Protein AF-A0A535A018-F1 (afdb_monomer_lite)

Secondary structure (DSSP, 8-state):
--HHHHHHHHHHHHHHHHHHHHHHH-----HHHHHHHHHHHHHTT-B----TTS-HHHHHHHHHHHHHHHTT-TT-THHHHHHHHHHHHHHHHHHHHHHHHHHHHH-HHHHHHHHHHHHTSHHHHHHTTSS-HHHHHHHHHHHHHHHHHHHHHHT-HHHHHHHHHHHHHHHHH-GGGGGHHHHHHHHHHHHTTT--HHHHHHHHHHHHHHHHHHHHHHHHHHHHHHHHHHGGGHHHHHHHHHHHTTSS-PPPTT--GGGHHHHHHHHH-HHHHHHHHHHHHHHHHS--TTTHHHHHHIIIIIHHHHHH-SS--GGGGGGGHHHHHHHHHHHH--SSHHHHHHHHHHHHHHHHHHHHHHHHTTSGGGT--HHHHHHHHHHHT--TT--EEEESSEEEEE-SS--S-TT-TTTTEEEEEHHHHHHHHTB--PBP-S----HHHHHHHHTTT--TT-EEEE---PPPPGGGPPSSSSSPPEEEEEEEEEEEEEETTEEEEEE-TTS-EEEEEE-SSTTEEEEEESS--EEEEEEEE-TT-PPPEEEEEEEE-TT--EEEE-SSSS--SEEEEEEEEEEEE--

Radius of gyration: 30.2 Å; chains: 1; bounding box: 83×42×97 Å

Structure (mmCIF, N/CA/C/O backbone):
data_AF-A0A535A018-F1
#
_entry.id   AF-A0A535A018-F1
#
loop_
_atom_site.group_PDB
_atom_site.id
_atom_site.type_symbol
_atom_site.label_atom_id
_atom_site.label_alt_id
_atom_site.label_comp_id
_atom_site.label_asym_id
_atom_site.label_entity_id
_atom_site.label_seq_id
_atom_site.pdbx_PDB_ins_code
_atom_site.Cartn_x
_atom_site.Cartn_y
_atom_site.Cartn_z
_atom_site.occupancy
_atom_site.B_iso_or_equiv
_atom_site.auth_seq_id
_atom_site.auth_comp_id
_atom_site.auth_asym_id
_atom_site.auth_atom_id
_atom_site.pdbx_PDB_model_num
ATOM 1 N N . MET A 1 1 ? -37.788 -7.131 13.173 1.00 50.47 1 MET A N 1
ATOM 2 C CA . MET A 1 1 ? -36.580 -6.404 12.714 1.00 50.47 1 MET A CA 1
ATOM 3 C C . MET A 1 1 ? -37.047 -5.131 12.010 1.00 50.47 1 MET A C 1
ATOM 5 O O . MET A 1 1 ? -37.840 -5.240 11.083 1.00 50.47 1 MET A O 1
ATOM 9 N N . GLN A 1 2 ? -36.706 -3.942 12.517 1.00 76.31 2 GLN A N 1
ATOM 10 C CA . GLN A 1 2 ? -37.285 -2.666 12.051 1.00 76.31 2 GLN A CA 1
ATOM 11 C C . GLN A 1 2 ? -36.706 -2.255 10.678 1.00 76.31 2 GLN A C 1
ATOM 13 O O . GLN A 1 2 ? -35.654 -2.750 10.282 1.00 76.31 2 GLN A O 1
ATOM 18 N N . ALA A 1 3 ? -37.386 -1.380 9.925 1.00 81.00 3 ALA A N 1
ATOM 19 C CA . ALA A 1 3 ? -36.933 -0.918 8.601 1.00 81.00 3 ALA A CA 1
ATOM 20 C C . ALA A 1 3 ? -35.518 -0.298 8.624 1.00 81.00 3 ALA A C 1
ATOM 22 O O . ALA A 1 3 ? -34.727 -0.548 7.720 1.00 81.00 3 ALA A O 1
ATOM 23 N N . PHE A 1 4 ? -35.174 0.411 9.704 1.00 80.12 4 PHE A N 1
ATOM 24 C CA . PHE A 1 4 ? -33.842 0.979 9.933 1.00 80.12 4 PHE A CA 1
ATOM 25 C C . PHE A 1 4 ? -32.733 -0.086 9.980 1.00 80.12 4 PHE A C 1
ATOM 27 O O . PHE A 1 4 ? -31.733 0.045 9.281 1.00 80.12 4 PHE A O 1
ATOM 34 N N . ASP A 1 5 ? -32.934 -1.173 10.737 1.00 81.81 5 ASP A N 1
ATOM 35 C CA . ASP A 1 5 ? -31.953 -2.266 10.845 1.00 81.81 5 ASP A CA 1
ATOM 36 C C . ASP A 1 5 ? -31.646 -2.863 9.459 1.00 81.81 5 ASP A C 1
ATOM 38 O O . ASP A 1 5 ? -30.492 -3.129 9.130 1.00 81.81 5 ASP A O 1
ATOM 42 N N . ARG A 1 6 ? -32.680 -3.033 8.621 1.00 87.81 6 ARG A N 1
ATOM 43 C CA . ARG A 1 6 ? -32.533 -3.535 7.245 1.00 87.81 6 ARG A CA 1
ATOM 44 C C . ARG A 1 6 ? -31.761 -2.560 6.355 1.00 87.81 6 ARG A C 1
ATOM 46 O O . ARG A 1 6 ? -30.912 -3.006 5.590 1.00 87.81 6 ARG A O 1
ATOM 53 N N . ALA A 1 7 ? -32.017 -1.258 6.480 1.00 89.00 7 ALA A N 1
ATOM 54 C CA . ALA A 1 7 ? -31.318 -0.234 5.708 1.00 89.00 7 ALA A CA 1
ATOM 55 C C . ALA A 1 7 ? -29.818 -0.179 6.043 1.00 89.00 7 ALA A C 1
ATOM 57 O O . ALA A 1 7 ? -28.991 -0.196 5.137 1.00 89.00 7 ALA A O 1
ATOM 58 N N . VAL A 1 8 ? -29.450 -0.190 7.331 1.00 90.19 8 VAL A N 1
ATOM 59 C CA . VAL A 1 8 ? -28.034 -0.167 7.745 1.00 90.19 8 VAL A CA 1
ATOM 60 C C . VAL A 1 8 ? -27.300 -1.427 7.277 1.00 90.19 8 VAL A C 1
ATOM 62 O O . VAL A 1 8 ? -26.189 -1.330 6.764 1.00 90.19 8 VAL A O 1
ATOM 65 N N . VAL A 1 9 ? -27.923 -2.606 7.392 1.00 93.75 9 VAL A N 1
ATOM 66 C CA . VAL A 1 9 ? -27.338 -3.861 6.884 1.00 93.75 9 VAL A CA 1
ATOM 67 C C . VAL A 1 9 ? -27.131 -3.807 5.369 1.00 93.75 9 VAL A C 1
ATOM 69 O O . VAL A 1 9 ? -26.061 -4.184 4.896 1.00 93.75 9 VAL A O 1
ATOM 72 N N . ALA A 1 10 ? -28.113 -3.310 4.611 1.00 94.69 10 ALA A N 1
ATOM 73 C CA . ALA A 1 10 ? -27.993 -3.160 3.162 1.00 94.69 10 ALA A CA 1
ATOM 74 C C . ALA A 1 10 ? -26.861 -2.195 2.771 1.00 94.69 10 ALA A C 1
ATOM 76 O O . ALA A 1 10 ? -26.116 -2.474 1.833 1.00 94.69 10 ALA A O 1
ATOM 77 N N . LEU A 1 11 ? -26.681 -1.099 3.513 1.00 95.25 11 LEU A N 1
ATOM 78 C CA . LEU A 1 11 ? -25.586 -0.152 3.289 1.00 95.25 11 LEU A CA 1
ATOM 79 C C . LEU A 1 11 ? -24.218 -0.775 3.586 1.00 95.25 11 LEU A C 1
ATOM 81 O O . LEU A 1 11 ? -23.324 -0.679 2.753 1.00 95.25 11 LEU A O 1
ATOM 85 N N . VAL A 1 12 ? -24.065 -1.484 4.709 1.00 96.62 12 VAL A N 1
ATOM 86 C CA . VAL A 1 12 ? -22.822 -2.214 5.026 1.00 96.62 12 VAL A CA 1
ATOM 87 C C . VAL A 1 12 ? -22.506 -3.254 3.946 1.00 96.62 12 VAL A C 1
ATOM 89 O O . VAL A 1 12 ? -21.364 -3.349 3.500 1.00 96.62 12 VAL A O 1
ATOM 92 N N . ALA A 1 13 ? -23.512 -4.000 3.478 1.00 97.12 13 ALA A N 1
ATOM 93 C CA . ALA A 1 13 ? -23.347 -4.949 2.379 1.00 97.12 13 ALA A CA 1
ATOM 94 C C . ALA A 1 13 ? -22.944 -4.250 1.069 1.00 97.12 13 ALA A C 1
ATOM 96 O O . ALA A 1 13 ? -22.067 -4.739 0.363 1.00 97.12 13 ALA A O 1
ATOM 97 N N . THR A 1 14 ? -23.522 -3.083 0.774 1.00 97.19 14 THR A N 1
ATOM 98 C CA . THR A 1 14 ? -23.163 -2.268 -0.399 1.00 97.19 14 THR A CA 1
ATOM 99 C C . THR A 1 14 ? -21.711 -1.803 -0.322 1.00 97.19 14 THR A C 1
ATOM 101 O O . THR A 1 14 ? -20.974 -1.956 -1.292 1.00 97.19 14 THR A O 1
ATOM 104 N N . CYS A 1 15 ? -21.263 -1.309 0.838 1.00 97.25 15 CYS A N 1
ATOM 105 C CA . CYS A 1 15 ? -19.860 -0.961 1.057 1.00 97.25 15 CYS A CA 1
ATOM 106 C C . CYS A 1 15 ? -18.948 -2.179 0.865 1.00 97.25 15 CYS A C 1
ATOM 108 O O . CYS A 1 15 ? -17.909 -2.057 0.226 1.00 97.25 15 CYS A O 1
ATOM 110 N N . ALA A 1 16 ? -19.345 -3.358 1.353 1.00 98.12 16 ALA A N 1
ATOM 111 C CA . ALA A 1 16 ? -18.557 -4.576 1.187 1.00 98.12 16 ALA A CA 1
ATOM 112 C C . ALA A 1 16 ? -18.417 -4.996 -0.285 1.00 98.12 16 ALA A C 1
ATOM 114 O O . ALA A 1 16 ? -17.314 -5.300 -0.740 1.00 98.12 16 ALA A O 1
ATOM 115 N N . VAL A 1 17 ? -19.520 -4.962 -1.041 1.00 98.06 17 VAL A N 1
ATOM 116 C CA . VAL A 1 17 ? -19.520 -5.227 -2.487 1.00 98.06 17 VAL A CA 1
ATOM 117 C C . VAL A 1 17 ? -18.651 -4.208 -3.220 1.00 98.06 17 VAL A C 1
ATOM 119 O O . VAL A 1 17 ? -17.839 -4.600 -4.053 1.00 98.06 17 VAL A O 1
ATOM 122 N N . TYR A 1 18 ? -18.762 -2.922 -2.880 1.00 97.25 18 TYR A N 1
ATOM 123 C CA . TYR A 1 18 ? -17.927 -1.875 -3.462 1.00 97.25 18 TYR A CA 1
ATOM 124 C C . TYR A 1 18 ? -16.433 -2.107 -3.186 1.00 97.25 18 TYR A C 1
ATOM 126 O O . TYR A 1 18 ? -15.629 -2.015 -4.109 1.00 97.25 18 TYR A O 1
ATOM 134 N N . THR A 1 19 ? -16.046 -2.463 -1.955 1.00 97.88 19 THR A N 1
ATOM 135 C CA . THR A 1 19 ? -14.645 -2.757 -1.605 1.00 97.88 19 THR A CA 1
ATOM 136 C C . THR A 1 19 ? -14.091 -3.941 -2.402 1.00 97.88 19 THR A C 1
ATOM 138 O O . THR A 1 19 ? -12.969 -3.865 -2.896 1.00 97.88 19 THR A O 1
ATOM 141 N N . LEU A 1 20 ? -14.874 -5.009 -2.593 1.00 98.12 20 LEU A N 1
ATOM 142 C CA . LEU A 1 20 ? -14.471 -6.147 -3.430 1.00 98.12 20 LEU A CA 1
ATOM 143 C C . LEU A 1 20 ? -14.382 -5.770 -4.909 1.00 98.12 20 LEU A C 1
ATOM 145 O O . LEU A 1 20 ? -13.416 -6.134 -5.576 1.00 98.12 20 LEU A O 1
ATOM 149 N N . TRP A 1 21 ? -15.357 -5.012 -5.414 1.00 97.25 21 TRP A N 1
ATOM 150 C CA . TRP A 1 21 ? -15.327 -4.501 -6.782 1.00 97.25 21 TRP A CA 1
ATOM 151 C C . TRP A 1 21 ? -14.096 -3.615 -7.016 1.00 97.25 21 TRP A C 1
ATOM 153 O O . TRP A 1 21 ? -13.429 -3.764 -8.038 1.00 97.25 21 TRP A O 1
ATOM 163 N N . ARG A 1 22 ? -13.722 -2.764 -6.050 1.00 95.75 22 ARG A N 1
ATOM 164 C CA . ARG A 1 22 ? -12.470 -1.992 -6.095 1.00 95.75 22 ARG A CA 1
ATOM 165 C C . ARG A 1 22 ? -11.256 -2.909 -6.124 1.00 95.75 22 ARG A C 1
ATOM 167 O O . ARG A 1 22 ? -10.421 -2.739 -7.000 1.00 95.75 22 ARG A O 1
ATOM 174 N N . GLY A 1 23 ? -11.194 -3.919 -5.256 1.00 96.75 23 GLY A N 1
ATOM 175 C CA . GLY A 1 23 ? -10.116 -4.915 -5.268 1.00 96.75 23 GLY A CA 1
ATOM 176 C C . GLY A 1 23 ? -9.962 -5.636 -6.612 1.00 96.75 23 GLY A C 1
ATOM 177 O O . GLY A 1 23 ? -8.851 -5.959 -7.012 1.00 96.75 23 GLY A O 1
ATOM 178 N N . ALA A 1 24 ? -11.061 -5.837 -7.340 1.00 95.75 24 ALA A N 1
ATOM 179 C CA . ALA A 1 24 ? -11.063 -6.473 -8.657 1.00 95.75 24 ALA A CA 1
ATOM 180 C C . ALA A 1 24 ? -10.811 -5.511 -9.835 1.00 95.75 24 ALA A C 1
ATOM 182 O O . ALA A 1 24 ? -10.584 -5.977 -10.949 1.00 95.75 24 ALA A O 1
ATOM 183 N N . THR A 1 25 ? -10.885 -4.192 -9.632 1.00 95.19 25 THR A N 1
ATOM 184 C CA . THR A 1 25 ? -10.795 -3.198 -10.723 1.00 95.19 25 THR A CA 1
ATOM 185 C C . THR A 1 25 ? -9.618 -2.240 -10.600 1.00 95.19 25 THR A C 1
ATOM 187 O O . THR A 1 25 ? -9.242 -1.627 -11.598 1.00 95.19 25 THR A O 1
ATOM 190 N N . LEU A 1 26 ? -9.028 -2.119 -9.412 1.00 95.50 26 LEU A N 1
ATOM 191 C CA . LEU A 1 26 ? -7.862 -1.291 -9.146 1.00 95.50 26 LEU A CA 1
ATOM 192 C C . LEU A 1 26 ? -6.620 -1.840 -9.868 1.00 95.50 26 LEU A C 1
ATOM 194 O O . LEU A 1 26 ? -6.277 -3.015 -9.721 1.00 95.50 26 LEU A O 1
ATOM 198 N N . GLN A 1 27 ? -5.945 -0.977 -10.626 1.00 94.44 27 GLN A N 1
ATOM 199 C CA . GLN A 1 27 ? -4.772 -1.311 -11.446 1.00 94.44 27 GLN A CA 1
ATOM 200 C C . GLN A 1 27 ? -3.532 -0.460 -11.135 1.00 94.44 27 GLN A C 1
ATOM 202 O O . GLN A 1 27 ? -2.502 -0.608 -11.786 1.00 94.44 27 GLN A O 1
ATOM 207 N N . VAL A 1 28 ? -3.614 0.413 -10.133 1.00 93.31 28 VAL A N 1
ATOM 208 C CA . VAL A 1 28 ? -2.486 1.210 -9.645 1.00 93.31 28 VAL A CA 1
ATOM 209 C C . VAL A 1 28 ? -2.261 0.917 -8.172 1.00 93.31 28 VAL A C 1
ATOM 211 O O . VAL A 1 28 ? -3.218 0.754 -7.415 1.00 93.31 28 VAL A O 1
ATOM 214 N N . GLU A 1 29 ? -0.999 0.876 -7.767 1.00 94.94 29 GLU A N 1
ATOM 215 C CA . GLU A 1 29 ? -0.610 0.668 -6.378 1.00 94.94 29 GLU A CA 1
ATOM 216 C C . GLU A 1 29 ? 0.432 1.703 -5.942 1.00 94.94 29 GLU A C 1
ATOM 218 O O . GLU A 1 29 ? 1.249 2.196 -6.730 1.00 94.94 29 GLU A O 1
ATOM 223 N N . TYR A 1 30 ? 0.388 2.043 -4.658 1.00 92.00 30 TYR A N 1
ATOM 224 C CA . TYR A 1 30 ? 1.369 2.889 -4.005 1.00 92.00 30 TYR A CA 1
ATOM 225 C C . TYR A 1 30 ? 2.717 2.180 -3.904 1.00 92.00 30 TYR A C 1
ATOM 227 O O . TYR A 1 30 ? 2.813 0.971 -3.690 1.00 92.00 30 TYR A O 1
ATOM 235 N N . TYR A 1 31 ? 3.792 2.962 -3.955 1.00 88.00 31 TYR A N 1
ATOM 236 C CA . TYR A 1 31 ? 5.152 2.435 -3.844 1.00 88.00 31 TYR A CA 1
ATOM 237 C C . TYR A 1 31 ? 5.390 1.649 -2.538 1.00 88.00 31 TYR A C 1
ATOM 239 O O . TYR A 1 31 ? 6.168 0.694 -2.541 1.00 88.00 31 TYR A O 1
ATOM 247 N N . ASP A 1 32 ? 4.699 2.011 -1.447 1.00 88.69 32 ASP A N 1
ATOM 248 C CA . ASP A 1 32 ? 4.702 1.270 -0.181 1.00 88.69 32 ASP A CA 1
ATOM 249 C C . ASP A 1 32 ? 4.106 -0.133 -0.322 1.00 88.69 32 ASP A C 1
ATOM 251 O O . ASP A 1 32 ? 4.661 -1.090 0.219 1.00 88.69 32 ASP A O 1
ATOM 255 N N . GLY A 1 33 ? 3.008 -0.271 -1.072 1.00 95.25 33 GLY A N 1
ATOM 256 C CA . GLY A 1 33 ? 2.396 -1.566 -1.359 1.00 95.25 33 GLY A CA 1
ATOM 257 C C . GLY A 1 33 ? 3.343 -2.466 -2.139 1.00 95.25 33 GLY A C 1
ATOM 258 O O . GLY A 1 33 ? 3.567 -3.617 -1.757 1.00 95.25 33 GLY A O 1
ATOM 259 N N . TYR A 1 34 ? 4.029 -1.908 -3.141 1.00 96.38 34 TYR A N 1
ATOM 260 C CA . TYR A 1 34 ? 5.059 -2.643 -3.876 1.00 96.38 34 TYR A CA 1
ATOM 261 C C . TYR A 1 34 ? 6.240 -3.089 -3.016 1.00 96.38 34 TYR A C 1
ATOM 263 O O . TYR A 1 34 ? 6.844 -4.105 -3.337 1.00 96.38 34 TYR A O 1
ATOM 271 N N . ARG A 1 35 ? 6.567 -2.414 -1.908 1.00 95.19 35 ARG A N 1
ATOM 272 C CA . ARG A 1 35 ? 7.606 -2.904 -0.984 1.00 95.19 35 ARG A CA 1
ATOM 273 C C . ARG A 1 35 ? 7.168 -4.174 -0.256 1.00 95.19 35 ARG A C 1
ATOM 275 O O . ARG A 1 35 ? 7.957 -5.109 -0.157 1.00 95.19 35 ARG A O 1
ATOM 282 N N . TYR A 1 36 ? 5.907 -4.265 0.177 1.00 97.19 36 TYR A N 1
ATOM 283 C CA . TYR A 1 36 ? 5.367 -5.515 0.730 1.00 97.19 36 TYR A CA 1
ATOM 284 C C . TYR A 1 36 ? 5.332 -6.633 -0.323 1.00 97.19 36 TYR A C 1
ATOM 286 O O . TYR A 1 36 ? 5.677 -7.777 -0.026 1.00 97.19 36 TYR A O 1
ATOM 294 N N . LEU A 1 37 ? 4.971 -6.307 -1.568 1.00 97.88 37 LEU A N 1
ATOM 295 C CA . LEU A 1 37 ? 4.925 -7.265 -2.679 1.00 97.88 37 LEU A CA 1
ATOM 296 C C . LEU A 1 37 ? 6.317 -7.734 -3.139 1.00 97.88 37 LEU A C 1
ATOM 298 O O . LEU A 1 37 ? 6.512 -8.921 -3.428 1.00 97.88 37 LEU A O 1
ATOM 302 N N . ALA A 1 38 ? 7.301 -6.834 -3.164 1.00 96.94 38 ALA A N 1
ATOM 303 C CA . ALA A 1 38 ? 8.701 -7.151 -3.428 1.00 96.94 38 ALA A CA 1
ATOM 304 C C . ALA A 1 38 ? 9.276 -8.027 -2.309 1.00 96.94 38 ALA A C 1
ATOM 306 O O . ALA A 1 38 ? 9.844 -9.078 -2.597 1.00 96.94 38 ALA A O 1
ATOM 307 N N . ASN A 1 39 ? 9.017 -7.696 -1.039 1.00 97.56 39 ASN A N 1
ATOM 308 C CA . ASN A 1 39 ? 9.399 -8.551 0.084 1.00 97.56 39 ASN A CA 1
ATOM 309 C C . ASN A 1 39 ? 8.765 -9.948 -0.024 1.00 97.56 39 ASN A C 1
ATOM 311 O O . ASN A 1 39 ? 9.453 -10.947 0.174 1.00 97.56 39 ASN A O 1
ATOM 315 N N . ALA A 1 40 ? 7.485 -10.051 -0.395 1.00 98.06 40 ALA A N 1
ATOM 316 C CA . ALA A 1 40 ? 6.824 -11.343 -0.585 1.00 98.06 40 ALA A CA 1
ATOM 317 C C . ALA A 1 40 ? 7.469 -12.147 -1.728 1.00 98.06 40 ALA A C 1
ATOM 319 O O . ALA A 1 40 ? 7.679 -13.351 -1.593 1.00 98.06 40 ALA A O 1
ATOM 320 N N . SER A 1 41 ? 7.862 -11.477 -2.816 1.00 97.50 41 SER A N 1
ATOM 321 C CA . SER A 1 41 ? 8.619 -12.091 -3.918 1.00 97.50 41 SER A CA 1
ATOM 322 C C . SER A 1 41 ? 10.003 -12.564 -3.467 1.00 97.50 41 SER A C 1
ATOM 324 O O . SER A 1 41 ? 10.406 -13.683 -3.779 1.00 97.50 41 SER A O 1
ATOM 326 N N . ARG A 1 42 ? 10.703 -11.772 -2.647 1.00 97.00 42 ARG A N 1
ATOM 327 C CA . ARG A 1 42 ? 11.990 -12.156 -2.054 1.00 97.00 42 ARG A CA 1
ATOM 328 C C . ARG A 1 42 ? 11.871 -13.426 -1.210 1.00 97.00 42 ARG A C 1
ATOM 330 O O . ARG A 1 42 ? 12.727 -14.304 -1.298 1.00 97.00 42 ARG A O 1
ATOM 337 N N . LEU A 1 43 ? 10.796 -13.569 -0.430 1.00 97.56 43 LEU A N 1
ATOM 338 C CA . LEU A 1 43 ? 10.534 -14.779 0.365 1.00 97.56 43 LEU A CA 1
ATOM 339 C C . LEU A 1 43 ? 10.267 -16.023 -0.497 1.00 97.56 43 LEU A C 1
ATOM 341 O O . LEU A 1 43 ? 10.536 -17.144 -0.054 1.00 97.56 43 LEU A O 1
ATOM 345 N N . LEU A 1 44 ? 9.791 -15.839 -1.730 1.00 96.81 44 LEU A N 1
ATOM 346 C CA . LEU A 1 44 ? 9.642 -16.910 -2.719 1.00 96.81 44 LEU A CA 1
ATOM 347 C C . LEU A 1 44 ? 10.966 -17.296 -3.394 1.00 96.81 44 LEU A C 1
ATOM 349 O O . LEU A 1 44 ? 11.023 -18.322 -4.061 1.00 96.81 44 LEU A O 1
ATOM 353 N N . GLY A 1 45 ? 12.050 -16.556 -3.144 1.00 95.19 45 GLY A N 1
ATOM 354 C CA . GLY A 1 45 ? 13.380 -16.827 -3.691 1.00 95.19 45 GLY A CA 1
ATOM 355 C C . GLY A 1 45 ? 13.768 -15.945 -4.875 1.00 95.19 45 GLY A C 1
ATOM 356 O O . GLY A 1 45 ? 14.900 -16.064 -5.334 1.00 95.19 45 GLY A O 1
ATOM 357 N N . GLU A 1 46 ? 12.889 -15.043 -5.317 1.00 95.44 46 GLU A N 1
ATOM 358 C CA . GLU A 1 46 ? 13.210 -14.075 -6.368 1.00 95.44 46 GLU A CA 1
ATOM 359 C C . GLU A 1 46 ? 14.346 -13.150 -5.918 1.00 95.44 46 GLU A C 1
ATOM 361 O O . GLU A 1 46 ? 14.468 -12.803 -4.734 1.00 95.44 46 GLU A O 1
ATOM 366 N N . ASP A 1 47 ? 15.180 -12.726 -6.860 1.00 94.75 47 ASP A N 1
ATOM 367 C CA . ASP A 1 47 ? 16.244 -11.763 -6.593 1.00 94.75 47 ASP A CA 1
ATOM 368 C C . ASP A 1 47 ? 15.704 -10.346 -6.768 1.00 94.75 47 ASP A C 1
ATOM 370 O O . ASP A 1 47 ? 15.935 -9.729 -7.786 1.00 94.75 47 ASP A O 1
ATOM 374 N N . VAL A 1 48 ? 14.928 -9.823 -5.824 1.00 95.44 48 VAL A N 1
ATOM 375 C CA . VAL A 1 48 ? 14.391 -8.447 -5.876 1.00 95.44 48 VAL A CA 1
ATOM 376 C C . VAL A 1 48 ? 14.834 -7.651 -4.650 1.00 95.44 48 VAL A C 1
ATOM 378 O O . VAL A 1 48 ? 15.317 -8.236 -3.677 1.00 95.44 48 VAL A O 1
ATOM 381 N N . SER A 1 49 ? 14.672 -6.325 -4.662 1.00 92.75 49 SER A N 1
ATOM 382 C CA . SER A 1 49 ? 14.962 -5.502 -3.481 1.00 92.75 49 SER A CA 1
ATOM 383 C C . SER A 1 49 ? 14.152 -5.956 -2.259 1.00 92.75 49 SER A C 1
ATOM 385 O O . SER A 1 49 ? 12.981 -6.321 -2.372 1.00 92.75 49 SER A O 1
ATOM 387 N N . PHE A 1 50 ? 14.778 -5.900 -1.081 1.00 93.62 50 PHE A N 1
ATOM 388 C CA . PHE A 1 50 ? 14.164 -6.250 0.199 1.00 93.62 50 PHE A CA 1
ATOM 389 C C . PHE A 1 50 ? 14.210 -5.057 1.155 1.00 93.62 50 PHE A C 1
ATOM 391 O O . PHE A 1 50 ? 15.284 -4.542 1.464 1.00 93.62 50 PHE A O 1
ATOM 398 N N . ASP A 1 51 ? 13.042 -4.628 1.627 1.00 90.75 51 ASP A N 1
ATOM 399 C CA . ASP A 1 51 ? 12.900 -3.566 2.617 1.00 90.75 51 ASP A CA 1
ATOM 400 C C . ASP A 1 51 ? 12.678 -4.171 4.010 1.00 90.75 51 ASP A C 1
ATOM 402 O O . ASP A 1 51 ? 11.556 -4.515 4.392 1.00 90.75 51 ASP A O 1
ATOM 406 N N . GLN A 1 52 ? 13.767 -4.302 4.768 1.00 87.75 52 GLN A N 1
ATOM 407 C CA . GLN A 1 52 ? 13.772 -4.954 6.079 1.00 87.75 52 GLN A CA 1
ATOM 408 C C . GLN A 1 52 ? 13.086 -4.154 7.193 1.00 87.75 52 GLN A C 1
ATOM 410 O O . GLN A 1 52 ? 12.787 -4.714 8.238 1.00 87.75 52 GLN A O 1
ATOM 415 N N . ILE A 1 53 ? 12.819 -2.855 7.008 1.00 86.38 53 ILE A N 1
ATOM 416 C CA . ILE A 1 53 ? 12.139 -2.042 8.035 1.00 86.38 53 ILE A CA 1
ATOM 417 C C . ILE A 1 53 ? 10.607 -2.128 7.940 1.00 86.38 53 ILE A C 1
ATOM 419 O O . ILE A 1 53 ? 9.899 -1.455 8.693 1.00 86.38 53 ILE A O 1
ATOM 423 N N . ARG A 1 54 ? 10.077 -2.947 7.022 1.00 89.06 54 ARG A N 1
ATOM 424 C CA . ARG A 1 54 ? 8.637 -3.165 6.863 1.00 89.06 54 ARG A CA 1
ATOM 425 C C . ARG A 1 54 ? 8.129 -4.222 7.846 1.00 89.06 54 ARG A C 1
ATOM 427 O O . ARG A 1 54 ? 8.736 -5.282 7.955 1.00 89.06 54 ARG A O 1
ATOM 434 N N . PRO A 1 55 ? 6.978 -3.988 8.501 1.00 91.50 55 PRO A N 1
ATOM 435 C CA . PRO A 1 55 ? 6.332 -4.998 9.327 1.00 91.50 55 PRO A CA 1
ATOM 436 C C . PRO A 1 55 ? 6.079 -6.309 8.557 1.00 91.50 55 PRO A C 1
ATOM 438 O O . PRO A 1 55 ? 5.656 -6.280 7.395 1.00 91.50 55 PRO A O 1
ATOM 441 N N . PRO A 1 56 ? 6.313 -7.474 9.180 1.00 94.94 56 PRO A N 1
ATOM 442 C CA . PRO A 1 56 ? 6.468 -8.728 8.449 1.00 94.94 56 PRO A CA 1
ATOM 443 C C . PRO A 1 56 ? 5.136 -9.381 8.066 1.00 94.94 56 PRO A C 1
ATOM 445 O O . PRO A 1 56 ? 5.085 -10.166 7.119 1.00 94.94 56 PRO A O 1
ATOM 448 N N . LEU A 1 57 ? 4.042 -9.106 8.786 1.00 97.12 57 LEU A N 1
ATOM 449 C CA . LEU A 1 57 ? 2.846 -9.943 8.683 1.00 97.12 57 LEU A CA 1
ATOM 450 C C . LEU A 1 57 ? 2.106 -9.768 7.357 1.00 97.12 57 LEU A C 1
ATOM 452 O O . LEU A 1 57 ? 1.701 -10.768 6.771 1.00 97.12 57 LEU A O 1
ATOM 456 N N . LEU A 1 58 ? 1.951 -8.538 6.857 1.00 97.00 58 LEU A N 1
ATOM 457 C CA . LEU A 1 58 ? 1.304 -8.330 5.557 1.00 97.00 58 LEU A CA 1
ATOM 458 C C . LEU A 1 58 ? 2.100 -9.017 4.440 1.00 97.00 58 LEU A C 1
ATOM 460 O O . LEU A 1 58 ? 1.512 -9.727 3.631 1.00 97.00 58 LEU A O 1
ATOM 464 N N . THR A 1 59 ? 3.430 -8.895 4.462 1.00 97.12 59 THR A N 1
ATOM 465 C CA . THR A 1 59 ? 4.330 -9.614 3.549 1.00 97.12 59 THR A CA 1
ATOM 466 C C . THR A 1 59 ? 4.061 -11.119 3.574 1.00 97.12 59 THR A C 1
ATOM 468 O O . THR A 1 59 ? 3.832 -11.714 2.524 1.00 97.12 59 THR A O 1
ATOM 471 N N . LEU A 1 60 ? 4.042 -11.736 4.762 1.00 98.06 60 LEU A N 1
ATOM 472 C CA . LEU A 1 60 ? 3.804 -13.176 4.921 1.00 98.06 60 LEU A CA 1
ATOM 473 C C . LEU A 1 60 ? 2.432 -13.605 4.383 1.00 98.06 60 LEU A C 1
ATOM 475 O O . LEU A 1 60 ? 2.328 -14.647 3.739 1.00 98.06 60 LEU A O 1
ATOM 479 N N . LEU A 1 61 ? 1.390 -12.802 4.612 1.00 98.06 61 LEU A N 1
ATOM 480 C CA . LEU A 1 61 ? 0.047 -13.079 4.096 1.00 98.06 61 LEU A CA 1
ATOM 481 C C . LEU A 1 61 ? -0.044 -12.943 2.567 1.00 98.06 61 LEU A C 1
ATOM 483 O O . LEU A 1 61 ? -0.861 -13.621 1.948 1.00 98.06 61 LEU A O 1
ATOM 487 N N . LEU A 1 62 ? 0.792 -12.100 1.955 1.00 98.19 62 LEU A N 1
ATOM 488 C CA . LEU A 1 62 ? 0.833 -11.894 0.505 1.00 98.19 62 LEU A CA 1
ATOM 489 C C . LEU A 1 62 ? 1.620 -12.974 -0.245 1.00 98.19 62 LEU A C 1
ATOM 491 O O . LEU A 1 62 ? 1.367 -13.162 -1.432 1.00 98.19 62 LEU A O 1
ATOM 495 N N . VAL A 1 63 ? 2.531 -13.704 0.413 1.00 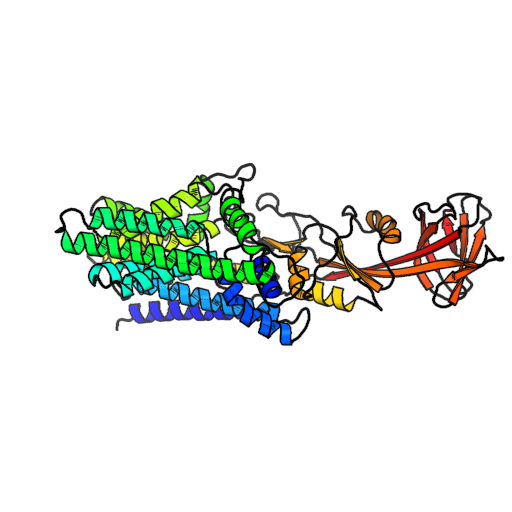98.31 63 VAL A N 1
ATOM 496 C CA . VAL A 1 63 ? 3.328 -14.788 -0.202 1.00 98.31 63 VAL A CA 1
ATOM 497 C C . VAL A 1 63 ? 2.488 -15.741 -1.069 1.00 98.31 63 VAL A C 1
ATOM 499 O O . VAL A 1 63 ? 2.835 -15.898 -2.240 1.00 98.31 63 VAL A O 1
ATOM 502 N N . PRO A 1 64 ? 1.386 -16.357 -0.585 1.00 98.19 64 PRO A N 1
ATOM 503 C CA . PRO A 1 64 ? 0.591 -17.267 -1.415 1.00 98.19 64 PRO A CA 1
ATOM 504 C C . PRO A 1 64 ? -0.048 -16.573 -2.624 1.00 98.19 64 PRO A C 1
ATOM 506 O O . PRO A 1 64 ? -0.126 -17.159 -3.700 1.00 98.19 64 PRO A O 1
ATOM 509 N N . VAL A 1 65 ? -0.475 -15.319 -2.476 1.00 97.75 65 VAL A N 1
ATOM 510 C CA . VAL A 1 65 ? -1.108 -14.546 -3.554 1.00 97.75 65 VAL A CA 1
ATOM 511 C C . VAL A 1 65 ? -0.091 -14.209 -4.643 1.00 97.75 65 VAL A C 1
ATOM 513 O O . VAL A 1 65 ? -0.359 -14.400 -5.828 1.00 97.75 65 VAL A O 1
ATOM 516 N N . VAL A 1 66 ? 1.105 -13.770 -4.243 1.00 97.94 66 VAL A N 1
ATOM 517 C CA . VAL A 1 66 ? 2.208 -13.497 -5.168 1.00 97.94 66 VAL A CA 1
ATOM 518 C C . VAL A 1 66 ? 2.666 -14.785 -5.849 1.00 97.94 66 VAL A C 1
ATOM 520 O O . VAL A 1 66 ? 2.839 -14.782 -7.064 1.00 97.94 66 VAL A O 1
ATOM 523 N N . ALA A 1 67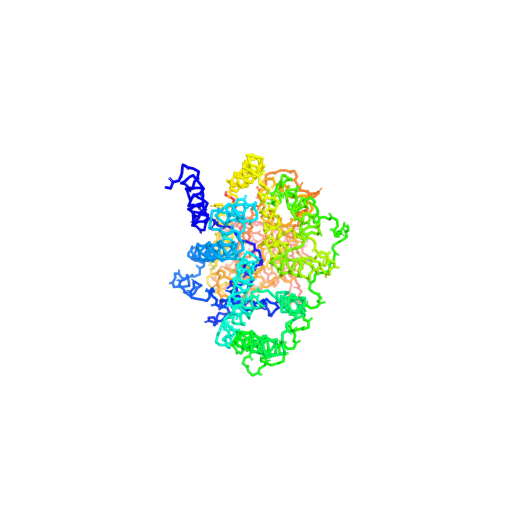 ? 2.786 -15.897 -5.117 1.00 97.56 67 ALA A N 1
ATOM 524 C CA . ALA A 1 67 ? 3.165 -17.192 -5.684 1.00 97.56 67 ALA A CA 1
ATOM 525 C C . ALA A 1 67 ? 2.206 -17.637 -6.797 1.00 97.56 67 ALA A C 1
ATOM 527 O O . ALA A 1 67 ? 2.653 -18.033 -7.870 1.00 97.56 67 ALA A O 1
ATOM 528 N N . LEU A 1 68 ? 0.893 -17.506 -6.575 1.00 97.19 68 LEU A N 1
ATOM 529 C CA . LEU A 1 68 ? -0.116 -17.794 -7.597 1.00 97.19 68 LEU A CA 1
ATOM 530 C C . LEU A 1 68 ? 0.013 -16.861 -8.807 1.00 97.19 68 LEU A C 1
ATOM 532 O O . LEU A 1 68 ? -0.071 -17.318 -9.944 1.00 97.19 68 LEU A O 1
ATOM 536 N N . GLY A 1 69 ? 0.263 -15.568 -8.580 1.00 96.00 69 GLY A N 1
ATOM 537 C CA . GLY A 1 69 ? 0.489 -14.607 -9.659 1.00 96.00 69 GLY A CA 1
ATOM 538 C C . GLY A 1 69 ? 1.710 -14.948 -10.521 1.00 96.00 69 GLY A C 1
ATOM 539 O O . GLY A 1 69 ? 1.652 -14.816 -11.745 1.00 96.00 69 GLY A O 1
ATOM 540 N N . ARG A 1 70 ? 2.785 -15.457 -9.908 1.00 94.88 70 ARG A N 1
ATOM 541 C CA . ARG A 1 70 ? 4.021 -15.866 -10.600 1.00 94.88 70 ARG A CA 1
ATOM 542 C C . ARG A 1 70 ? 3.849 -17.067 -11.521 1.00 94.88 70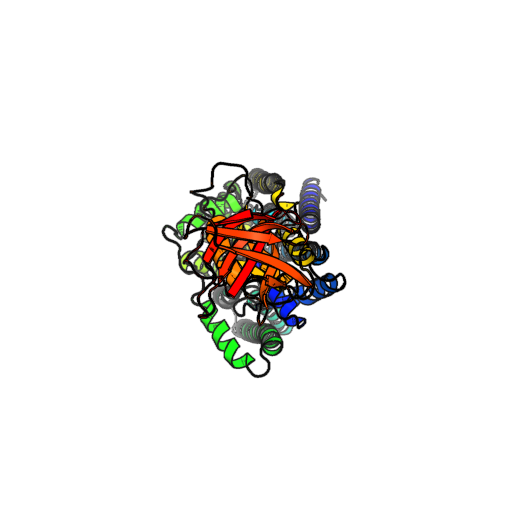 ARG A C 1
ATOM 544 O O . ARG A 1 70 ? 4.608 -17.182 -12.477 1.00 94.88 70 ARG A O 1
ATOM 551 N N . LEU A 1 71 ? 2.839 -17.914 -11.303 1.00 93.56 71 LEU A N 1
ATOM 552 C CA . LEU A 1 71 ? 2.557 -19.046 -12.196 1.00 93.56 71 LEU A CA 1
ATOM 553 C C . LEU A 1 71 ? 2.270 -18.604 -13.641 1.00 93.56 71 LEU A C 1
ATOM 555 O O . LEU A 1 71 ? 2.480 -19.382 -14.565 1.00 93.56 71 LEU A O 1
ATOM 559 N N . GLY A 1 72 ? 1.814 -17.362 -13.844 1.00 90.56 72 GLY A N 1
ATOM 560 C CA . GLY A 1 72 ? 1.593 -16.784 -15.175 1.00 90.56 72 GLY A CA 1
ATOM 561 C C . GLY A 1 72 ? 2.788 -16.027 -15.764 1.00 90.56 72 GLY A C 1
ATOM 562 O O . GLY A 1 72 ? 2.626 -15.382 -16.794 1.00 90.56 72 GLY A O 1
ATOM 563 N N . GLY A 1 73 ? 3.963 -16.076 -15.128 1.00 89.75 73 GLY A N 1
ATOM 564 C CA . GLY A 1 73 ? 5.190 -15.443 -15.613 1.00 89.75 73 GLY A CA 1
ATOM 565 C C . GLY A 1 73 ? 5.351 -13.953 -15.262 1.00 89.75 73 GLY A C 1
ATOM 566 O O . GLY A 1 73 ? 4.553 -13.383 -14.506 1.00 89.75 73 GLY A O 1
ATOM 567 N N . PRO A 1 74 ? 6.422 -13.314 -15.774 1.00 89.44 74 PRO A N 1
ATOM 568 C CA . PRO A 1 74 ? 6.714 -11.902 -15.541 1.00 89.44 74 PRO A CA 1
ATOM 569 C C . PRO A 1 74 ? 5.584 -10.988 -16.019 1.00 89.44 74 PRO A C 1
ATOM 571 O O . PRO A 1 74 ? 4.975 -11.228 -17.059 1.00 89.44 74 PRO A O 1
ATOM 574 N N . ALA A 1 75 ? 5.316 -9.923 -15.262 1.00 90.31 75 ALA A N 1
ATOM 575 C CA . ALA A 1 75 ? 4.287 -8.928 -15.577 1.00 90.31 75 ALA A CA 1
ATOM 576 C C . ALA A 1 75 ? 2.883 -9.514 -15.877 1.00 90.31 75 ALA A C 1
ATOM 578 O O . ALA A 1 75 ? 2.102 -8.929 -16.637 1.00 90.31 75 ALA A O 1
ATOM 579 N N . ASN A 1 76 ? 2.539 -10.648 -15.256 1.00 93.56 76 ASN A N 1
ATOM 580 C CA . ASN A 1 76 ? 1.193 -11.217 -15.280 1.00 93.56 76 ASN A CA 1
ATOM 581 C C . ASN A 1 76 ? 0.186 -10.285 -14.580 1.00 93.56 76 ASN A C 1
ATOM 583 O O . ASN A 1 76 ? 0.458 -9.757 -13.504 1.00 93.56 76 ASN A O 1
ATOM 587 N N . ALA A 1 77 ? -1.012 -10.130 -15.145 1.00 93.75 77 ALA A N 1
ATOM 588 C CA . ALA A 1 77 ? -2.081 -9.311 -14.572 1.00 93.75 77 ALA A CA 1
ATOM 589 C C . ALA A 1 77 ? -2.520 -9.777 -13.168 1.00 93.75 77 ALA A C 1
ATOM 591 O O . ALA A 1 77 ? -2.937 -8.965 -12.342 1.00 93.75 77 ALA A O 1
ATOM 592 N N . ALA A 1 78 ? -2.378 -11.069 -12.849 1.00 95.00 78 ALA A N 1
ATOM 593 C CA . ALA A 1 78 ? -2.686 -11.581 -11.510 1.00 95.00 78 ALA A CA 1
ATOM 594 C C . ALA A 1 78 ? -1.759 -11.020 -10.411 1.00 95.00 78 ALA A C 1
ATOM 596 O O . ALA A 1 78 ? -2.160 -10.996 -9.248 1.00 95.00 78 ALA A O 1
ATOM 597 N N . LEU A 1 79 ? -0.564 -10.520 -10.767 1.00 95.88 79 LEU A N 1
ATOM 598 C CA . LEU A 1 79 ? 0.329 -9.800 -9.847 1.00 95.88 79 LEU A CA 1
ATOM 599 C C . LEU A 1 79 ? -0.216 -8.412 -9.457 1.00 95.88 79 LEU A C 1
ATOM 601 O O . LEU A 1 79 ? 0.283 -7.808 -8.518 1.00 95.88 79 LEU A O 1
ATOM 605 N N . VAL A 1 80 ? -1.253 -7.920 -10.142 1.00 95.69 80 VAL A N 1
ATOM 606 C CA . VAL A 1 80 ? -1.956 -6.673 -9.800 1.00 95.69 80 VAL A CA 1
ATOM 607 C C . VAL A 1 80 ? -3.262 -6.992 -9.077 1.00 95.69 80 VAL A C 1
ATOM 609 O O . VAL A 1 80 ? -3.455 -6.619 -7.923 1.00 95.69 80 VAL A O 1
ATOM 612 N N . PHE A 1 81 ? -4.151 -7.754 -9.719 1.00 95.44 81 PHE A N 1
ATOM 613 C CA . PHE A 1 81 ? -5.494 -8.000 -9.182 1.00 95.44 81 PHE A CA 1
ATOM 614 C C . PHE A 1 81 ? -5.507 -8.894 -7.940 1.00 95.44 81 PHE A C 1
ATOM 616 O O . PHE A 1 81 ? -6.319 -8.685 -7.040 1.00 95.44 81 PHE A O 1
ATOM 623 N N . GLY A 1 82 ? -4.621 -9.894 -7.874 1.00 96.75 82 GLY A N 1
ATOM 624 C CA . GLY A 1 82 ? -4.561 -10.827 -6.749 1.00 96.75 82 GLY A CA 1
ATOM 625 C C . GLY A 1 82 ? -4.320 -10.105 -5.420 1.00 96.75 82 GLY A C 1
ATOM 626 O O . GLY A 1 82 ? -5.144 -10.233 -4.508 1.00 96.75 82 GLY A O 1
ATOM 627 N N . PRO A 1 83 ? -3.233 -9.320 -5.296 1.00 97.81 83 PRO A N 1
ATOM 628 C CA . PRO A 1 83 ? -2.961 -8.545 -4.092 1.00 97.81 83 PRO A CA 1
ATOM 629 C C . PRO A 1 83 ? -4.061 -7.554 -3.709 1.00 97.81 83 PRO A C 1
ATOM 631 O O . PRO A 1 83 ? -4.415 -7.483 -2.533 1.00 97.81 83 PRO A O 1
ATOM 634 N N . HIS A 1 84 ? -4.646 -6.834 -4.672 1.00 98.19 84 HIS A N 1
ATOM 635 C CA . HIS A 1 84 ? -5.723 -5.881 -4.386 1.00 98.19 84 HIS A CA 1
ATOM 636 C C . HIS A 1 84 ? -6.993 -6.568 -3.869 1.00 98.19 84 HIS A C 1
ATOM 638 O O . HIS A 1 84 ? -7.586 -6.135 -2.878 1.00 98.19 84 HIS A O 1
ATOM 644 N N . LEU A 1 85 ? -7.400 -7.681 -4.489 1.00 98.12 85 LEU A N 1
ATOM 645 C CA . LEU A 1 85 ? -8.550 -8.457 -4.030 1.00 98.12 85 LEU A CA 1
ATOM 646 C C . LEU A 1 85 ? -8.307 -9.046 -2.635 1.00 98.12 85 LEU A C 1
ATOM 648 O O . LEU A 1 85 ? -9.202 -9.034 -1.788 1.00 98.12 85 LEU A O 1
ATOM 652 N N . PHE A 1 86 ? -7.093 -9.527 -2.368 1.00 98.44 86 PHE A N 1
ATOM 653 C CA . PHE A 1 86 ? -6.734 -10.035 -1.050 1.00 98.44 86 PHE A CA 1
ATOM 654 C C . PHE A 1 86 ? -6.768 -8.932 0.020 1.00 98.44 86 PHE A C 1
ATOM 656 O O . PHE A 1 86 ? -7.363 -9.126 1.083 1.00 98.44 86 PHE A O 1
ATOM 663 N N . SER A 1 87 ? -6.224 -7.749 -0.276 1.00 98.12 87 SER A N 1
ATOM 664 C CA . SER A 1 87 ? -6.305 -6.573 0.600 1.00 98.12 87 SER A CA 1
ATOM 665 C C . SER A 1 87 ? -7.749 -6.139 0.853 1.00 98.12 87 SER A C 1
ATOM 667 O O . SER A 1 87 ? -8.115 -5.886 2.002 1.00 98.12 87 SER A O 1
ATOM 669 N N . ALA A 1 88 ? -8.608 -6.160 -0.173 1.00 98.31 88 ALA A N 1
ATOM 670 C CA . ALA A 1 88 ? -10.041 -5.913 -0.021 1.00 98.31 88 ALA A CA 1
ATOM 671 C C . ALA A 1 88 ? -10.685 -6.882 0.985 1.00 98.31 88 ALA A C 1
ATOM 673 O O . ALA A 1 88 ? -11.417 -6.450 1.878 1.00 98.31 88 ALA A O 1
ATOM 674 N N . VAL A 1 89 ? -10.366 -8.179 0.913 1.00 98.56 89 VAL A N 1
ATOM 675 C CA . VAL A 1 89 ? -10.853 -9.179 1.881 1.00 98.56 89 VAL A CA 1
ATOM 676 C C . VAL A 1 89 ? -10.338 -8.891 3.297 1.00 98.56 89 VAL A C 1
ATOM 678 O O . VAL A 1 89 ? -11.126 -8.915 4.246 1.00 98.56 89 VAL A O 1
ATOM 681 N N . LEU A 1 90 ? -9.054 -8.559 3.466 1.00 98.19 90 LEU A N 1
ATOM 682 C CA . LEU A 1 90 ? -8.497 -8.173 4.771 1.00 98.19 90 LEU A CA 1
ATOM 683 C C . LEU A 1 90 ? -9.162 -6.909 5.347 1.00 98.19 90 LEU A C 1
ATOM 685 O O . LEU A 1 90 ? -9.400 -6.821 6.558 1.00 98.19 90 LEU A O 1
ATOM 689 N N . SER A 1 91 ? -9.533 -5.954 4.497 1.00 98.12 91 SER A N 1
ATOM 690 C CA . SER A 1 91 ? -10.292 -4.762 4.890 1.00 98.12 91 SER A CA 1
ATOM 691 C C . SER A 1 91 ? -11.723 -5.096 5.318 1.00 98.12 91 SER A C 1
ATOM 693 O O . SER A 1 91 ? -12.229 -4.523 6.285 1.00 98.12 91 SER A O 1
ATOM 695 N N . LEU A 1 92 ? -12.379 -6.082 4.699 1.00 98.44 92 LEU A N 1
ATOM 696 C CA . LEU A 1 92 ? -13.675 -6.572 5.190 1.00 98.44 92 LEU A CA 1
ATOM 697 C C . LEU A 1 92 ? -13.549 -7.305 6.532 1.00 98.44 92 LEU A C 1
ATOM 699 O O . LEU A 1 92 ? -14.373 -7.099 7.427 1.00 98.44 92 LEU A O 1
ATOM 703 N N . CYS A 1 93 ? -12.487 -8.092 6.724 1.00 98.38 93 CYS A N 1
ATOM 704 C CA . CYS A 1 93 ? -12.160 -8.682 8.026 1.00 98.38 93 CYS A CA 1
ATOM 705 C C . CYS A 1 93 ? -11.931 -7.599 9.094 1.00 98.38 93 CYS A C 1
ATOM 707 O O . CYS A 1 93 ? -12.346 -7.757 10.243 1.00 98.38 93 CYS A O 1
ATOM 709 N N . THR A 1 94 ? -11.343 -6.466 8.705 1.00 98.06 94 THR A N 1
ATOM 710 C CA . THR A 1 94 ? -11.198 -5.287 9.565 1.00 98.06 94 THR A CA 1
ATOM 711 C C . THR A 1 94 ? -12.555 -4.701 9.951 1.00 98.06 94 THR A C 1
ATOM 713 O O . THR A 1 94 ? -12.807 -4.495 11.138 1.00 98.06 94 THR A O 1
ATOM 716 N N . ALA A 1 95 ? -13.466 -4.490 8.997 1.00 98.12 95 ALA A N 1
ATOM 717 C CA . ALA A 1 95 ? -14.814 -4.005 9.298 1.00 98.12 95 ALA A CA 1
ATOM 718 C C . ALA A 1 95 ? -15.570 -4.952 10.255 1.00 98.12 95 ALA A C 1
ATOM 720 O O . ALA A 1 95 ? -16.240 -4.498 11.189 1.00 98.12 95 ALA A O 1
ATOM 721 N N . ALA A 1 96 ? -15.399 -6.269 10.090 1.00 98.38 96 ALA A N 1
ATOM 722 C CA . ALA A 1 96 ? -15.942 -7.265 11.009 1.00 98.38 96 ALA A CA 1
ATOM 723 C C . ALA A 1 96 ? -15.317 -7.173 12.416 1.00 98.38 96 ALA A C 1
ATOM 725 O O . ALA A 1 96 ? -16.035 -7.263 13.414 1.00 98.38 96 ALA A O 1
ATOM 726 N N . ALA A 1 97 ? -14.005 -6.941 12.525 1.00 98.25 97 ALA A N 1
ATOM 727 C CA . ALA A 1 97 ? -13.339 -6.724 13.810 1.00 98.25 97 ALA A CA 1
ATOM 728 C C . ALA A 1 97 ? -13.843 -5.454 14.519 1.00 98.25 97 ALA A C 1
ATOM 730 O O . ALA A 1 97 ? -14.117 -5.492 15.721 1.00 98.25 97 ALA A O 1
ATOM 731 N N . VAL A 1 98 ? -14.051 -4.360 13.778 1.00 97.81 98 VAL A N 1
ATOM 732 C CA . VAL A 1 98 ? -14.656 -3.120 14.296 1.00 97.81 98 VAL A CA 1
ATOM 733 C C . VAL A 1 98 ? -16.088 -3.367 14.786 1.00 97.81 98 VAL A C 1
ATOM 735 O O . VAL A 1 98 ? -16.450 -2.932 15.880 1.00 97.81 98 VAL A O 1
ATOM 738 N N . PHE A 1 99 ? -16.891 -4.139 14.045 1.00 97.88 99 PHE A N 1
ATOM 739 C CA . PHE A 1 99 ? -18.224 -4.545 14.502 1.00 97.88 99 PHE A CA 1
ATOM 740 C C . PHE A 1 99 ? -18.160 -5.313 15.830 1.00 97.88 99 PHE A C 1
ATOM 742 O O . PHE A 1 99 ? -18.901 -5.013 16.769 1.00 97.88 99 PHE A O 1
ATOM 749 N N . VAL A 1 100 ? -17.259 -6.297 15.932 1.00 97.81 100 VAL A N 1
ATOM 750 C CA . VAL A 1 100 ? -17.079 -7.113 17.143 1.00 97.81 100 VAL A CA 1
ATOM 751 C C . VAL A 1 100 ? -16.647 -6.260 18.339 1.00 97.81 100 VAL A C 1
ATOM 753 O O . VAL A 1 100 ? -17.142 -6.492 19.446 1.00 97.81 100 VAL A O 1
ATOM 756 N N . LEU A 1 101 ? -15.774 -5.273 18.118 1.00 97.62 101 LEU A N 1
ATOM 757 C CA . LEU A 1 101 ? -15.339 -4.310 19.129 1.00 97.62 101 LEU A CA 1
ATOM 758 C C . LEU A 1 101 ? -16.514 -3.498 19.685 1.00 97.62 101 LEU A C 1
ATOM 760 O O . LEU A 1 101 ? -16.652 -3.396 20.901 1.00 97.62 101 LEU A O 1
ATOM 764 N N . PHE A 1 102 ? -17.378 -2.958 18.822 1.00 96.50 102 PHE A N 1
ATOM 765 C CA . PHE A 1 102 ? -18.497 -2.108 19.247 1.00 96.50 102 PHE A CA 1
ATOM 766 C C . PHE A 1 102 ? -19.708 -2.890 19.768 1.00 96.50 102 PHE A C 1
ATOM 768 O O . PHE A 1 102 ? -20.466 -2.377 20.593 1.00 96.50 102 PHE A O 1
ATOM 775 N N . ALA A 1 103 ? -19.897 -4.140 19.338 1.00 94.62 103 ALA A N 1
ATOM 776 C CA . ALA A 1 103 ? -21.079 -4.928 19.688 1.00 94.62 103 ALA A CA 1
ATOM 777 C C . ALA A 1 103 ? -21.219 -5.180 21.195 1.00 94.62 103 ALA A C 1
ATOM 779 O O . ALA A 1 103 ? -22.341 -5.215 21.699 1.00 94.62 103 ALA A O 1
ATOM 780 N N . ALA A 1 104 ? -20.102 -5.352 21.908 1.00 89.19 104 ALA A N 1
ATOM 781 C CA . ALA A 1 104 ? -20.109 -5.590 23.348 1.00 89.19 104 ALA A CA 1
ATOM 782 C C . ALA A 1 104 ? -20.467 -4.335 24.174 1.00 89.19 104 ALA A C 1
ATOM 784 O O . ALA A 1 104 ? -21.385 -4.431 24.987 1.00 89.19 104 ALA A O 1
ATOM 785 N N . PRO A 1 105 ? -19.803 -3.173 23.999 1.00 90.75 105 PRO A N 1
ATOM 786 C CA . PRO A 1 105 ? -20.117 -1.982 24.781 1.00 90.75 105 PRO A CA 1
ATOM 787 C C . PRO A 1 105 ? -21.392 -1.262 24.328 1.00 90.75 105 PRO A C 1
ATOM 789 O O . PRO A 1 105 ? -22.069 -0.714 25.187 1.00 90.75 105 PRO A O 1
ATOM 792 N N . CYS A 1 106 ? -21.735 -1.248 23.035 1.00 90.06 106 CYS A N 1
ATOM 793 C CA . CYS A 1 106 ? -22.809 -0.396 22.492 1.00 90.06 106 CYS A CA 1
ATOM 794 C C . CYS A 1 106 ? -24.052 -1.181 22.025 1.00 90.06 106 CYS A C 1
ATOM 796 O O . CYS A 1 106 ? -25.086 -0.596 21.703 1.00 90.06 106 CYS A O 1
ATOM 798 N N . GLY A 1 107 ? -23.968 -2.513 21.960 1.00 90.12 107 GLY A N 1
ATOM 799 C CA . GLY A 1 107 ? -25.007 -3.371 21.389 1.00 90.12 107 GLY A CA 1
ATOM 800 C C . GLY A 1 107 ? -24.953 -3.465 19.858 1.00 90.12 107 GLY A C 1
ATOM 801 O O . GLY A 1 107 ? -24.368 -2.636 19.162 1.00 90.12 107 GLY A O 1
ATOM 802 N N . ARG A 1 108 ? -25.591 -4.506 19.301 1.00 91.19 108 ARG A N 1
ATOM 803 C CA . ARG A 1 108 ? -25.450 -4.888 17.877 1.00 91.19 108 ARG A CA 1
ATOM 804 C C . ARG A 1 108 ? -25.914 -3.813 16.891 1.00 91.19 108 ARG A C 1
ATOM 806 O O . ARG A 1 108 ? -25.282 -3.637 15.859 1.00 91.19 108 ARG A O 1
ATOM 813 N N . ARG A 1 109 ? -27.009 -3.108 17.191 1.00 88.81 109 ARG A N 1
ATOM 814 C CA . ARG A 1 109 ? -27.555 -2.070 16.298 1.00 88.81 109 ARG A CA 1
ATOM 815 C C . ARG A 1 109 ? -26.608 -0.882 16.159 1.00 88.81 109 ARG A C 1
ATOM 817 O O . ARG A 1 109 ? -26.302 -0.468 15.050 1.00 88.81 109 ARG A O 1
ATOM 824 N N . VAL A 1 110 ? -26.119 -0.372 17.286 1.00 89.50 110 VAL A N 1
ATOM 825 C CA . VAL A 1 110 ? -25.186 0.762 17.320 1.00 89.50 110 VAL A CA 1
ATOM 826 C C . VAL A 1 110 ? -23.834 0.356 16.731 1.00 89.50 110 VAL A C 1
ATOM 828 O O . VAL A 1 110 ? -23.231 1.127 15.994 1.00 89.50 110 VAL A O 1
ATOM 831 N N . ALA A 1 111 ? -23.403 -0.888 16.958 1.00 93.38 111 ALA A N 1
ATOM 832 C CA . ALA A 1 111 ? -22.208 -1.433 16.323 1.00 93.38 111 ALA A CA 1
ATOM 833 C C . ALA A 1 111 ? -22.298 -1.451 14.790 1.00 93.38 111 ALA A C 1
ATOM 835 O O . ALA A 1 111 ? -21.326 -1.081 14.145 1.00 93.38 111 ALA A O 1
ATOM 836 N N . LEU A 1 112 ? -23.452 -1.805 14.203 1.00 93.06 112 LEU A N 1
ATOM 837 C CA . LEU A 1 112 ? -23.648 -1.723 12.747 1.00 93.06 112 LEU A CA 1
ATOM 838 C C . LEU A 1 112 ? -23.494 -0.289 12.226 1.00 93.06 112 LEU A C 1
ATOM 840 O O . LEU A 1 112 ? -22.870 -0.089 11.190 1.00 93.06 112 LEU A O 1
ATOM 844 N N . VAL A 1 113 ? -24.021 0.703 12.951 1.00 93.06 113 VAL A N 1
ATOM 845 C CA . VAL A 1 113 ? -23.844 2.121 12.602 1.00 93.06 113 VAL A CA 1
ATOM 846 C C . VAL A 1 113 ? -22.370 2.518 12.690 1.00 93.06 113 VAL A C 1
ATOM 848 O O . VAL A 1 113 ? -21.861 3.149 11.775 1.00 93.06 113 VAL A O 1
ATOM 851 N N . GLY A 1 114 ? -21.658 2.103 13.739 1.00 94.62 114 GLY A N 1
ATOM 852 C CA . GLY A 1 114 ? -20.219 2.347 13.874 1.00 94.62 114 GLY A CA 1
ATOM 853 C C . GLY A 1 114 ? -19.389 1.732 12.753 1.00 94.62 114 GLY A C 1
ATOM 854 O O . GLY A 1 114 ? -18.511 2.388 12.201 1.00 94.62 114 GLY A O 1
ATOM 855 N N . THR A 1 115 ? -19.695 0.488 12.385 1.00 96.44 115 THR A N 1
ATOM 856 C CA . THR A 1 115 ? -19.069 -0.187 11.245 1.00 96.44 115 THR A CA 1
ATOM 857 C C . THR A 1 115 ? -19.379 0.531 9.939 1.00 96.44 115 THR A C 1
ATOM 859 O O . THR A 1 115 ? -18.471 0.711 9.135 1.00 96.44 115 THR A O 1
ATOM 862 N N . LEU A 1 116 ? -20.619 0.991 9.742 1.00 96.56 116 LEU A N 1
ATOM 863 C CA . LEU A 1 116 ? -20.986 1.788 8.576 1.00 96.56 116 LEU A CA 1
ATOM 864 C C . LEU A 1 116 ? -20.159 3.077 8.513 1.00 96.56 116 LEU A C 1
ATOM 866 O O . LEU A 1 116 ? -19.494 3.283 7.508 1.00 96.56 116 LEU A O 1
ATOM 870 N N . LEU A 1 117 ? -20.118 3.873 9.591 1.00 95.94 117 LEU A N 1
ATOM 871 C CA . LEU A 1 117 ? -19.326 5.113 9.666 1.00 95.94 117 LEU A CA 1
ATOM 872 C C . LEU A 1 117 ? -17.840 4.881 9.345 1.00 95.94 117 LEU A C 1
ATOM 874 O O . LEU A 1 117 ? -17.207 5.708 8.689 1.00 95.94 117 LEU A O 1
ATOM 878 N N . PHE A 1 118 ? -17.286 3.750 9.793 1.00 96.69 118 PHE A N 1
ATOM 879 C CA . PHE A 1 118 ? -15.918 3.352 9.475 1.00 96.69 118 PHE A CA 1
ATOM 880 C C . PHE A 1 118 ? -15.754 3.016 7.984 1.00 96.69 118 PHE A C 1
ATOM 882 O O . PHE A 1 118 ? -14.859 3.555 7.333 1.00 96.69 118 PHE A O 1
ATOM 889 N N . MET A 1 119 ? -16.637 2.179 7.428 1.00 97.19 119 MET A N 1
ATOM 890 C CA . MET A 1 119 ? -16.581 1.746 6.025 1.00 97.19 119 MET A CA 1
ATOM 891 C C . MET A 1 119 ? -16.876 2.868 5.024 1.00 97.19 119 MET A C 1
ATOM 893 O O . MET A 1 119 ? -16.399 2.811 3.895 1.00 97.19 119 MET A O 1
ATOM 897 N N . THR A 1 120 ? -17.638 3.888 5.424 1.00 96.06 120 THR A N 1
ATOM 898 C CA . THR A 1 120 ? -17.940 5.066 4.598 1.00 96.06 120 THR A CA 1
ATOM 899 C C . THR A 1 120 ? -16.962 6.218 4.816 1.00 96.06 120 THR A C 1
ATOM 901 O O . THR A 1 120 ? -17.093 7.263 4.184 1.00 96.06 120 THR A O 1
ATOM 904 N N . SER A 1 121 ? -15.949 6.055 5.673 1.00 94.50 121 SER A N 1
ATOM 905 C CA . SER A 1 121 ? -14.830 7.001 5.716 1.00 94.50 121 SER A CA 1
ATOM 906 C C . SER A 1 121 ? -14.094 7.011 4.373 1.00 94.50 121 SER A C 1
ATOM 908 O O . SER A 1 121 ? -13.942 5.964 3.736 1.00 94.50 121 SER A O 1
ATOM 910 N N . ARG A 1 122 ? -13.579 8.174 3.946 1.00 92.44 122 ARG A N 1
ATOM 911 C CA . ARG A 1 122 ? -12.833 8.265 2.673 1.00 92.44 122 ARG A CA 1
ATOM 912 C C . ARG A 1 122 ? -11.655 7.304 2.634 1.00 92.44 122 ARG A C 1
ATOM 914 O O . ARG A 1 122 ? -11.336 6.761 1.590 1.00 92.44 122 ARG A O 1
ATOM 921 N N . TYR A 1 123 ? -11.039 7.056 3.781 1.00 89.31 123 TYR A N 1
ATOM 922 C CA . TYR A 1 123 ? -9.817 6.271 3.882 1.00 89.31 123 TYR A CA 1
ATOM 923 C C . TYR A 1 123 ? -10.094 4.785 3.756 1.00 89.31 123 TYR A C 1
ATOM 925 O O . TYR A 1 123 ? -9.322 4.093 3.106 1.00 89.31 123 TYR A O 1
ATOM 933 N N . PHE A 1 124 ? -11.204 4.294 4.311 1.00 95.06 124 PHE A N 1
ATOM 934 C CA . PHE A 1 124 ? -11.604 2.914 4.066 1.00 95.06 124 PHE A CA 1
ATOM 935 C C . PHE A 1 124 ? -11.987 2.702 2.598 1.00 95.06 124 PHE A C 1
ATOM 937 O O . PHE A 1 124 ? -11.546 1.734 1.986 1.00 95.06 124 PHE A O 1
ATOM 944 N N . VAL A 1 125 ? -12.761 3.628 2.017 1.00 95.19 125 VAL A N 1
ATOM 945 C CA . VAL A 1 125 ? -13.160 3.576 0.599 1.00 95.19 125 VAL A CA 1
ATOM 946 C C . VAL A 1 125 ? -11.935 3.590 -0.319 1.00 95.19 125 VAL A C 1
ATOM 948 O O . VAL A 1 125 ? -11.867 2.789 -1.249 1.00 95.19 125 VAL A O 1
ATOM 951 N N . ARG A 1 126 ? -10.961 4.458 -0.020 1.00 92.00 126 ARG A N 1
ATOM 952 C CA . ARG A 1 126 ? -9.726 4.620 -0.783 1.00 92.00 126 ARG A CA 1
ATOM 953 C C . ARG A 1 126 ? -8.772 3.447 -0.593 1.00 92.00 126 ARG A C 1
ATOM 955 O O . ARG A 1 126 ? -8.499 2.725 -1.541 1.00 92.00 126 ARG A O 1
ATOM 962 N N . TYR A 1 127 ? -8.275 3.250 0.626 1.00 93.19 127 TYR A N 1
ATOM 963 C CA . TYR A 1 127 ? -7.193 2.307 0.923 1.00 93.19 127 TYR A CA 1
ATOM 964 C C . TYR A 1 127 ? -7.656 0.867 1.124 1.00 93.19 127 TYR A C 1
ATOM 966 O O . TYR A 1 127 ? -6.817 -0.024 1.184 1.00 93.19 127 TYR A O 1
ATOM 974 N N . GLY A 1 128 ? -8.964 0.605 1.209 1.00 95.19 128 GLY A N 1
ATOM 975 C CA . GLY A 1 128 ? -9.483 -0.731 1.500 1.00 95.19 128 GLY A CA 1
ATOM 976 C C . GLY A 1 128 ? -9.034 -1.810 0.508 1.00 95.19 128 GLY A C 1
ATOM 977 O O . GLY A 1 128 ? -8.910 -2.967 0.899 1.00 95.19 128 GLY A O 1
ATOM 978 N N . ALA A 1 129 ? -8.771 -1.438 -0.747 1.00 96.50 129 ALA A N 1
ATOM 979 C CA . ALA A 1 129 ? -8.285 -2.340 -1.792 1.00 96.50 129 ALA A CA 1
ATOM 980 C C . ALA A 1 129 ? -6.762 -2.273 -2.023 1.00 96.50 129 ALA A C 1
ATOM 982 O O . ALA A 1 129 ? -6.230 -3.121 -2.731 1.00 96.50 129 ALA A O 1
ATOM 983 N N . HIS A 1 130 ? -6.062 -1.302 -1.433 1.00 96.06 130 HIS A N 1
ATOM 984 C CA . HIS A 1 130 ? -4.613 -1.164 -1.577 1.00 96.06 130 HIS A CA 1
ATOM 985 C C . HIS A 1 130 ? -3.869 -2.088 -0.609 1.00 96.06 130 HIS A C 1
ATOM 987 O O . HIS A 1 130 ? -4.312 -2.345 0.513 1.00 96.06 130 HIS A O 1
ATOM 993 N N . VAL A 1 131 ? -2.700 -2.558 -1.030 1.00 96.25 131 VAL A N 1
ATOM 994 C CA . VAL A 1 131 ? -1.750 -3.332 -0.233 1.00 96.25 131 VAL A CA 1
ATOM 995 C C . VAL A 1 131 ? -1.076 -2.408 0.779 1.00 96.25 131 VAL A C 1
ATOM 997 O O . VAL A 1 131 ? 0.042 -1.934 0.604 1.00 96.25 131 VAL A O 1
ATOM 1000 N N . MET A 1 132 ? -1.778 -2.136 1.874 1.00 92.38 132 MET A N 1
ATOM 1001 C CA . MET A 1 132 ? -1.284 -1.308 2.969 1.00 92.38 132 MET A CA 1
ATOM 1002 C C . MET A 1 132 ? -1.608 -1.916 4.323 1.00 92.38 132 MET A C 1
ATOM 1004 O O . MET A 1 132 ? -2.632 -2.573 4.520 1.00 92.38 132 MET A O 1
ATOM 1008 N N . THR A 1 133 ? -0.742 -1.658 5.299 1.00 92.94 133 THR A N 1
ATOM 1009 C CA . THR A 1 133 ? -0.948 -2.159 6.657 1.00 92.94 133 THR A CA 1
ATOM 1010 C C . THR A 1 133 ? -1.916 -1.305 7.459 1.00 92.94 133 THR A C 1
ATOM 1012 O O . THR A 1 133 ? -2.454 -1.803 8.441 1.00 92.94 133 THR A O 1
ATOM 1015 N N . ASP A 1 134 ? -2.187 -0.054 7.079 1.00 91.81 134 ASP A N 1
ATOM 1016 C CA . ASP A 1 134 ? -2.903 0.907 7.926 1.00 91.81 134 ASP A CA 1
ATOM 1017 C C . ASP A 1 134 ? -4.336 0.475 8.279 1.00 91.81 134 ASP A C 1
ATOM 1019 O O . ASP A 1 134 ? -4.696 0.439 9.460 1.00 91.81 134 ASP A O 1
ATOM 1023 N N . VAL A 1 135 ? -5.139 0.079 7.281 1.00 94.50 135 VAL A N 1
ATOM 1024 C CA . VAL A 1 135 ? -6.516 -0.409 7.500 1.00 94.50 135 VAL A CA 1
ATOM 1025 C C . VAL A 1 135 ? -6.494 -1.711 8.301 1.00 94.50 135 VAL A C 1
ATOM 1027 O O . VAL A 1 135 ? -7.178 -1.833 9.316 1.00 94.50 135 VAL A O 1
ATOM 1030 N N . VAL A 1 136 ? -5.656 -2.667 7.896 1.00 95.50 136 VAL A N 1
ATOM 1031 C CA . VAL A 1 136 ? -5.578 -3.990 8.536 1.00 95.50 136 VAL A CA 1
ATOM 1032 C C . VAL A 1 136 ? -5.068 -3.900 9.977 1.00 95.50 136 VAL A C 1
ATOM 1034 O O . VAL A 1 136 ? -5.525 -4.636 10.853 1.00 95.50 136 VAL A O 1
ATOM 1037 N N . THR A 1 137 ? -4.185 -2.941 10.261 1.00 95.38 137 THR A N 1
ATOM 1038 C CA . THR A 1 137 ? -3.723 -2.621 11.614 1.00 95.38 137 THR A CA 1
ATOM 1039 C C . THR A 1 137 ? -4.879 -2.151 12.484 1.00 95.38 137 THR A C 1
ATOM 1041 O O . THR A 1 137 ? -5.032 -2.654 13.595 1.00 95.38 137 THR A O 1
ATOM 1044 N N . ALA A 1 138 ? -5.738 -1.253 11.986 1.00 96.12 138 ALA A N 1
ATOM 1045 C CA . ALA A 1 138 ? -6.924 -0.824 12.727 1.00 96.12 138 ALA A CA 1
ATOM 1046 C C . ALA A 1 138 ? -7.826 -2.019 13.094 1.00 96.12 138 ALA A C 1
ATOM 1048 O O . ALA A 1 138 ? -8.321 -2.098 14.221 1.00 96.12 138 ALA A O 1
ATOM 1049 N N . GLY A 1 139 ? -7.980 -2.985 12.182 1.00 96.62 139 GLY A N 1
ATOM 1050 C CA . GLY A 1 139 ? -8.722 -4.226 12.415 1.00 96.62 139 GLY A CA 1
ATOM 1051 C C . GLY A 1 139 ? -8.083 -5.138 13.457 1.00 96.62 139 GLY A C 1
ATOM 1052 O O . GLY A 1 139 ? -8.761 -5.585 14.384 1.00 96.62 139 GLY A O 1
ATOM 1053 N N . ALA A 1 140 ? -6.777 -5.381 13.349 1.00 96.81 140 ALA A N 1
ATOM 1054 C CA . ALA A 1 140 ? -6.033 -6.199 14.303 1.00 96.81 140 ALA A CA 1
ATOM 1055 C C . ALA A 1 140 ? -6.051 -5.582 15.714 1.00 96.81 140 ALA A C 1
ATOM 1057 O O . ALA A 1 140 ? -6.319 -6.282 16.694 1.00 96.81 140 ALA A O 1
ATOM 1058 N N . SER A 1 141 ? -5.866 -4.262 15.823 1.00 96.81 141 SER A N 1
ATOM 1059 C CA . SER A 1 141 ? -6.003 -3.523 17.081 1.00 96.81 141 SER A CA 1
ATOM 1060 C C . SER A 1 141 ? -7.428 -3.609 17.635 1.00 96.81 141 SER A C 1
ATOM 1062 O O . SER A 1 141 ? -7.601 -3.920 18.813 1.00 96.81 141 SER A O 1
ATOM 1064 N N . ALA A 1 142 ? -8.458 -3.424 16.801 1.00 97.69 142 ALA A N 1
ATOM 1065 C CA . ALA A 1 142 ? -9.854 -3.535 17.225 1.00 97.69 142 ALA A CA 1
ATOM 1066 C C . ALA A 1 142 ? -10.193 -4.937 17.757 1.00 97.69 142 ALA A C 1
ATOM 1068 O O . ALA A 1 142 ? -10.795 -5.071 18.826 1.00 97.69 142 ALA A O 1
ATOM 1069 N N . LEU A 1 143 ? -9.758 -5.987 17.053 1.00 97.88 143 LEU A N 1
ATOM 1070 C CA . LEU A 1 143 ? -9.928 -7.370 17.489 1.00 97.88 143 LEU A CA 1
ATOM 1071 C C . LEU A 1 143 ? -9.198 -7.631 18.811 1.00 97.88 143 LEU A C 1
ATOM 1073 O O . LEU A 1 143 ? -9.764 -8.247 19.713 1.00 97.88 143 LEU A O 1
ATOM 1077 N N . SER A 1 144 ? -7.969 -7.131 18.946 1.00 97.38 144 SER A N 1
ATOM 1078 C CA . SER A 1 144 ? -7.164 -7.245 20.162 1.00 97.38 144 SER A CA 1
ATOM 1079 C C . SER A 1 144 ? -7.876 -6.633 21.375 1.00 97.38 144 SER A C 1
ATOM 1081 O O . SER A 1 144 ? -8.079 -7.317 22.383 1.00 97.38 144 SER A O 1
ATOM 1083 N N . VAL A 1 145 ? -8.384 -5.401 21.257 1.00 97.25 145 VAL A N 1
ATOM 1084 C CA . VAL A 1 145 ? -9.158 -4.748 22.328 1.00 97.25 145 VAL A CA 1
ATOM 1085 C C . VAL A 1 145 ? -10.440 -5.526 22.643 1.00 97.25 145 VAL A C 1
ATOM 1087 O O . VAL A 1 145 ? -10.741 -5.774 23.813 1.00 97.25 145 VAL A O 1
ATOM 1090 N N . ALA A 1 146 ? -11.175 -5.989 21.627 1.00 97.25 146 ALA A N 1
ATOM 1091 C CA . ALA A 1 146 ? -12.396 -6.769 21.829 1.00 97.25 146 ALA A CA 1
ATOM 1092 C C . ALA A 1 146 ? -12.134 -8.099 22.565 1.00 97.25 146 ALA A C 1
ATOM 1094 O O . ALA A 1 146 ? -12.904 -8.506 23.442 1.00 97.25 146 ALA A O 1
ATOM 1095 N N . LEU A 1 147 ? -11.035 -8.781 22.234 1.00 97.31 147 LEU A N 1
ATOM 1096 C CA . LEU A 1 147 ? -10.606 -10.010 22.900 1.00 97.31 147 LEU A CA 1
ATOM 1097 C C . LEU A 1 147 ? -10.149 -9.744 24.333 1.00 97.31 147 LEU A C 1
ATOM 1099 O O . LEU A 1 147 ? -10.532 -10.500 25.228 1.00 97.31 147 LEU A O 1
ATOM 1103 N N . TRP A 1 148 ? -9.422 -8.652 24.581 1.00 96.62 148 TRP A N 1
ATOM 1104 C CA . TRP A 1 148 ? -9.060 -8.224 25.932 1.00 96.62 148 TRP A CA 1
ATOM 1105 C C . TRP A 1 148 ? -10.306 -7.982 26.801 1.00 96.62 148 TRP A C 1
ATOM 1107 O O . TRP A 1 148 ? -10.395 -8.526 27.907 1.00 96.62 148 TRP A O 1
ATOM 1117 N N . MET A 1 149 ? -11.327 -7.285 26.279 1.00 94.75 149 MET A N 1
ATOM 1118 C CA . MET A 1 149 ? -12.605 -7.064 26.982 1.00 94.75 149 MET A CA 1
ATOM 1119 C C . MET A 1 149 ? -13.303 -8.385 27.369 1.00 94.75 149 MET A C 1
ATOM 1121 O O . MET A 1 149 ? -13.930 -8.485 28.427 1.00 94.75 149 MET A O 1
ATOM 1125 N N . ARG A 1 150 ? -13.173 -9.435 26.548 1.00 94.38 150 ARG A N 1
ATOM 1126 C CA . ARG A 1 150 ? -13.712 -10.782 26.828 1.00 94.38 150 ARG A CA 1
ATOM 1127 C C . ARG A 1 150 ? -12.814 -11.632 27.731 1.00 94.38 150 ARG A C 1
ATOM 1129 O O . ARG A 1 150 ? -13.303 -12.549 28.400 1.00 94.38 150 ARG A O 1
ATOM 1136 N N . ALA A 1 151 ? -11.505 -11.396 27.715 1.00 94.56 151 ALA A N 1
ATOM 1137 C CA . ALA A 1 151 ? -10.534 -12.117 28.530 1.00 94.56 151 ALA A CA 1
ATOM 1138 C C . ALA A 1 151 ? -10.619 -11.677 29.995 1.00 94.56 151 ALA A C 1
ATOM 1140 O O . ALA A 1 151 ? -10.695 -12.525 30.887 1.00 94.56 151 ALA A O 1
ATOM 1141 N N . ARG A 1 152 ? -10.718 -10.363 30.233 1.00 91.88 152 ARG A N 1
ATOM 1142 C CA . ARG A 1 152 ? -10.767 -9.775 31.581 1.00 91.88 152 ARG A CA 1
ATOM 1143 C C . ARG A 1 152 ? -12.011 -10.129 32.392 1.00 91.88 152 ARG A C 1
ATOM 1145 O O . ARG A 1 152 ? -11.960 -10.136 33.618 1.00 91.88 152 ARG A O 1
ATOM 1152 N N . THR A 1 153 ? -13.111 -10.459 31.718 1.00 89.56 153 THR A N 1
ATOM 1153 C CA . THR A 1 153 ? -14.355 -10.913 32.357 1.00 89.56 153 THR A CA 1
ATOM 1154 C C . THR A 1 153 ? -14.317 -12.398 32.709 1.00 89.56 153 THR A C 1
ATOM 1156 O O . THR A 1 153 ? -14.793 -12.789 33.767 1.00 89.56 153 THR A O 1
ATOM 1159 N N . ALA A 1 154 ? -13.723 -13.239 31.858 1.00 90.19 154 ALA A N 1
ATOM 1160 C CA . ALA A 1 154 ? -13.685 -14.685 32.082 1.00 90.19 154 ALA A CA 1
ATOM 1161 C C . ALA A 1 154 ? -12.475 -15.184 32.880 1.00 90.19 154 ALA A C 1
ATOM 1163 O O . ALA A 1 154 ? -12.508 -16.317 33.354 1.00 90.19 154 ALA A O 1
ATOM 1164 N N . LEU A 1 155 ? -11.407 -14.386 32.999 1.00 88.00 155 LEU A N 1
ATOM 1165 C CA . LEU A 1 155 ? -10.201 -14.705 33.780 1.00 88.00 155 LEU A CA 1
ATOM 1166 C C . LEU A 1 155 ? -9.536 -16.042 33.392 1.00 88.00 155 LEU A C 1
ATOM 1168 O O . LEU A 1 155 ? -8.948 -16.730 34.227 1.00 88.00 155 LEU A O 1
ATOM 1172 N N . ARG A 1 156 ? -9.632 -16.424 32.111 1.00 93.56 156 ARG A N 1
ATOM 1173 C CA . ARG A 1 156 ? -9.006 -17.635 31.554 1.00 93.56 156 ARG A CA 1
ATOM 1174 C C . ARG A 1 156 ? -7.745 -17.260 30.781 1.00 93.56 156 ARG A C 1
ATOM 1176 O O . ARG A 1 156 ? -7.840 -16.516 29.807 1.00 93.56 156 ARG A O 1
ATOM 1183 N N . PHE A 1 157 ? -6.597 -17.833 31.146 1.00 94.81 157 PHE A N 1
ATOM 1184 C CA . PHE A 1 157 ? -5.311 -17.547 30.493 1.00 94.81 157 PHE A CA 1
ATOM 1185 C C . PHE A 1 157 ? -5.317 -17.818 28.984 1.00 94.81 157 PHE A C 1
ATOM 1187 O O . PHE A 1 157 ? -4.769 -17.022 28.234 1.00 94.81 157 PHE A O 1
ATOM 1194 N N . GLY A 1 158 ? -6.028 -18.847 28.507 1.00 96.38 158 GLY A N 1
ATOM 1195 C CA . GLY A 1 158 ? -6.169 -19.095 27.065 1.00 96.38 158 GLY A CA 1
ATOM 1196 C C . GLY A 1 158 ? -6.825 -17.938 26.293 1.00 96.38 158 GLY A C 1
ATOM 1197 O O . GLY A 1 158 ? -6.463 -17.674 25.151 1.00 96.38 158 GLY A O 1
ATOM 1198 N N . ARG A 1 159 ? -7.738 -17.177 26.919 1.00 96.31 159 ARG A N 1
ATOM 1199 C CA . ARG A 1 159 ? -8.310 -15.968 26.295 1.00 96.31 159 ARG A CA 1
ATOM 1200 C C . ARG A 1 159 ? -7.315 -14.812 26.264 1.00 96.31 159 ARG A C 1
ATOM 1202 O O . ARG A 1 159 ? -7.331 -14.038 25.315 1.00 96.31 159 ARG A O 1
ATOM 1209 N N . TYR A 1 160 ? -6.455 -14.712 27.276 1.00 97.31 160 TYR A N 1
ATOM 1210 C CA . TYR A 1 160 ? -5.352 -13.756 27.277 1.00 97.31 160 TYR A CA 1
ATOM 1211 C C . TYR A 1 160 ? -4.290 -14.105 26.233 1.00 97.31 160 TYR A C 1
ATOM 1213 O O . TYR A 1 160 ? -3.808 -13.202 25.565 1.00 97.31 160 TYR A O 1
ATOM 1221 N N . ALA A 1 161 ? -3.985 -15.389 26.027 1.00 97.88 161 ALA A N 1
ATOM 1222 C CA . ALA A 1 161 ? -3.116 -15.831 24.939 1.00 97.88 161 ALA A CA 1
ATOM 1223 C C . ALA A 1 161 ? -3.712 -15.474 23.565 1.00 97.88 161 ALA A C 1
ATOM 1225 O O . ALA A 1 161 ? -3.013 -14.921 22.727 1.00 97.88 161 ALA A O 1
ATOM 1226 N N . LEU A 1 162 ? -5.019 -15.682 23.352 1.00 97.44 162 LEU A N 1
ATOM 1227 C CA . LEU A 1 162 ? -5.691 -15.278 22.107 1.00 97.44 162 LEU A CA 1
ATOM 1228 C C . LEU A 1 162 ? -5.665 -13.753 21.886 1.00 97.44 162 LEU A C 1
ATOM 1230 O O . LEU A 1 162 ? -5.396 -13.297 20.778 1.00 97.44 162 LEU A O 1
ATOM 1234 N N . PHE A 1 163 ? -5.904 -12.963 22.938 1.00 96.75 163 PHE A N 1
ATOM 1235 C CA . PHE A 1 163 ? -5.691 -11.510 22.913 1.00 96.75 163 PHE A CA 1
ATOM 1236 C C . PHE A 1 163 ? -4.234 -11.165 22.560 1.00 96.75 163 PHE A C 1
ATOM 1238 O O . PHE A 1 163 ? -4.001 -10.346 21.675 1.00 96.75 163 PHE A O 1
ATOM 1245 N N . GLY A 1 164 ? -3.265 -11.827 23.193 1.00 98.00 164 GLY A N 1
ATOM 1246 C CA . GLY A 1 164 ? -1.842 -11.662 22.914 1.00 98.00 164 GLY A CA 1
ATOM 1247 C C . GLY A 1 164 ? -1.477 -11.988 21.467 1.00 98.00 164 GLY A C 1
ATOM 1248 O O . GLY A 1 164 ? -0.742 -11.232 20.849 1.00 98.00 164 GLY A O 1
ATOM 1249 N N . ALA A 1 165 ? -2.044 -13.042 20.882 1.00 98.06 165 ALA A N 1
ATOM 1250 C CA . ALA A 1 165 ? -1.846 -13.374 19.473 1.00 98.06 165 ALA A CA 1
ATOM 1251 C C . ALA A 1 165 ? -2.401 -12.281 18.542 1.00 98.06 165 ALA A C 1
ATOM 1253 O O . ALA A 1 165 ? -1.719 -11.872 17.606 1.00 98.06 165 ALA A O 1
ATOM 1254 N N . ALA A 1 166 ? -3.595 -11.745 18.825 1.00 97.69 166 ALA A N 1
ATOM 1255 C CA . ALA A 1 166 ? -4.160 -10.630 18.057 1.00 97.69 166 ALA A CA 1
ATOM 1256 C C . ALA A 1 166 ? -3.338 -9.335 18.204 1.00 97.69 166 ALA A C 1
ATOM 1258 O O . ALA A 1 166 ? -3.142 -8.610 17.230 1.00 97.69 166 ALA A O 1
ATOM 1259 N N . LEU A 1 167 ? -2.817 -9.056 19.403 1.00 97.81 167 LEU A N 1
ATOM 1260 C CA . LEU A 1 167 ? -1.887 -7.954 19.643 1.00 97.81 167 LEU A CA 1
ATOM 1261 C C . LEU A 1 167 ? -0.563 -8.153 18.887 1.00 97.81 167 LEU A C 1
ATOM 1263 O O . LEU A 1 167 ? -0.094 -7.221 18.243 1.00 97.81 167 LEU A O 1
ATOM 1267 N N . GLY A 1 168 ? 0.009 -9.357 18.921 1.00 97.81 168 GLY A N 1
ATOM 1268 C CA . GLY A 1 168 ? 1.211 -9.712 18.167 1.00 97.81 168 GLY A CA 1
ATOM 1269 C C . GLY A 1 168 ? 1.007 -9.559 16.662 1.00 97.81 168 GLY A C 1
ATOM 1270 O O . GLY A 1 168 ? 1.872 -9.017 15.981 1.00 97.81 168 GLY A O 1
ATOM 1271 N N . ALA A 1 169 ? -0.170 -9.931 16.152 1.00 97.12 169 ALA A N 1
ATOM 1272 C CA . ALA A 1 169 ? -0.547 -9.678 14.768 1.00 97.12 169 ALA A CA 1
ATOM 1273 C C . ALA A 1 169 ? -0.623 -8.174 14.456 1.00 97.12 169 ALA A C 1
ATOM 1275 O O . ALA A 1 169 ? -0.087 -7.740 13.442 1.00 97.12 169 ALA A O 1
ATOM 1276 N N . ALA A 1 170 ? -1.207 -7.356 15.340 1.00 96.31 170 ALA A N 1
ATOM 1277 C CA . ALA A 1 170 ? -1.228 -5.901 15.170 1.00 96.31 170 ALA A CA 1
ATOM 1278 C C . ALA A 1 170 ? 0.188 -5.292 15.173 1.00 96.31 170 ALA A C 1
ATOM 1280 O O . ALA A 1 170 ? 0.487 -4.436 14.343 1.00 96.31 170 ALA A O 1
ATOM 1281 N N . MET A 1 171 ? 1.073 -5.759 16.063 1.00 95.19 171 MET A N 1
ATOM 1282 C CA . MET A 1 171 ? 2.488 -5.357 16.117 1.00 95.19 171 MET A CA 1
ATOM 1283 C C . MET A 1 171 ? 3.241 -5.737 14.839 1.00 95.19 171 MET A C 1
ATOM 1285 O O . MET A 1 171 ? 4.015 -4.940 14.316 1.00 95.19 171 MET A O 1
ATOM 1289 N N . ALA A 1 172 ? 2.986 -6.939 14.320 1.00 95.56 172 ALA A N 1
ATOM 1290 C CA . ALA A 1 172 ? 3.589 -7.447 13.095 1.00 95.56 172 ALA A CA 1
ATOM 1291 C C . ALA A 1 172 ? 2.974 -6.842 11.815 1.00 95.56 172 ALA A C 1
ATOM 1293 O O . ALA A 1 172 ? 3.558 -6.975 10.743 1.00 95.56 172 ALA A O 1
ATOM 1294 N N . MET A 1 173 ? 1.822 -6.165 11.907 1.00 94.44 173 MET A N 1
ATOM 1295 C CA . MET A 1 173 ? 1.280 -5.309 10.840 1.00 94.44 173 MET A CA 1
ATOM 1296 C C . MET A 1 173 ? 1.840 -3.889 10.895 1.00 94.44 173 MET A C 1
ATOM 1298 O O . MET A 1 173 ? 2.085 -3.283 9.857 1.00 94.44 173 MET A O 1
ATOM 1302 N N . LYS A 1 174 ? 2.042 -3.340 12.096 1.00 91.25 174 LYS A N 1
ATOM 1303 C CA . LYS A 1 174 ? 2.611 -2.005 12.293 1.00 91.25 174 LYS A CA 1
ATOM 1304 C C . LYS A 1 174 ? 3.251 -1.918 13.670 1.00 91.25 174 LYS A C 1
ATOM 1306 O O . LYS A 1 174 ? 2.564 -2.067 14.681 1.00 91.25 174 LYS A O 1
ATOM 1311 N N . PHE A 1 175 ? 4.550 -1.623 13.723 1.00 88.69 175 PHE A N 1
ATOM 1312 C CA . PHE A 1 175 ? 5.315 -1.639 14.976 1.00 88.69 175 PHE A CA 1
ATOM 1313 C C . PHE A 1 175 ? 4.753 -0.683 16.041 1.00 88.69 175 PHE A C 1
ATOM 1315 O O . PHE A 1 175 ? 4.781 -1.006 17.228 1.00 88.69 175 PHE A O 1
ATOM 1322 N N . SER A 1 176 ? 4.161 0.451 15.639 1.00 87.19 176 SER A N 1
ATOM 1323 C CA . SER A 1 176 ? 3.525 1.398 16.570 1.00 87.19 176 SER A CA 1
ATOM 1324 C C . SER A 1 176 ? 2.348 0.797 17.350 1.00 87.19 176 SER A C 1
ATOM 1326 O O . SER A 1 176 ? 2.052 1.247 18.457 1.00 87.19 176 SER A O 1
ATOM 1328 N N . SER A 1 177 ? 1.732 -0.283 16.858 1.00 92.12 177 SER A N 1
ATOM 1329 C CA . SER A 1 177 ? 0.694 -1.029 17.582 1.00 92.12 177 SER A CA 1
ATOM 1330 C C . SER A 1 177 ? 1.204 -1.689 18.863 1.00 92.12 177 SER A C 1
ATOM 1332 O O . SER A 1 177 ? 0.392 -2.078 19.701 1.00 92.12 177 SER A O 1
ATOM 1334 N N . ALA A 1 178 ? 2.523 -1.780 19.070 1.00 92.69 178 ALA A N 1
ATOM 1335 C CA . ALA A 1 178 ? 3.100 -2.192 20.349 1.00 92.69 178 ALA A CA 1
ATOM 1336 C C . ALA A 1 178 ? 2.630 -1.297 21.511 1.00 92.69 178 ALA A C 1
ATOM 1338 O O . ALA A 1 178 ? 2.482 -1.784 22.632 1.00 92.69 178 ALA A O 1
ATOM 1339 N N . LEU A 1 179 ? 2.301 -0.025 21.240 1.00 93.62 179 LEU A N 1
ATOM 1340 C CA . LEU A 1 179 ? 1.737 0.912 22.219 1.00 93.62 179 LEU A CA 1
ATOM 1341 C C . LEU A 1 179 ? 0.329 0.526 22.701 1.00 93.62 179 LEU A C 1
ATOM 1343 O O . LEU A 1 179 ? -0.136 1.039 23.721 1.00 93.62 179 LEU A O 1
ATOM 1347 N N . LEU A 1 180 ? -0.345 -0.419 22.039 1.00 95.25 180 LEU A N 1
ATOM 1348 C CA . LEU A 1 180 ? -1.628 -0.931 22.512 1.00 95.25 180 LEU A CA 1
ATOM 1349 C C . LEU A 1 180 ? -1.480 -1.724 23.822 1.00 95.25 180 LEU A C 1
ATOM 1351 O O . LEU A 1 180 ? -2.383 -1.700 24.655 1.00 95.25 180 LEU A O 1
ATOM 1355 N N . LEU A 1 181 ? -0.339 -2.386 24.052 1.00 95.94 181 LEU A N 1
ATOM 1356 C CA . LEU A 1 181 ? -0.084 -3.098 25.308 1.00 95.94 181 LEU A CA 1
ATOM 1357 C C . LEU A 1 181 ? -0.055 -2.156 26.526 1.00 95.94 181 LEU A C 1
ATOM 1359 O O . LEU A 1 181 ? -0.842 -2.385 27.448 1.00 95.94 181 LEU A O 1
ATOM 1363 N N . PRO A 1 182 ? 0.778 -1.093 26.564 1.00 96.50 182 PRO A N 1
ATOM 1364 C CA . PRO A 1 182 ? 0.733 -0.132 27.660 1.00 96.50 182 PRO A CA 1
ATOM 1365 C C . PRO A 1 182 ? -0.616 0.601 27.740 1.00 96.50 182 PRO A C 1
ATOM 1367 O O . PRO A 1 182 ? -1.056 0.902 28.848 1.00 96.50 182 PRO A O 1
ATOM 1370 N N . ALA A 1 183 ? -1.333 0.805 26.625 1.00 96.00 183 ALA A N 1
ATOM 1371 C CA . ALA A 1 183 ? -2.689 1.369 26.652 1.00 96.00 183 ALA A CA 1
ATOM 1372 C C . ALA A 1 183 ? -3.676 0.479 27.414 1.00 96.00 183 ALA A C 1
ATOM 1374 O O . ALA A 1 183 ? -4.438 0.955 28.261 1.00 96.00 183 ALA A O 1
ATOM 1375 N N . LEU A 1 184 ? -3.657 -0.825 27.145 1.00 96.06 184 LEU A N 1
ATOM 1376 C CA . LEU A 1 184 ? -4.527 -1.784 27.820 1.00 96.06 184 LEU A CA 1
ATOM 1377 C C . LEU A 1 184 ? -4.085 -2.056 29.260 1.00 96.06 184 LEU A C 1
ATOM 1379 O O . LEU A 1 184 ? -4.936 -2.260 30.123 1.00 96.06 184 LEU A O 1
ATOM 1383 N N . LEU A 1 185 ? -2.783 -1.986 29.551 1.00 96.44 185 LEU A N 1
ATOM 1384 C CA . LEU A 1 185 ? -2.271 -2.020 30.920 1.00 96.44 185 LEU A CA 1
ATOM 1385 C C . LEU A 1 185 ? -2.782 -0.822 31.733 1.00 96.44 185 LEU A C 1
ATOM 1387 O O . LEU A 1 185 ? -3.293 -1.014 32.835 1.00 96.44 185 LEU A O 1
ATOM 1391 N N . ALA A 1 186 ? -2.714 0.393 31.179 1.00 95.44 186 ALA A N 1
ATOM 1392 C CA . ALA A 1 186 ? -3.273 1.591 31.805 1.00 95.44 186 ALA A CA 1
ATOM 1393 C C . ALA A 1 186 ? -4.786 1.454 32.036 1.00 95.44 186 ALA A C 1
ATOM 1395 O O . ALA A 1 186 ? -5.286 1.771 33.118 1.00 95.44 186 ALA A O 1
ATOM 1396 N N . ALA A 1 187 ? -5.514 0.905 31.059 1.00 95.00 187 ALA A N 1
ATOM 1397 C CA . ALA A 1 187 ? -6.942 0.656 31.208 1.00 95.00 187 ALA A CA 1
ATOM 1398 C C . ALA A 1 187 ? -7.258 -0.374 32.305 1.00 95.00 187 ALA A C 1
ATOM 1400 O O . ALA A 1 187 ? -8.217 -0.202 33.059 1.00 95.00 187 ALA A O 1
ATOM 1401 N N . GLU A 1 188 ? -6.450 -1.429 32.429 1.00 95.12 188 GLU A N 1
ATOM 1402 C CA . GLU A 1 188 ? -6.609 -2.433 33.483 1.00 95.12 188 GLU A CA 1
ATOM 1403 C C . GLU A 1 188 ? -6.270 -1.869 34.871 1.00 95.12 188 GLU A C 1
ATOM 1405 O O . GLU A 1 188 ? -6.975 -2.173 35.835 1.00 95.12 188 GLU A O 1
ATOM 1410 N N . LEU A 1 189 ? -5.261 -0.997 34.984 1.00 94.31 189 LEU A N 1
ATOM 1411 C CA . LEU A 1 189 ? -4.929 -0.306 36.236 1.00 94.31 189 LEU A CA 1
ATOM 1412 C C . LEU A 1 189 ? -6.117 0.505 36.759 1.00 94.31 189 LEU A C 1
ATOM 1414 O O . LEU A 1 189 ? -6.495 0.345 37.916 1.00 94.31 189 LEU A O 1
ATOM 1418 N N . VAL A 1 190 ? -6.755 1.304 35.899 1.00 92.44 190 VAL A N 1
ATOM 1419 C CA . VAL A 1 190 ? -7.946 2.090 36.267 1.00 92.44 190 VAL A CA 1
ATOM 1420 C C . VAL A 1 190 ? -9.122 1.177 36.608 1.00 92.44 190 VAL A C 1
ATOM 1422 O O . VAL A 1 190 ? -9.839 1.391 37.584 1.00 92.44 190 VAL A O 1
ATOM 1425 N N . ALA A 1 191 ? -9.336 0.128 35.818 1.00 87.75 191 ALA A N 1
ATOM 1426 C CA . ALA A 1 191 ? -10.514 -0.710 35.973 1.00 87.75 191 ALA A CA 1
ATOM 1427 C C . ALA A 1 191 ? -10.429 -1.718 37.136 1.00 87.75 191 ALA A C 1
ATOM 1429 O O . ALA A 1 191 ? -11.466 -2.256 37.523 1.00 87.75 191 ALA A O 1
ATOM 1430 N N . THR A 1 192 ? -9.242 -1.956 37.704 1.00 89.69 192 THR A N 1
ATOM 1431 C CA . THR A 1 192 ? -9.029 -2.808 38.893 1.00 89.69 192 THR A CA 1
ATOM 1432 C C . THR A 1 192 ? -8.966 -2.025 40.208 1.00 89.69 192 THR A C 1
ATOM 1434 O O . THR A 1 192 ? -8.783 -2.623 41.271 1.00 89.69 192 THR A O 1
ATOM 1437 N N . VAL A 1 193 ? -9.153 -0.699 40.176 1.00 89.38 193 VAL A N 1
ATOM 1438 C CA . VAL A 1 193 ? -9.248 0.119 41.394 1.00 89.38 193 VAL A CA 1
ATOM 1439 C C . VAL A 1 193 ? -10.419 -0.366 42.255 1.00 89.38 193 VAL A C 1
ATOM 1441 O O . VAL A 1 193 ? -11.557 -0.469 41.785 1.00 89.38 193 VAL A O 1
ATOM 1444 N N . GLY A 1 194 ? -10.123 -0.672 43.521 1.00 84.62 194 GLY A N 1
ATOM 1445 C CA . GLY A 1 194 ? -11.097 -1.164 44.499 1.00 84.62 194 GLY A CA 1
ATOM 1446 C C . GLY A 1 194 ? -11.497 -2.636 44.339 1.00 84.62 194 GLY A C 1
ATOM 1447 O O . GLY A 1 194 ? -12.375 -3.097 45.062 1.00 84.62 194 GLY A O 1
ATOM 1448 N N . GLU A 1 195 ? -10.887 -3.390 43.416 1.00 87.19 195 GLU A N 1
ATOM 1449 C CA . GLU A 1 195 ? -11.136 -4.831 43.297 1.00 87.19 195 GLU A CA 1
ATOM 1450 C C . GLU A 1 195 ? -10.329 -5.647 44.320 1.00 87.19 195 GLU A C 1
ATOM 1452 O O . GLU A 1 195 ? -9.203 -5.298 44.684 1.00 87.19 195 GLU A O 1
ATOM 1457 N N . SER A 1 196 ? -10.887 -6.790 44.737 1.00 84.88 196 SER A N 1
ATOM 1458 C CA . SER A 1 196 ? -10.187 -7.756 45.594 1.00 84.88 196 SER A CA 1
ATOM 1459 C C . SER A 1 196 ? -8.871 -8.262 44.957 1.00 84.88 196 SER A C 1
ATOM 1461 O O . SER A 1 196 ? -8.776 -8.333 43.725 1.00 84.88 196 SER A O 1
ATOM 1463 N N . PRO A 1 197 ? -7.862 -8.669 45.756 1.00 86.38 197 PRO A N 1
ATOM 1464 C CA . PRO A 1 197 ? -6.530 -9.017 45.248 1.00 86.38 197 PRO A CA 1
ATOM 1465 C C . PRO A 1 197 ? -6.503 -10.177 44.243 1.00 86.38 197 PRO A C 1
ATOM 1467 O O . PRO A 1 197 ? -5.745 -10.138 43.275 1.00 86.38 197 PRO A O 1
ATOM 1470 N N . THR A 1 198 ? -7.334 -11.204 44.436 1.00 86.12 198 THR A N 1
ATOM 1471 C CA . THR A 1 198 ? -7.249 -12.447 43.652 1.00 86.12 198 THR A CA 1
ATOM 1472 C C . THR A 1 198 ? -7.656 -12.266 42.182 1.00 86.12 198 THR A C 1
ATOM 1474 O O . THR A 1 198 ? -6.857 -12.608 41.305 1.00 86.12 198 THR A O 1
ATOM 1477 N N . PRO A 1 199 ? -8.835 -11.699 41.842 1.00 86.81 199 PRO A N 1
ATOM 1478 C CA . PRO A 1 199 ? -9.176 -11.367 40.457 1.00 86.81 199 PRO A CA 1
ATOM 1479 C C . PRO A 1 199 ? -8.180 -10.389 39.836 1.00 86.81 199 PRO A C 1
ATOM 1481 O O . PRO A 1 199 ? -7.772 -10.590 38.692 1.00 86.81 199 PRO A O 1
ATOM 1484 N N . ARG A 1 200 ? -7.732 -9.390 40.610 1.00 90.50 200 ARG A N 1
ATOM 1485 C CA . ARG A 1 200 ? -6.745 -8.399 40.177 1.00 90.50 200 ARG A CA 1
ATOM 1486 C C . ARG A 1 200 ? -5.453 -9.075 39.713 1.00 90.50 200 ARG A C 1
ATOM 1488 O O . ARG A 1 200 ? -5.048 -8.882 38.570 1.00 90.50 200 ARG A O 1
ATOM 1495 N N . TRP A 1 201 ? -4.852 -9.928 40.544 1.00 91.31 201 TRP A N 1
ATOM 1496 C CA . TRP A 1 201 ? -3.631 -10.661 40.194 1.00 91.31 201 TRP A CA 1
ATOM 1497 C C . TRP A 1 201 ? -3.809 -11.533 38.948 1.00 91.31 201 TRP A C 1
ATOM 1499 O O . TRP A 1 201 ? -2.966 -11.503 38.055 1.00 91.31 201 TRP A O 1
ATOM 1509 N N . ARG A 1 202 ? -4.935 -12.255 38.828 1.00 93.06 202 ARG A N 1
ATOM 1510 C CA . ARG A 1 202 ? -5.206 -13.083 37.638 1.00 93.06 202 ARG A CA 1
ATOM 1511 C C . ARG A 1 202 ? -5.279 -12.257 36.355 1.00 93.06 202 ARG A C 1
ATOM 1513 O O . ARG A 1 202 ? -4.836 -12.742 35.317 1.00 93.06 202 ARG A O 1
ATOM 1520 N N . ARG A 1 203 ? -5.799 -11.026 36.407 1.00 93.31 203 ARG A N 1
ATOM 1521 C CA . ARG A 1 203 ? -5.828 -10.133 35.238 1.00 93.31 203 ARG A CA 1
ATOM 1522 C C . ARG A 1 203 ? -4.437 -9.646 34.845 1.00 93.31 203 ARG A C 1
ATOM 1524 O O . ARG A 1 203 ? -4.115 -9.695 33.663 1.00 93.31 203 ARG A O 1
ATOM 1531 N N . PHE A 1 204 ? -3.599 -9.252 35.806 1.00 95.44 204 PHE A N 1
ATOM 1532 C CA . PHE A 1 204 ? -2.213 -8.846 35.527 1.00 95.44 204 PHE A CA 1
ATOM 1533 C C . PHE A 1 204 ? -1.349 -10.013 35.038 1.00 95.44 204 PHE A C 1
ATOM 1535 O O . PHE A 1 204 ? -0.639 -9.870 34.046 1.00 95.44 204 PHE A O 1
ATOM 1542 N N . ALA A 1 205 ? -1.473 -11.193 35.651 1.00 95.88 205 ALA A N 1
ATOM 1543 C CA . ALA A 1 205 ? -0.840 -12.411 35.150 1.00 95.88 205 ALA A CA 1
ATOM 1544 C C . ALA A 1 205 ? -1.334 -12.753 33.732 1.00 95.88 205 ALA A C 1
ATOM 1546 O O . ALA A 1 205 ? -0.549 -13.129 32.867 1.00 95.88 205 ALA A O 1
ATOM 1547 N N . GLY A 1 206 ? -2.629 -12.563 33.459 1.00 96.50 206 GLY A N 1
ATOM 1548 C CA . GLY A 1 206 ? -3.194 -12.684 32.118 1.00 96.50 206 GLY A CA 1
ATOM 1549 C C . GLY A 1 206 ? -2.570 -11.705 31.120 1.00 96.50 206 GLY A C 1
ATOM 1550 O O . GLY A 1 206 ? -2.191 -12.111 30.026 1.00 96.50 206 GLY A O 1
ATOM 1551 N N . LEU A 1 207 ? -2.402 -10.433 31.490 1.00 96.44 207 LEU A N 1
ATOM 1552 C CA . LEU A 1 207 ? -1.714 -9.446 30.652 1.00 96.44 207 LEU A CA 1
ATOM 1553 C C . LEU A 1 207 ? -0.254 -9.831 30.382 1.00 96.44 207 LEU A C 1
ATOM 1555 O O . LEU A 1 207 ? 0.207 -9.647 29.260 1.00 96.44 207 LEU A O 1
ATOM 1559 N N . ALA A 1 208 ? 0.449 -10.422 31.352 1.00 97.19 208 ALA A N 1
ATOM 1560 C CA . ALA A 1 208 ? 1.798 -10.948 31.140 1.00 97.19 208 ALA A CA 1
ATOM 1561 C C . ALA A 1 208 ? 1.810 -12.113 30.131 1.00 97.19 208 ALA A C 1
ATOM 1563 O O . ALA A 1 208 ? 2.642 -12.128 29.226 1.00 97.19 208 ALA A O 1
ATOM 1564 N N . VAL A 1 209 ? 0.845 -13.041 30.216 1.00 97.69 209 VAL A N 1
ATOM 1565 C CA . VAL A 1 209 ? 0.660 -14.109 29.210 1.00 97.69 209 VAL A CA 1
ATOM 1566 C C . VAL A 1 209 ? 0.405 -13.516 27.825 1.00 97.69 209 VAL A C 1
ATOM 1568 O O . VAL A 1 209 ? 0.984 -13.968 26.838 1.00 97.69 209 VAL A O 1
ATOM 1571 N N . ALA A 1 210 ? -0.438 -12.488 27.741 1.00 97.69 210 ALA A N 1
ATOM 1572 C CA . ALA A 1 210 ? -0.723 -11.815 26.484 1.00 97.69 210 ALA A CA 1
ATOM 1573 C C . ALA A 1 210 ? 0.514 -11.115 25.907 1.00 97.69 210 ALA A C 1
ATOM 1575 O O . ALA A 1 210 ? 0.777 -11.254 24.718 1.00 97.69 210 ALA A O 1
ATOM 1576 N N . ALA A 1 211 ? 1.296 -10.425 26.741 1.00 98.06 211 ALA A N 1
ATOM 1577 C CA . ALA A 1 211 ? 2.542 -9.780 26.341 1.00 98.06 211 ALA A CA 1
ATOM 1578 C C . ALA A 1 211 ? 3.566 -10.799 25.820 1.00 98.06 211 ALA A C 1
ATOM 1580 O O . ALA A 1 211 ? 4.124 -10.608 24.742 1.00 98.06 211 ALA A O 1
ATOM 1581 N N . GLY A 1 212 ? 3.756 -11.914 26.536 1.00 98.19 212 GLY A N 1
ATOM 1582 C CA . GLY A 1 212 ? 4.633 -13.002 26.098 1.00 98.19 212 GLY A CA 1
ATOM 1583 C C . GLY A 1 212 ? 4.171 -13.635 24.784 1.00 98.19 212 GLY A C 1
ATOM 1584 O O . GLY A 1 212 ? 4.982 -13.863 23.891 1.00 98.19 212 GLY A O 1
ATOM 1585 N N . THR A 1 213 ? 2.861 -13.845 24.620 1.00 98.31 213 THR A N 1
ATOM 1586 C CA . THR A 1 213 ? 2.292 -14.385 23.373 1.00 98.31 213 THR A CA 1
ATOM 1587 C C . THR A 1 213 ? 2.441 -13.399 22.211 1.00 98.31 213 THR A C 1
ATOM 1589 O O . THR A 1 213 ? 2.798 -13.808 21.111 1.00 98.31 213 THR A O 1
ATOM 1592 N N . ALA A 1 214 ? 2.215 -12.104 22.447 1.00 98.19 214 ALA A N 1
ATOM 1593 C CA . ALA A 1 214 ? 2.372 -11.058 21.439 1.00 98.19 214 ALA A CA 1
ATOM 1594 C C . ALA A 1 214 ? 3.826 -10.942 20.969 1.00 98.19 214 ALA A C 1
ATOM 1596 O O . ALA A 1 214 ? 4.083 -10.936 19.767 1.00 98.19 214 ALA A O 1
ATOM 1597 N N . ALA A 1 215 ? 4.773 -10.913 21.913 1.00 96.94 215 ALA A N 1
ATOM 1598 C CA . ALA A 1 215 ? 6.200 -10.891 21.620 1.00 96.94 215 ALA A CA 1
ATOM 1599 C C . ALA A 1 215 ? 6.639 -12.159 20.878 1.00 96.94 215 ALA A C 1
ATOM 1601 O O . ALA A 1 215 ? 7.328 -12.061 19.869 1.00 96.94 215 ALA A O 1
ATOM 1602 N N . GLY A 1 216 ? 6.194 -13.338 21.325 1.00 97.69 216 GLY A N 1
ATOM 1603 C CA . GLY A 1 216 ? 6.487 -14.608 20.660 1.00 97.69 216 GLY A CA 1
ATOM 1604 C C . GLY A 1 216 ? 5.958 -14.657 19.226 1.00 97.69 216 GLY A C 1
ATOM 1605 O O . GLY A 1 216 ? 6.699 -15.027 18.322 1.00 97.69 216 GLY A O 1
ATOM 1606 N N . PHE A 1 217 ? 4.714 -14.223 18.997 1.00 97.88 217 PHE A N 1
ATOM 1607 C CA . PHE A 1 217 ? 4.137 -14.137 17.653 1.00 97.88 217 PHE A CA 1
ATOM 1608 C C . PHE A 1 217 ? 4.925 -13.169 16.764 1.00 97.88 217 PHE A C 1
ATOM 1610 O O . PHE A 1 217 ? 5.284 -13.517 15.642 1.00 97.88 217 PHE A O 1
ATOM 1617 N N . PHE A 1 218 ? 5.210 -11.965 17.268 1.00 95.69 218 PHE A N 1
ATOM 1618 C CA . PHE A 1 218 ? 5.967 -10.951 16.539 1.00 95.69 218 PHE A CA 1
ATOM 1619 C C . PHE A 1 218 ? 7.360 -11.459 16.150 1.00 95.69 218 PHE A C 1
ATOM 1621 O O . PHE A 1 218 ? 7.721 -11.423 14.978 1.00 95.69 218 PHE A O 1
ATOM 1628 N N . LEU A 1 219 ? 8.111 -11.989 17.120 1.00 94.81 219 LEU A N 1
ATOM 1629 C CA . LEU A 1 219 ? 9.454 -12.523 16.900 1.00 94.81 219 LEU A CA 1
ATOM 1630 C C . LEU A 1 219 ? 9.445 -13.732 15.963 1.00 94.81 219 LEU A C 1
ATOM 1632 O O . LEU A 1 219 ? 10.379 -13.888 15.186 1.00 94.81 219 LEU A O 1
ATOM 1636 N N . ALA A 1 220 ? 8.405 -14.569 16.001 1.00 96.06 220 ALA A N 1
ATOM 1637 C CA . ALA A 1 220 ? 8.265 -15.681 15.068 1.00 96.06 220 ALA A CA 1
ATOM 1638 C C . ALA A 1 220 ? 8.033 -15.190 13.631 1.00 96.06 220 ALA A C 1
ATOM 1640 O O . ALA A 1 220 ? 8.682 -15.685 12.714 1.00 96.06 220 ALA A O 1
ATOM 1641 N N . ALA A 1 221 ? 7.149 -14.209 13.428 1.00 96.31 221 ALA A N 1
ATOM 1642 C CA . ALA A 1 221 ? 6.881 -13.641 12.108 1.00 96.31 221 ALA A CA 1
ATOM 1643 C C . ALA A 1 221 ? 8.110 -12.909 11.541 1.00 96.31 221 ALA A C 1
ATOM 1645 O O . ALA A 1 221 ? 8.532 -13.187 10.421 1.00 96.31 221 ALA A O 1
ATOM 1646 N N . GLU A 1 222 ? 8.710 -12.020 12.334 1.00 94.62 222 GLU A N 1
ATOM 1647 C CA . GLU A 1 222 ? 9.903 -11.258 11.955 1.00 94.62 222 GLU A CA 1
ATOM 1648 C C . GLU A 1 222 ? 11.104 -12.183 11.730 1.00 94.62 222 GLU A C 1
ATOM 1650 O O . GLU A 1 222 ? 11.771 -12.127 10.699 1.00 94.62 222 GLU A O 1
ATOM 1655 N N . GLY A 1 223 ? 11.340 -13.104 12.668 1.00 94.06 223 GLY A N 1
ATOM 1656 C CA . GLY A 1 223 ? 12.416 -14.085 12.588 1.00 94.06 223 GLY A CA 1
ATOM 1657 C C . GLY A 1 223 ? 12.285 -14.993 11.369 1.00 94.06 223 GLY A C 1
ATOM 1658 O O . GLY A 1 223 ? 13.291 -15.263 10.720 1.00 94.06 223 GLY A O 1
ATOM 1659 N N . LEU A 1 224 ? 11.067 -15.412 11.007 1.00 95.19 224 LEU A N 1
ATOM 1660 C CA . LEU A 1 224 ? 10.818 -16.195 9.795 1.00 95.19 224 LEU A CA 1
ATOM 1661 C C . LEU A 1 224 ? 11.201 -15.416 8.530 1.00 95.19 224 LEU A C 1
ATOM 1663 O O . LEU A 1 224 ? 11.901 -15.960 7.676 1.00 95.19 224 LEU A O 1
ATOM 1667 N N . VAL A 1 225 ? 10.769 -14.156 8.416 1.00 95.88 225 VAL A N 1
ATOM 1668 C CA . VAL A 1 225 ? 11.090 -13.291 7.268 1.00 95.88 225 VAL A CA 1
ATOM 1669 C C . VAL A 1 225 ? 12.602 -13.084 7.163 1.00 95.88 225 VAL A C 1
ATOM 1671 O O . VAL A 1 225 ? 13.193 -13.366 6.120 1.00 95.88 225 VAL A O 1
ATOM 1674 N N . LEU A 1 226 ? 13.249 -12.661 8.250 1.00 95.19 226 LEU A N 1
ATOM 1675 C CA . LEU A 1 226 ? 14.681 -12.368 8.251 1.00 95.19 226 LEU A CA 1
ATOM 1676 C C . LEU A 1 226 ? 15.532 -13.620 8.031 1.00 95.19 226 LEU A C 1
ATOM 1678 O O . LEU A 1 226 ? 16.499 -13.569 7.275 1.00 95.19 226 LEU A O 1
ATOM 1682 N N . TRP A 1 227 ? 15.180 -14.755 8.639 1.00 95.06 227 TRP A N 1
ATOM 1683 C CA . TRP A 1 227 ? 15.891 -16.018 8.421 1.00 95.06 227 TRP A CA 1
ATOM 1684 C C . TRP A 1 227 ? 15.762 -16.492 6.976 1.00 95.06 227 TRP A C 1
ATOM 1686 O O . TRP A 1 227 ? 16.745 -16.927 6.379 1.00 95.06 227 TRP A O 1
ATOM 1696 N N . ARG A 1 228 ? 14.580 -16.339 6.371 1.00 95.56 228 ARG A N 1
ATOM 1697 C CA . ARG A 1 228 ? 14.354 -16.725 4.977 1.00 95.56 228 ARG A CA 1
ATOM 1698 C C . ARG A 1 228 ? 15.184 -15.907 3.982 1.00 95.56 228 ARG A C 1
ATOM 1700 O O . ARG A 1 228 ? 15.539 -16.450 2.934 1.00 95.56 228 ARG A O 1
ATOM 1707 N N . VAL A 1 229 ? 15.473 -14.639 4.291 1.00 94.88 229 VAL A N 1
ATOM 1708 C CA . VAL A 1 229 ? 16.231 -13.723 3.417 1.00 94.88 229 VAL A CA 1
ATOM 1709 C C . VAL A 1 229 ? 17.734 -13.727 3.721 1.00 94.88 229 VAL A C 1
ATOM 1711 O O . VAL A 1 229 ? 18.541 -13.728 2.795 1.00 94.88 229 VAL A O 1
ATOM 1714 N N . HIS A 1 230 ? 18.119 -13.740 4.999 1.00 94.44 230 HIS A N 1
ATOM 1715 C CA . HIS A 1 230 ? 19.501 -13.534 5.452 1.00 94.44 230 HIS A CA 1
ATOM 1716 C C . HIS A 1 230 ? 20.151 -14.776 6.083 1.00 94.44 230 HIS A C 1
ATOM 1718 O O . HIS A 1 230 ? 21.329 -14.730 6.447 1.00 94.44 230 HIS A O 1
ATOM 1724 N N . GLY A 1 231 ? 19.417 -15.880 6.252 1.00 92.81 231 GLY A N 1
ATOM 1725 C CA . GLY A 1 231 ? 19.924 -17.106 6.867 1.00 92.81 231 GLY A CA 1
ATOM 1726 C C . GLY A 1 231 ? 20.471 -16.865 8.276 1.00 92.81 231 GLY A C 1
ATOM 1727 O O . GLY A 1 231 ? 19.789 -16.321 9.146 1.00 92.81 231 GLY A O 1
ATOM 1728 N N . SER A 1 232 ? 21.733 -17.236 8.506 1.00 90.00 232 SER A N 1
ATOM 1729 C CA . SER A 1 232 ? 22.424 -17.038 9.790 1.00 90.00 232 SER A CA 1
ATOM 1730 C C . SER A 1 232 ? 22.608 -15.562 10.178 1.00 90.00 232 SER A C 1
ATOM 1732 O O . SER A 1 232 ? 22.789 -15.265 11.359 1.00 90.00 232 SER A O 1
ATOM 1734 N N . GLY A 1 233 ? 22.511 -14.629 9.223 1.00 90.25 233 GLY A N 1
ATOM 1735 C CA . GLY A 1 233 ? 22.599 -13.185 9.461 1.00 90.25 233 GLY A CA 1
ATOM 1736 C C . GLY A 1 233 ? 21.350 -12.553 10.091 1.00 90.25 233 GLY A C 1
ATOM 1737 O O . GLY A 1 233 ? 21.410 -11.401 10.517 1.00 90.25 233 GLY A O 1
ATOM 1738 N N . ALA A 1 234 ? 20.237 -13.287 10.197 1.00 91.44 234 ALA A N 1
ATOM 1739 C CA . ALA A 1 234 ? 18.941 -12.755 10.630 1.00 91.44 234 ALA A CA 1
ATOM 1740 C C . ALA A 1 234 ? 18.974 -12.024 11.984 1.00 91.44 234 ALA A C 1
ATOM 1742 O O . ALA A 1 234 ? 18.359 -10.971 12.137 1.00 91.44 234 ALA A O 1
ATOM 1743 N N . TRP A 1 235 ? 19.731 -12.534 12.961 1.00 87.19 235 TRP A N 1
ATOM 1744 C CA . TRP A 1 235 ? 19.824 -11.921 14.293 1.00 87.19 235 TRP A CA 1
ATOM 1745 C C . TRP A 1 235 ? 20.469 -10.535 14.279 1.00 87.19 235 TRP A C 1
ATOM 1747 O O . TRP A 1 235 ? 20.095 -9.669 15.071 1.00 87.19 235 TRP A O 1
ATOM 1757 N N . ARG A 1 236 ? 21.426 -10.308 13.371 1.00 88.69 236 ARG A N 1
ATOM 1758 C CA . ARG A 1 236 ? 22.055 -8.996 13.199 1.00 88.69 236 ARG A CA 1
ATOM 1759 C C . ARG A 1 236 ? 21.058 -8.002 12.610 1.00 88.69 236 ARG A C 1
ATOM 1761 O O . ARG A 1 236 ? 20.958 -6.880 13.109 1.00 88.69 236 ARG A O 1
ATOM 1768 N N . GLU A 1 237 ? 20.301 -8.436 11.604 1.00 89.38 237 GLU A N 1
ATOM 1769 C CA . GLU A 1 237 ? 19.305 -7.596 10.934 1.00 89.38 237 GLU A CA 1
ATOM 1770 C C . GLU A 1 237 ? 18.104 -7.291 11.836 1.00 89.38 237 GLU A C 1
ATOM 1772 O O . GLU A 1 237 ? 17.618 -6.164 11.825 1.00 89.38 237 GLU A O 1
ATOM 1777 N N . LEU A 1 238 ? 17.711 -8.199 12.738 1.00 86.62 238 LEU A N 1
ATOM 1778 C CA . LEU A 1 238 ? 16.677 -7.923 13.746 1.00 86.62 238 LEU A CA 1
ATOM 1779 C C . LEU A 1 238 ? 17.019 -6.680 14.585 1.00 86.62 238 LEU A C 1
ATOM 1781 O O . LEU A 1 238 ? 16.159 -5.846 14.867 1.00 86.62 238 LEU A O 1
ATOM 1785 N N . GLY A 1 239 ? 18.295 -6.509 14.945 1.00 83.00 239 GLY A N 1
ATOM 1786 C CA . GLY A 1 239 ? 18.762 -5.306 15.631 1.00 83.00 239 GLY A CA 1
ATOM 1787 C C . GLY A 1 239 ? 18.622 -4.036 14.784 1.00 83.00 239 GLY A C 1
ATOM 1788 O O . GLY A 1 239 ? 18.385 -2.962 15.337 1.00 83.00 239 GLY A O 1
ATOM 1789 N N . VAL A 1 240 ? 18.750 -4.140 13.458 1.00 83.56 240 VAL A N 1
ATOM 1790 C CA . VAL A 1 240 ? 18.515 -3.027 12.526 1.00 83.56 240 VAL A CA 1
ATOM 1791 C C . VAL A 1 240 ? 17.031 -2.696 12.453 1.00 83.56 240 VAL A C 1
ATOM 1793 O O . VAL A 1 240 ? 16.700 -1.524 12.573 1.00 83.56 240 VAL A O 1
ATOM 1796 N N . VAL A 1 241 ? 16.141 -3.686 12.364 1.00 84.25 241 VAL A N 1
ATOM 1797 C CA . VAL A 1 241 ? 14.680 -3.470 12.357 1.00 84.25 241 VAL A CA 1
ATOM 1798 C C . VAL A 1 241 ? 14.222 -2.729 13.615 1.00 84.25 241 VAL A C 1
ATOM 1800 O O . VAL A 1 241 ? 13.553 -1.697 13.534 1.00 84.25 241 VAL A O 1
ATOM 1803 N N . LEU A 1 242 ? 14.671 -3.184 14.790 1.00 79.81 242 LEU A N 1
ATOM 1804 C CA . LEU A 1 242 ? 14.322 -2.565 16.073 1.00 79.81 242 LEU A CA 1
ATOM 1805 C C . LEU A 1 242 ? 14.859 -1.128 16.224 1.00 79.81 242 LEU A C 1
ATOM 1807 O O . LEU A 1 242 ? 14.272 -0.331 16.960 1.00 79.81 242 LEU A O 1
ATOM 1811 N N . ARG A 1 243 ? 15.964 -0.781 15.545 1.00 75.69 243 ARG A N 1
ATOM 1812 C CA . ARG A 1 243 ? 16.522 0.585 15.525 1.00 75.69 243 ARG A CA 1
ATOM 1813 C C . ARG A 1 243 ? 15.906 1.463 14.435 1.00 75.69 243 ARG A C 1
ATOM 1815 O O . ARG A 1 243 ? 15.623 2.625 14.702 1.00 75.69 243 ARG A O 1
ATOM 1822 N N . GLY A 1 244 ? 15.677 0.922 13.241 1.00 62.62 244 GLY A N 1
ATOM 1823 C CA . GLY A 1 244 ? 15.128 1.625 12.078 1.00 62.62 244 GLY A CA 1
ATOM 1824 C C . GLY A 1 244 ? 13.711 2.145 12.317 1.00 62.62 244 GLY A C 1
ATOM 1825 O O . GLY A 1 244 ? 13.364 3.222 11.842 1.00 62.62 244 GLY A O 1
ATOM 1826 N N . ALA A 1 245 ? 12.938 1.466 13.171 1.00 58.69 245 ALA A N 1
ATOM 1827 C CA . ALA A 1 245 ? 11.642 1.951 13.641 1.00 58.69 245 ALA A CA 1
ATOM 1828 C C . ALA A 1 245 ? 11.702 3.310 14.380 1.00 58.69 245 ALA A C 1
ATOM 1830 O O . ALA A 1 245 ? 10.668 3.954 14.530 1.00 58.69 245 ALA A O 1
ATOM 1831 N N . LYS A 1 246 ? 12.880 3.758 14.849 1.00 48.50 246 LYS A N 1
ATOM 1832 C CA . LYS A 1 246 ? 13.054 5.006 15.617 1.00 48.50 246 LYS A CA 1
ATOM 1833 C C . LYS A 1 246 ? 13.435 6.244 14.790 1.00 48.50 246 LYS A C 1
ATOM 1835 O O . LYS A 1 246 ? 13.603 7.296 15.393 1.00 48.50 246 LYS A O 1
ATOM 1840 N N . GLY A 1 247 ? 13.573 6.165 13.463 1.00 44.78 247 GLY A N 1
ATOM 1841 C CA . GLY A 1 247 ? 14.100 7.300 12.682 1.00 44.78 247 GLY A CA 1
ATOM 1842 C C . GLY A 1 247 ? 13.730 7.331 11.202 1.00 44.78 247 GLY A C 1
ATOM 1843 O O . GLY A 1 247 ? 14.487 7.867 10.406 1.00 44.78 247 GLY A O 1
ATOM 1844 N N . ALA A 1 248 ? 12.618 6.712 10.804 1.00 51.22 248 ALA A N 1
ATOM 1845 C CA . ALA A 1 248 ? 12.297 6.541 9.385 1.00 51.22 248 ALA A CA 1
ATOM 1846 C C . ALA A 1 248 ? 11.534 7.718 8.749 1.00 51.22 248 ALA A C 1
ATOM 1848 O O . ALA A 1 248 ? 11.279 7.680 7.549 1.00 51.22 248 ALA A O 1
ATOM 1849 N N . VAL A 1 249 ? 11.112 8.720 9.528 1.00 60.94 249 VAL A N 1
ATOM 1850 C CA . VAL A 1 249 ? 10.109 9.684 9.068 1.00 60.94 249 VAL A CA 1
ATOM 1851 C C . VAL A 1 249 ? 10.357 11.070 9.676 1.00 60.94 249 VAL A C 1
ATOM 1853 O O . VAL A 1 249 ? 9.712 11.458 10.651 1.00 60.94 249 VAL A O 1
ATOM 1856 N N . ASP A 1 250 ? 11.322 11.796 9.115 1.00 65.75 250 ASP A N 1
ATOM 1857 C CA . ASP A 1 250 ? 11.554 13.204 9.448 1.00 65.75 250 ASP A CA 1
ATOM 1858 C C . ASP A 1 250 ? 10.453 14.088 8.849 1.00 65.75 250 ASP A C 1
ATOM 1860 O O . ASP A 1 250 ? 9.943 13.809 7.762 1.00 65.75 250 ASP A O 1
ATOM 1864 N N . ALA A 1 251 ? 10.097 15.160 9.560 1.00 68.44 251 ALA A N 1
ATOM 1865 C CA . ALA A 1 251 ? 9.135 16.145 9.075 1.00 68.44 251 ALA A CA 1
ATOM 1866 C C . ALA A 1 251 ? 9.666 16.855 7.831 1.00 68.44 251 ALA A C 1
ATOM 1868 O O . ALA A 1 251 ? 10.819 17.305 7.807 1.00 68.44 251 ALA A O 1
ATOM 1869 N N . TRP A 1 252 ? 8.825 17.001 6.810 1.00 72.44 252 TRP A N 1
ATOM 1870 C CA . TRP A 1 252 ? 9.158 17.850 5.675 1.00 72.44 252 TRP A CA 1
ATOM 1871 C C . TRP A 1 252 ? 9.030 19.331 6.056 1.00 72.44 252 TRP A C 1
ATOM 1873 O O . TRP A 1 252 ? 8.293 19.689 6.981 1.00 72.44 252 TRP A O 1
ATOM 1883 N N . PRO A 1 253 ? 9.759 20.235 5.372 1.00 76.12 253 PRO A N 1
ATOM 1884 C CA . PRO A 1 253 ? 9.653 21.664 5.639 1.00 76.12 253 PRO A CA 1
ATOM 1885 C C . PRO A 1 253 ? 8.202 22.157 5.527 1.00 76.12 253 PRO A C 1
ATOM 1887 O O . PRO A 1 253 ? 7.620 22.140 4.447 1.00 76.12 253 PRO A O 1
ATOM 1890 N N . GLY A 1 254 ? 7.642 22.641 6.639 1.00 77.25 254 GLY A N 1
ATOM 1891 C CA . GLY A 1 254 ? 6.278 23.179 6.705 1.00 77.25 254 GLY A CA 1
ATOM 1892 C C . GLY A 1 254 ? 5.234 22.240 7.314 1.00 77.25 254 GLY A C 1
ATOM 1893 O O . GLY A 1 254 ? 4.136 22.710 7.606 1.00 77.25 254 GLY A O 1
ATOM 1894 N N . GLU A 1 255 ? 5.572 20.973 7.564 1.00 81.75 255 GLU A N 1
ATOM 1895 C CA . GLU A 1 255 ? 4.669 20.018 8.213 1.00 81.75 255 GLU A CA 1
ATOM 1896 C C . GLU A 1 255 ? 4.545 20.257 9.719 1.00 81.75 255 GLU A C 1
ATOM 1898 O O . GLU A 1 255 ? 5.470 20.709 10.405 1.00 81.75 255 GLU A O 1
ATOM 1903 N N . SER A 1 256 ? 3.359 19.970 10.245 1.00 85.38 256 SER A N 1
ATOM 1904 C CA . SER A 1 256 ? 2.991 20.245 11.626 1.00 85.38 256 SER A CA 1
ATOM 1905 C C . SER A 1 256 ? 1.925 19.279 12.116 1.00 85.38 256 SER A C 1
ATOM 1907 O O . SER A 1 256 ? 1.011 18.908 11.390 1.00 85.38 256 SER A O 1
ATOM 1909 N N . TRP A 1 257 ? 1.924 18.986 13.418 1.00 85.56 257 TRP A N 1
ATOM 1910 C CA . TRP A 1 257 ? 0.842 18.230 14.062 1.00 85.56 257 TRP A CA 1
ATOM 1911 C C . TRP A 1 257 ? -0.561 18.810 13.782 1.00 85.56 257 TRP A C 1
ATOM 1913 O O . TRP A 1 257 ? -1.561 18.100 13.893 1.00 85.56 257 TRP A O 1
ATOM 1923 N N . ARG A 1 258 ? -0.652 20.102 13.427 1.00 88.12 258 ARG A N 1
ATOM 1924 C CA . ARG A 1 258 ? -1.906 20.785 13.076 1.00 88.12 258 ARG A CA 1
ATOM 1925 C C . ARG A 1 258 ? -2.528 20.268 11.781 1.00 88.12 258 ARG A C 1
ATOM 1927 O O . ARG A 1 258 ? -3.750 20.346 11.659 1.00 88.12 258 ARG A O 1
ATOM 1934 N N . ASP A 1 259 ? -1.733 19.711 10.873 1.00 87.50 259 ASP A N 1
ATOM 1935 C CA . ASP A 1 259 ? -2.189 19.206 9.572 1.00 87.50 259 ASP A CA 1
ATOM 1936 C C . ASP A 1 259 ? -3.177 18.038 9.747 1.00 87.50 259 ASP A C 1
ATOM 1938 O O . ASP A 1 259 ? -4.123 17.867 8.978 1.00 87.50 259 ASP A O 1
ATOM 1942 N N . TYR A 1 260 ? -3.068 17.301 10.859 1.00 88.75 260 TYR A N 1
ATOM 1943 C CA . TYR A 1 260 ? -3.995 16.222 11.193 1.00 88.75 260 TYR A CA 1
ATOM 1944 C C . TYR A 1 260 ? -5.443 16.686 11.428 1.00 88.75 260 TYR A C 1
ATOM 1946 O O . TYR A 1 260 ? -6.359 15.870 11.322 1.00 88.75 260 TYR A O 1
ATOM 1954 N N . VAL A 1 261 ? -5.696 17.967 11.729 1.00 89.50 261 VAL A N 1
ATOM 1955 C CA . VAL A 1 261 ? -7.059 18.488 11.945 1.00 89.50 261 VAL A CA 1
ATOM 1956 C C . VAL A 1 261 ? -7.877 18.510 10.644 1.00 89.50 261 VAL A C 1
ATOM 1958 O O . VAL A 1 261 ? -8.915 17.837 10.601 1.00 89.50 261 VAL A O 1
ATOM 1961 N N . PRO A 1 262 ? -7.465 19.234 9.581 1.00 89.50 262 PRO A N 1
ATOM 1962 C CA . PRO A 1 262 ? -8.177 19.207 8.303 1.00 89.50 262 PRO A CA 1
ATOM 1963 C C . PRO A 1 262 ? -8.152 17.818 7.652 1.00 89.50 262 PRO A C 1
ATOM 1965 O O . PRO A 1 262 ? -9.148 17.412 7.043 1.00 89.50 262 PRO A O 1
ATOM 1968 N N . MET A 1 263 ? -7.074 17.047 7.841 1.00 90.19 263 MET A N 1
ATOM 1969 C CA . MET A 1 263 ? -7.013 15.648 7.416 1.00 90.19 263 MET A CA 1
ATOM 1970 C C . MET A 1 263 ? -8.130 14.827 8.068 1.00 90.19 263 MET A C 1
ATOM 1972 O O . MET A 1 263 ? -8.970 14.281 7.358 1.00 90.19 263 MET A O 1
ATOM 1976 N N . LEU A 1 264 ? -8.226 14.809 9.403 1.00 91.25 264 LEU A N 1
ATOM 1977 C CA . LEU A 1 264 ? -9.258 14.066 10.133 1.00 91.25 264 LEU A CA 1
ATOM 1978 C C . LEU A 1 264 ? -10.674 14.482 9.715 1.00 91.25 264 LEU A C 1
ATOM 1980 O O . LEU A 1 264 ? -11.529 13.623 9.497 1.00 91.25 264 LEU A O 1
ATOM 1984 N N . GLN A 1 265 ? -10.928 15.784 9.556 1.00 91.69 265 GLN A N 1
ATOM 1985 C CA . GLN A 1 265 ? -12.219 16.285 9.072 1.00 91.69 265 GLN A CA 1
ATOM 1986 C C . GLN A 1 265 ? -12.566 15.726 7.691 1.00 91.69 265 GLN A C 1
ATOM 1988 O O . GLN A 1 265 ? -13.704 15.317 7.465 1.00 91.69 265 GLN A O 1
ATOM 1993 N N . THR A 1 266 ? -11.587 15.647 6.794 1.00 89.38 266 THR A N 1
ATOM 1994 C CA . THR A 1 266 ? -11.760 15.077 5.455 1.00 89.38 266 THR A CA 1
ATOM 1995 C C . THR A 1 266 ? -11.936 13.556 5.508 1.00 89.38 266 THR A C 1
ATOM 1997 O O . THR A 1 266 ? -12.776 13.000 4.794 1.00 89.38 266 THR A O 1
ATOM 2000 N N . MET A 1 267 ? -11.214 12.869 6.401 1.00 89.50 267 MET A N 1
ATOM 2001 C CA . MET A 1 267 ? -11.294 11.416 6.587 1.00 89.50 267 MET A CA 1
ATOM 2002 C C . MET A 1 267 ? -12.714 10.960 6.943 1.00 89.50 267 MET A C 1
ATOM 2004 O O . MET A 1 267 ? -13.238 10.024 6.332 1.00 89.50 267 MET A O 1
ATOM 2008 N N . VAL A 1 268 ? -13.331 11.605 7.941 1.00 92.31 268 VAL A N 1
ATOM 2009 C CA . VAL A 1 268 ? -14.561 11.104 8.588 1.00 92.31 268 VAL A CA 1
ATOM 2010 C C . VAL A 1 268 ? -15.777 12.021 8.450 1.00 92.31 268 VAL A C 1
ATOM 2012 O O . VAL A 1 268 ? -16.878 11.573 8.762 1.00 92.31 268 VAL A O 1
ATOM 2015 N N . SER A 1 269 ? -15.617 13.236 7.914 1.00 92.31 269 SER A N 1
ATOM 2016 C CA . SER A 1 269 ? -16.574 14.360 7.871 1.00 92.31 269 SER A CA 1
ATOM 2017 C C . SER A 1 269 ? -16.697 15.157 9.177 1.00 92.31 269 SER A C 1
ATOM 2019 O O . SER A 1 269 ? -16.646 14.608 10.281 1.00 92.31 269 SER A O 1
ATOM 2021 N N . LEU A 1 270 ? -16.927 16.470 9.055 1.00 93.25 270 LEU A N 1
ATOM 2022 C CA . LEU A 1 270 ? -17.093 17.379 10.196 1.00 93.25 270 LEU A CA 1
ATOM 2023 C C . LEU A 1 270 ? -18.217 16.951 11.166 1.00 93.25 270 LEU A C 1
ATOM 2025 O O . LEU A 1 270 ? -17.966 16.966 12.371 1.00 93.25 270 LEU A O 1
ATOM 2029 N N . PRO A 1 271 ? -19.415 16.513 10.718 1.00 93.88 271 PRO A N 1
ATOM 2030 C CA . PRO A 1 271 ? -20.457 16.051 11.638 1.00 93.88 271 PRO A CA 1
ATOM 2031 C C . PRO A 1 271 ? -20.026 14.864 12.506 1.00 93.88 271 PRO A C 1
ATOM 2033 O O . PRO A 1 271 ? -20.376 14.808 13.684 1.00 93.88 271 PRO A O 1
ATOM 2036 N N . VAL A 1 272 ? -19.235 13.936 11.959 1.00 94.38 272 VAL A N 1
ATOM 2037 C CA . VAL A 1 272 ? -18.690 12.809 12.731 1.00 94.38 272 VAL A CA 1
ATOM 2038 C C . VAL A 1 272 ? -17.626 13.289 13.716 1.00 94.38 272 VAL A C 1
ATOM 2040 O O . VAL A 1 272 ? -17.602 12.806 14.846 1.00 94.38 272 VAL A O 1
ATOM 2043 N N . VAL A 1 273 ? -16.795 14.269 13.340 1.00 95.25 273 VAL A N 1
ATOM 2044 C CA . VAL A 1 273 ? -15.829 14.884 14.266 1.00 95.25 273 VAL A CA 1
ATOM 2045 C C . VAL A 1 273 ? -16.536 15.545 15.445 1.00 95.25 273 VAL A C 1
ATOM 2047 O O . VAL A 1 273 ? -16.194 15.270 16.594 1.00 95.25 273 VAL A O 1
ATOM 2050 N N . VAL A 1 274 ? -17.558 16.363 15.180 1.00 93.94 274 VAL A N 1
ATOM 2051 C CA . VAL A 1 274 ? -18.367 17.006 16.227 1.00 93.94 274 VAL A CA 1
ATOM 2052 C C . VAL A 1 274 ? -18.998 15.956 17.139 1.00 93.94 274 VAL A C 1
ATOM 2054 O O . VAL A 1 274 ? -18.955 16.096 18.362 1.00 93.94 274 VAL A O 1
ATOM 2057 N N . LEU A 1 275 ? -19.531 14.875 16.563 1.00 92.88 275 LEU A N 1
ATOM 2058 C CA . LEU A 1 275 ? -20.127 13.786 17.328 1.00 92.88 275 LEU A CA 1
ATOM 2059 C C . LEU A 1 275 ? -19.090 13.069 18.211 1.00 92.88 275 LEU A C 1
ATOM 2061 O O . LEU A 1 275 ? -19.358 12.815 19.383 1.00 92.88 275 LEU A O 1
ATOM 2065 N N . ALA A 1 276 ? -17.893 12.790 17.691 1.00 95.00 276 ALA A N 1
ATOM 2066 C CA . ALA A 1 276 ? -16.810 12.183 18.460 1.00 95.00 276 ALA A CA 1
ATOM 2067 C C . ALA A 1 276 ? -16.358 13.076 19.623 1.00 95.00 276 ALA A C 1
ATOM 2069 O O . ALA A 1 276 ? -16.248 12.594 20.749 1.00 95.00 276 ALA A O 1
ATOM 2070 N N . VAL A 1 277 ? -16.180 14.381 19.388 1.00 95.44 277 VAL A N 1
ATOM 2071 C CA . VAL A 1 277 ? -15.828 15.357 20.434 1.00 95.44 277 VAL A CA 1
ATOM 2072 C C . VAL A 1 277 ? -16.922 15.444 21.502 1.00 95.44 277 VAL A C 1
ATOM 2074 O O . VAL A 1 277 ? -16.622 15.415 22.695 1.00 95.44 277 VAL A O 1
ATOM 2077 N N . ALA A 1 278 ? -18.198 15.476 21.106 1.00 93.00 278 ALA A N 1
ATOM 2078 C CA . ALA A 1 278 ? -19.317 15.448 22.047 1.00 93.00 278 ALA A CA 1
ATOM 2079 C C . ALA A 1 278 ? -19.331 14.162 22.892 1.00 93.00 278 ALA A C 1
ATOM 2081 O O . ALA A 1 278 ? -19.587 14.204 24.097 1.00 93.00 278 ALA A O 1
ATOM 2082 N N . GLY A 1 279 ? -19.019 13.015 22.288 1.00 94.31 279 GLY A N 1
ATOM 2083 C CA . GLY A 1 279 ? -18.935 11.739 22.994 1.00 94.31 279 GLY A CA 1
ATOM 2084 C C . GLY A 1 279 ? -17.741 11.633 23.932 1.00 94.31 279 GLY A C 1
ATOM 2085 O O . GLY A 1 279 ? -17.881 11.096 25.029 1.00 94.31 279 GLY A O 1
ATOM 2086 N N . MET A 1 280 ? -16.599 12.204 23.552 1.00 96.25 280 MET A N 1
ATOM 2087 C CA . MET A 1 280 ? -15.437 12.378 24.423 1.00 96.25 280 MET A CA 1
ATOM 2088 C C . MET A 1 280 ? -15.785 13.257 25.631 1.00 96.25 280 MET A C 1
ATOM 2090 O O . MET A 1 280 ? -15.595 12.841 26.772 1.00 96.25 280 MET A O 1
ATOM 2094 N N . ALA A 1 281 ? -16.380 14.433 25.405 1.00 94.94 281 ALA A N 1
ATOM 2095 C CA . ALA A 1 281 ? -16.824 15.323 26.478 1.00 94.94 281 ALA A CA 1
ATOM 2096 C C . ALA A 1 281 ? -17.834 14.630 27.409 1.00 94.94 281 ALA A C 1
ATOM 2098 O O . ALA A 1 281 ? -17.740 14.729 28.634 1.00 94.94 281 ALA A O 1
ATOM 2099 N N . ARG A 1 282 ? -18.763 13.850 26.843 1.00 92.00 282 ARG A N 1
ATOM 2100 C CA . ARG A 1 282 ? -19.695 13.025 27.617 1.00 92.00 282 ARG A CA 1
ATOM 2101 C C . ARG A 1 282 ? -18.976 11.961 28.439 1.00 92.00 282 ARG A C 1
ATOM 2103 O O . ARG A 1 282 ? -19.349 11.778 29.591 1.00 92.00 282 ARG A O 1
ATOM 2110 N N . ALA A 1 283 ? -17.992 11.265 27.879 1.00 93.94 283 ALA A N 1
ATOM 2111 C CA . ALA A 1 283 ? -17.212 10.261 28.600 1.00 93.94 283 ALA A CA 1
ATOM 2112 C C . ALA A 1 283 ? -16.374 10.876 29.736 1.00 93.94 283 ALA A C 1
ATOM 2114 O O . ALA A 1 283 ? -16.058 10.183 30.695 1.00 93.94 283 ALA A O 1
ATOM 2115 N N . LEU A 1 284 ? -16.046 12.171 29.667 1.00 94.38 284 LEU A N 1
ATOM 2116 C CA . LEU A 1 284 ? -15.415 12.903 30.771 1.00 94.38 284 LEU A CA 1
ATOM 2117 C C . LEU A 1 284 ? -16.430 13.346 31.834 1.00 94.38 284 LEU A C 1
ATOM 2119 O O . LEU A 1 284 ? -16.164 13.203 33.023 1.00 94.38 284 LEU A O 1
ATOM 2123 N N . TRP A 1 285 ? -17.604 13.844 31.430 1.00 92.81 285 TRP A N 1
ATOM 2124 C CA . TRP A 1 285 ? -18.663 14.248 32.368 1.00 92.81 285 TRP A CA 1
ATOM 2125 C C . TRP A 1 285 ? -19.264 13.034 33.086 1.00 92.81 285 TRP A C 1
ATOM 2127 O O . TRP A 1 285 ? -19.432 13.024 34.304 1.00 92.81 285 TRP A O 1
ATOM 2137 N N . ARG A 1 286 ? -19.623 11.998 32.326 1.00 91.19 286 ARG A N 1
ATOM 2138 C CA . ARG A 1 286 ? -20.255 10.762 32.799 1.00 91.19 286 ARG A CA 1
ATOM 2139 C C . ARG A 1 286 ? -19.338 9.577 32.500 1.00 91.19 286 ARG A C 1
ATOM 2141 O O . ARG A 1 286 ? -19.628 8.811 31.572 1.00 91.19 286 ARG A O 1
ATOM 2148 N N . PRO A 1 287 ? -18.238 9.440 33.258 1.00 90.50 287 PRO A N 1
ATOM 2149 C CA . PRO A 1 287 ? -17.253 8.403 33.017 1.00 90.50 287 PRO A CA 1
ATOM 2150 C C . PRO A 1 287 ? -17.851 7.025 33.250 1.00 90.50 287 PRO A C 1
ATOM 2152 O O . PRO A 1 287 ? -18.402 6.731 34.311 1.00 90.50 287 PRO A O 1
ATOM 2155 N N . GLU A 1 288 ? -17.704 6.154 32.257 1.00 91.75 288 GLU A N 1
ATOM 2156 C CA . GLU A 1 288 ? -18.035 4.746 32.388 1.00 91.75 288 GLU A CA 1
ATOM 2157 C C . GLU A 1 288 ? -16.776 3.891 32.236 1.00 91.75 288 GLU A C 1
ATOM 2159 O O . GLU A 1 288 ? -15.895 4.166 31.422 1.00 91.75 288 GLU A O 1
ATOM 2164 N N . ARG A 1 289 ? -16.691 2.787 32.991 1.00 89.38 289 ARG A N 1
ATOM 2165 C CA . ARG A 1 289 ? -15.520 1.886 32.946 1.00 89.38 289 ARG A CA 1
ATOM 2166 C C . ARG A 1 289 ? -15.243 1.322 31.545 1.00 89.38 289 ARG A C 1
ATOM 2168 O O . ARG A 1 289 ? -14.111 0.929 31.269 1.00 89.38 289 ARG A O 1
ATOM 2175 N N . ARG A 1 290 ? -16.257 1.270 30.671 1.00 91.56 290 ARG A N 1
ATOM 2176 C CA . ARG A 1 290 ? -16.113 0.840 29.271 1.00 91.56 290 ARG A CA 1
ATOM 2177 C C . ARG A 1 290 ? -15.403 1.861 28.378 1.00 91.56 290 ARG A C 1
ATOM 2179 O O . ARG A 1 290 ? -14.862 1.442 27.365 1.00 91.56 290 ARG A O 1
ATOM 2186 N N . ASP A 1 291 ? -15.344 3.137 28.766 1.00 95.25 291 ASP A N 1
ATOM 2187 C CA . ASP A 1 291 ? -14.715 4.210 27.977 1.00 95.25 291 ASP A CA 1
ATOM 2188 C C . ASP A 1 291 ? -13.180 4.196 28.096 1.00 95.25 291 ASP A C 1
ATOM 2190 O O . ASP A 1 291 ? -12.463 4.564 27.168 1.00 95.25 291 ASP A O 1
ATOM 2194 N N . VAL A 1 292 ? -12.666 3.728 29.237 1.00 94.94 292 VAL A N 1
ATOM 2195 C CA . VAL A 1 292 ? -11.237 3.725 29.590 1.00 94.94 292 VAL A CA 1
ATOM 2196 C C . VAL A 1 292 ? -10.318 3.106 28.520 1.00 94.94 292 VAL A C 1
ATOM 2198 O O . VAL A 1 292 ? -9.346 3.767 28.157 1.00 94.94 292 VAL A O 1
ATOM 2201 N N . PRO A 1 293 ? -10.561 1.886 27.990 1.00 95.69 293 PRO A N 1
ATOM 2202 C CA . PRO A 1 293 ? -9.688 1.307 26.962 1.00 95.69 293 PRO A CA 1
ATOM 2203 C C . PRO A 1 293 ? -9.640 2.124 25.668 1.00 95.69 293 PRO A C 1
ATOM 2205 O O . PRO A 1 293 ? -8.616 2.129 24.991 1.00 95.69 293 PRO A O 1
A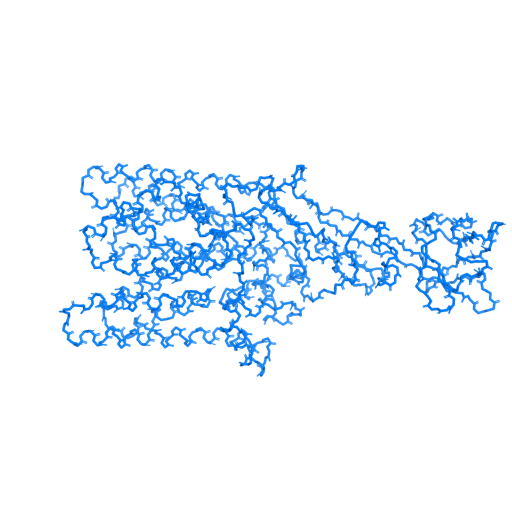TOM 2208 N N . PHE A 1 294 ? -10.720 2.827 25.317 1.00 97.25 294 PHE A N 1
ATOM 2209 C CA . PHE A 1 294 ? -10.751 3.677 24.127 1.00 97.25 294 PHE A CA 1
ATOM 2210 C C . PHE A 1 294 ? -9.998 4.985 24.363 1.00 97.25 294 PHE A C 1
ATOM 2212 O O . PHE A 1 294 ? -9.278 5.435 23.476 1.00 97.25 294 PHE A O 1
ATOM 2219 N N . TRP A 1 295 ? -10.090 5.549 25.571 1.00 97.00 295 TRP A N 1
ATOM 2220 C CA . TRP A 1 295 ? -9.282 6.699 25.973 1.00 97.00 295 TRP A CA 1
ATOM 2221 C C . TRP A 1 295 ? -7.789 6.391 25.966 1.00 97.00 295 TRP A C 1
ATOM 2223 O O . TRP A 1 295 ? -7.022 7.121 25.343 1.00 97.00 295 TRP A O 1
ATOM 2233 N N . SER A 1 296 ? -7.362 5.310 26.623 1.00 96.50 296 SER A N 1
ATOM 2234 C CA . SER A 1 296 ? -5.939 4.966 26.688 1.00 96.50 296 SER A CA 1
ATOM 2235 C C . SER A 1 296 ? -5.368 4.616 25.314 1.00 96.50 296 SER A C 1
ATOM 2237 O O . SER A 1 296 ? -4.242 5.004 25.007 1.00 96.50 296 SER A O 1
ATOM 2239 N N . TRP A 1 297 ? -6.153 3.942 24.465 1.00 96.44 297 TRP A N 1
ATOM 2240 C CA . TRP A 1 297 ? -5.790 3.682 23.074 1.00 96.44 297 TRP A CA 1
ATOM 2241 C C . TRP A 1 297 ? -5.624 4.991 22.293 1.00 96.44 297 TRP A C 1
ATOM 2243 O O . TRP A 1 297 ? -4.565 5.218 21.706 1.00 96.44 297 TRP A O 1
ATOM 2253 N N . LEU A 1 298 ? -6.626 5.873 22.318 1.00 95.69 298 LEU A N 1
ATOM 2254 C CA . LEU A 1 298 ? -6.579 7.140 21.591 1.00 95.69 298 LEU A CA 1
ATOM 2255 C C . LEU A 1 298 ? -5.407 8.023 22.047 1.00 95.69 298 LEU A C 1
ATOM 2257 O O . LEU A 1 298 ? -4.706 8.581 21.209 1.00 95.69 298 LEU A O 1
ATOM 2261 N N . LEU A 1 299 ? -5.157 8.110 23.356 1.00 94.69 299 LEU A N 1
ATOM 2262 C CA . LEU A 1 299 ? -4.084 8.934 23.913 1.00 94.69 299 LEU A CA 1
ATOM 2263 C C . LEU A 1 299 ? -2.691 8.392 23.582 1.00 94.69 299 LEU A C 1
ATOM 2265 O O . LEU A 1 299 ? -1.833 9.164 23.170 1.00 94.69 299 LEU A O 1
ATOM 2269 N N . LEU A 1 300 ? -2.449 7.086 23.741 1.00 93.44 300 LEU A N 1
ATOM 2270 C CA . LEU A 1 300 ? -1.112 6.536 23.505 1.00 93.44 300 LEU A CA 1
ATOM 2271 C C . LEU A 1 300 ? -0.820 6.331 22.023 1.00 93.44 300 LEU A C 1
ATOM 2273 O O . LEU A 1 300 ? 0.229 6.757 21.561 1.00 93.44 300 LEU A O 1
ATOM 2277 N N . ILE A 1 301 ? -1.725 5.714 21.261 1.00 91.69 301 ILE A N 1
ATOM 2278 C CA . ILE A 1 301 ? -1.484 5.479 19.831 1.00 91.69 301 ILE A CA 1
ATOM 2279 C C . ILE A 1 301 ? -1.741 6.759 19.044 1.00 91.69 301 ILE A C 1
ATOM 2281 O O . ILE A 1 301 ? -0.831 7.235 18.372 1.00 91.69 301 ILE A O 1
ATOM 2285 N N . GLY A 1 302 ? -2.935 7.345 19.164 1.00 89.81 302 GLY A N 1
ATOM 2286 C CA . GLY A 1 302 ? -3.280 8.580 18.454 1.00 89.81 302 GLY A CA 1
ATOM 2287 C C . GLY A 1 302 ? -2.355 9.738 18.827 1.00 89.81 302 GLY A C 1
ATOM 2288 O O . GLY A 1 302 ? -1.798 10.380 17.941 1.00 89.81 302 GLY A O 1
ATOM 2289 N N . GLY A 1 303 ? -2.102 9.942 20.124 1.00 90.50 303 GLY A N 1
ATOM 2290 C CA . GLY A 1 303 ? -1.144 10.950 20.585 1.00 90.50 303 GLY A CA 1
ATOM 2291 C C . GLY A 1 303 ? 0.273 10.698 20.072 1.00 90.50 303 GLY A C 1
ATOM 2292 O O . GLY A 1 303 ? 0.932 11.643 19.650 1.00 90.50 303 GLY A O 1
ATOM 2293 N N . SER A 1 304 ? 0.732 9.439 20.025 1.00 88.75 304 SER A N 1
ATOM 2294 C CA . SER A 1 304 ? 2.067 9.146 19.486 1.00 88.75 304 SER A CA 1
ATOM 2295 C C . SER A 1 304 ? 2.205 9.442 17.995 1.00 88.75 304 SER A C 1
ATOM 2297 O O . SER A 1 304 ? 3.239 9.952 17.579 1.00 88.75 304 SER A O 1
ATOM 2299 N N . ILE A 1 305 ? 1.163 9.168 17.204 1.00 86.88 305 ILE A N 1
ATOM 2300 C CA . ILE A 1 305 ? 1.144 9.465 15.768 1.00 86.88 305 ILE A CA 1
ATOM 2301 C C . ILE A 1 305 ? 1.233 10.976 15.555 1.00 86.88 305 ILE A C 1
ATOM 2303 O O . ILE A 1 305 ? 2.056 11.442 14.780 1.00 86.88 305 ILE A O 1
ATOM 2307 N N . VAL A 1 306 ? 0.421 11.738 16.288 1.00 85.56 306 VAL A N 1
ATOM 2308 C CA . VAL A 1 306 ? 0.340 13.196 16.142 1.00 85.56 306 VAL A CA 1
ATOM 2309 C C . VAL A 1 306 ? 1.610 13.909 16.622 1.00 85.56 306 VAL A C 1
ATOM 2311 O O . VAL A 1 306 ? 1.957 14.950 16.072 1.00 85.56 306 VAL A O 1
ATOM 2314 N N . LEU A 1 307 ? 2.290 13.385 17.649 1.00 83.69 307 LEU A N 1
ATOM 2315 C CA . LEU A 1 307 ? 3.396 14.086 18.315 1.00 83.69 307 LEU A CA 1
ATOM 2316 C C . LEU A 1 307 ? 4.797 13.573 17.959 1.00 83.69 307 LEU A C 1
ATOM 2318 O O . LEU A 1 307 ? 5.756 14.320 18.141 1.00 83.69 307 LEU A O 1
ATOM 2322 N N . PHE A 1 308 ? 4.942 12.323 17.505 1.00 79.81 308 PHE A N 1
ATOM 2323 C CA . PHE A 1 308 ? 6.258 11.697 17.297 1.00 79.81 308 PHE A CA 1
ATOM 2324 C C . PHE A 1 308 ? 6.504 11.180 15.876 1.00 79.81 308 PHE A C 1
ATOM 2326 O O . PHE A 1 308 ? 7.627 10.771 15.586 1.00 79.81 308 PHE A O 1
ATOM 2333 N N . VAL A 1 309 ? 5.504 11.183 14.990 1.00 78.50 309 VAL A N 1
ATOM 2334 C CA . VAL A 1 309 ? 5.727 10.922 13.560 1.00 78.50 309 VAL A CA 1
ATOM 2335 C C . VAL A 1 309 ? 5.983 12.265 12.888 1.00 78.50 309 VAL A C 1
ATOM 2337 O O . VAL A 1 309 ? 5.110 13.128 12.911 1.00 78.50 309 VAL A O 1
ATOM 2340 N N . GLY A 1 310 ? 7.189 12.454 12.343 1.00 74.25 310 GLY A N 1
ATOM 2341 C CA . GLY A 1 310 ? 7.597 13.732 11.762 1.00 74.25 310 GLY A CA 1
ATOM 2342 C C . GLY A 1 310 ? 6.797 14.098 10.514 1.00 74.25 310 GLY A C 1
ATOM 2343 O O . GLY A 1 310 ? 6.383 15.243 10.384 1.00 74.25 310 GLY A O 1
ATOM 2344 N N . HIS A 1 311 ? 6.536 13.123 9.643 1.00 82.19 311 HIS A N 1
ATOM 2345 C CA . HIS A 1 311 ? 5.793 13.320 8.398 1.00 82.19 311 HIS A CA 1
ATOM 2346 C C . HIS A 1 311 ? 4.286 13.185 8.596 1.00 82.19 311 HIS A C 1
ATOM 2348 O O . HIS A 1 311 ? 3.816 12.240 9.245 1.00 82.19 311 HIS A O 1
ATOM 2354 N N . THR A 1 312 ? 3.519 14.101 8.014 1.00 83.38 312 THR A N 1
ATOM 2355 C CA . THR A 1 312 ? 2.067 14.144 8.173 1.00 83.38 312 THR A CA 1
ATOM 2356 C C . THR A 1 312 ? 1.367 13.506 6.980 1.00 83.38 312 THR A C 1
ATOM 2358 O O . THR A 1 312 ? 1.166 14.099 5.931 1.00 83.38 312 THR A O 1
ATOM 2361 N N . GLU A 1 313 ? 0.905 12.273 7.173 1.00 85.94 313 GLU A N 1
ATOM 2362 C CA . GLU A 1 313 ? -0.024 11.631 6.248 1.00 85.94 313 GLU A CA 1
ATOM 2363 C C . GLU A 1 313 ? -1.252 11.179 7.014 1.00 85.94 313 GLU A C 1
ATOM 2365 O O . GLU A 1 313 ? -1.184 10.492 8.039 1.00 85.94 313 GLU A O 1
ATOM 2370 N N . ALA A 1 314 ? -2.420 11.502 6.492 1.00 84.69 314 ALA A N 1
ATOM 2371 C CA . ALA A 1 314 ? -3.665 11.211 7.177 1.00 84.69 314 ALA A CA 1
ATOM 2372 C C . ALA A 1 314 ? -3.901 9.701 7.361 1.00 84.69 314 ALA A C 1
ATOM 2374 O O . ALA A 1 314 ? -4.571 9.286 8.310 1.00 84.69 314 ALA A O 1
ATOM 2375 N N . ARG A 1 315 ? -3.314 8.845 6.506 1.00 87.12 315 ARG A N 1
ATOM 2376 C CA . ARG A 1 315 ? -3.427 7.381 6.645 1.00 87.12 315 ARG A CA 1
ATOM 2377 C C . ARG A 1 315 ? -2.808 6.886 7.947 1.00 87.12 315 ARG A C 1
ATOM 2379 O O . ARG A 1 315 ? -3.257 5.875 8.484 1.00 87.12 315 ARG A O 1
ATOM 2386 N N . TYR A 1 316 ? -1.864 7.631 8.525 1.00 88.00 316 TYR A N 1
ATOM 2387 C CA . TYR A 1 316 ? -1.281 7.292 9.817 1.00 88.00 316 TYR A CA 1
ATOM 2388 C C . TYR A 1 316 ? -2.290 7.345 10.961 1.00 88.00 316 TYR A C 1
ATOM 2390 O O . TYR A 1 316 ? -2.089 6.632 11.940 1.00 88.00 316 TYR A O 1
ATOM 2398 N N . LEU A 1 317 ? -3.404 8.074 10.820 1.00 88.94 317 LEU A N 1
ATOM 2399 C CA . LEU A 1 317 ? -4.484 8.118 11.809 1.00 88.94 317 LEU A CA 1
ATOM 2400 C C . LEU A 1 317 ? -5.378 6.865 11.807 1.00 88.94 317 LEU A C 1
ATOM 2402 O O . LEU A 1 317 ? -6.109 6.652 12.776 1.00 88.94 317 LEU A O 1
ATOM 2406 N N . LEU A 1 318 ? -5.331 6.013 10.772 1.00 91.00 318 LEU A N 1
ATOM 2407 C CA . LEU A 1 318 ? -6.207 4.833 10.641 1.00 91.00 318 LEU A CA 1
ATOM 2408 C C . LEU A 1 318 ? -6.217 3.919 11.884 1.00 91.00 318 LEU A C 1
ATOM 2410 O O . LEU A 1 318 ? -7.311 3.592 12.354 1.00 91.00 318 LEU A O 1
ATOM 2414 N N . PRO A 1 319 ? -5.067 3.561 12.494 1.00 89.88 319 PRO A N 1
ATOM 2415 C CA . PRO A 1 319 ? -5.037 2.761 13.720 1.00 89.88 319 PRO A CA 1
ATOM 2416 C C . PRO A 1 319 ? -5.714 3.420 14.932 1.00 89.88 319 PRO A C 1
ATOM 2418 O O . PRO A 1 319 ? -6.036 2.727 15.894 1.00 89.88 319 PRO A O 1
ATOM 2421 N N . ALA A 1 320 ? -5.929 4.739 14.913 1.00 91.62 320 ALA A N 1
ATOM 2422 C CA . ALA A 1 320 ? -6.603 5.494 15.969 1.00 91.62 320 ALA A CA 1
ATOM 2423 C C . ALA A 1 320 ? -8.082 5.798 15.652 1.00 91.62 320 ALA A C 1
ATOM 2425 O O . ALA A 1 320 ? -8.797 6.321 16.508 1.00 91.62 320 ALA A O 1
ATOM 2426 N N . LEU A 1 321 ? -8.585 5.443 14.462 1.00 94.00 321 LEU A N 1
ATOM 2427 C CA . LEU A 1 321 ? -9.988 5.677 14.107 1.00 94.00 321 LEU A CA 1
ATOM 2428 C C . LEU A 1 321 ? -11.000 4.825 14.890 1.00 94.00 321 LEU A C 1
ATOM 2430 O O . LEU A 1 321 ? -12.053 5.364 15.231 1.00 94.00 321 LEU A O 1
ATOM 2434 N N . PRO A 1 322 ? -10.767 3.536 15.217 1.00 96.44 322 PRO A N 1
ATOM 2435 C CA . PRO A 1 322 ? -11.760 2.771 15.969 1.00 96.44 322 PRO A CA 1
ATOM 2436 C C . PRO A 1 322 ? -12.164 3.402 17.319 1.00 96.44 322 PRO A C 1
ATOM 2438 O O . PRO A 1 322 ? -13.369 3.516 17.557 1.00 96.44 322 PRO A O 1
ATOM 2441 N N . PRO A 1 323 ? -11.247 3.875 18.194 1.00 96.88 323 PRO A N 1
ATOM 2442 C CA . PRO A 1 323 ? -11.659 4.586 19.404 1.00 96.88 323 PRO A CA 1
ATOM 2443 C C . PRO A 1 323 ? -12.311 5.942 19.099 1.00 96.88 323 PRO A C 1
ATOM 2445 O O . PRO A 1 323 ? -13.217 6.350 19.821 1.00 96.88 323 PRO A O 1
ATOM 2448 N N . PHE A 1 324 ? -11.939 6.616 18.007 1.00 96.12 324 PHE A N 1
ATOM 2449 C CA . PHE A 1 324 ? -12.612 7.842 17.574 1.00 96.12 324 PHE A CA 1
ATOM 2450 C C . PHE A 1 324 ? -14.094 7.601 17.233 1.00 96.12 324 PHE A C 1
ATOM 2452 O O . PHE A 1 324 ? -14.978 8.289 17.748 1.00 96.12 324 PHE A O 1
ATOM 2459 N N . PHE A 1 325 ? -14.385 6.569 16.435 1.00 96.06 325 PHE A N 1
ATOM 2460 C CA . PHE A 1 325 ? -15.757 6.167 16.122 1.00 96.06 325 PHE A CA 1
ATOM 2461 C C . PHE A 1 325 ? -16.506 5.651 17.353 1.00 96.06 325 PHE A C 1
ATOM 2463 O O . PHE A 1 325 ? -17.691 5.942 17.487 1.00 96.06 325 PHE A O 1
ATOM 2470 N N . TYR A 1 326 ? -15.841 4.960 18.287 1.00 96.75 326 TYR A N 1
ATOM 2471 C CA . TYR A 1 326 ? -16.456 4.600 19.569 1.00 96.75 326 TYR A CA 1
ATOM 2472 C C . TYR A 1 326 ? -17.016 5.833 20.288 1.00 96.75 326 TYR A C 1
ATOM 2474 O O . TYR A 1 326 ? -18.176 5.827 20.702 1.00 96.75 326 TYR A O 1
ATOM 2482 N N . PHE A 1 327 ? -16.233 6.912 20.392 1.00 96.25 327 PHE A N 1
ATOM 2483 C CA . PHE A 1 327 ? -16.719 8.139 21.021 1.00 96.25 327 PHE A CA 1
ATOM 2484 C C . PHE A 1 327 ? -17.847 8.790 20.218 1.00 96.25 327 PHE A C 1
ATOM 2486 O O . PHE A 1 327 ? -18.815 9.254 20.816 1.00 96.25 327 PHE A O 1
ATOM 2493 N N . ALA A 1 328 ? -17.817 8.735 18.885 1.00 94.31 328 ALA A N 1
ATOM 2494 C CA . ALA A 1 328 ? -18.958 9.178 18.082 1.00 94.31 328 ALA A CA 1
ATOM 2495 C C . ALA A 1 328 ? -20.245 8.408 18.451 1.00 94.31 328 ALA A C 1
ATOM 2497 O O . ALA A 1 328 ? -21.290 9.014 18.667 1.00 94.31 328 ALA A O 1
ATOM 2498 N N . LEU A 1 329 ? -20.174 7.086 18.632 1.00 92.81 329 LEU A N 1
ATOM 2499 C CA . LEU A 1 329 ? -21.320 6.281 19.077 1.00 92.81 329 LEU A CA 1
ATOM 2500 C C . LEU A 1 329 ? -21.748 6.613 20.512 1.00 92.81 329 LEU A C 1
ATOM 2502 O O . LEU A 1 329 ? -22.943 6.698 20.798 1.00 92.81 329 LEU A O 1
ATOM 2506 N N . ARG A 1 330 ? -20.782 6.848 21.407 1.00 91.50 330 ARG A N 1
ATOM 2507 C CA . ARG A 1 330 ? -21.013 7.207 22.813 1.00 91.50 330 ARG A CA 1
ATOM 2508 C C . ARG A 1 330 ? -21.848 8.481 22.963 1.00 91.50 330 ARG A C 1
ATOM 2510 O O . ARG A 1 330 ? -22.651 8.575 23.893 1.00 91.50 330 ARG A O 1
ATOM 2517 N N . ALA A 1 331 ? -21.700 9.440 22.048 1.00 88.88 331 ALA A N 1
ATOM 2518 C CA . ALA A 1 331 ? -22.491 10.671 22.026 1.00 88.88 331 ALA A CA 1
ATOM 2519 C C . ALA A 1 331 ? -23.992 10.424 21.800 1.00 88.88 331 ALA A C 1
ATOM 2521 O O . ALA A 1 331 ? -24.826 11.186 22.286 1.00 88.88 331 ALA A O 1
ATOM 2522 N N . VAL A 1 332 ? -24.342 9.350 21.090 1.00 81.88 332 VAL A N 1
ATOM 2523 C CA . VAL A 1 332 ? -25.722 9.038 20.691 1.00 81.88 332 VAL A CA 1
ATOM 2524 C C . VAL A 1 332 ? -26.491 8.273 21.766 1.00 81.88 332 VAL A C 1
ATOM 2526 O O . VAL A 1 332 ? -27.712 8.162 21.718 1.00 81.88 332 VAL A O 1
ATOM 2529 N N . GLU A 1 333 ? -25.823 7.789 22.807 1.00 76.69 333 GLU A N 1
ATOM 2530 C CA . GLU A 1 333 ? -26.479 7.124 23.939 1.00 76.69 333 GLU A CA 1
ATOM 2531 C C . GLU A 1 333 ? -27.275 8.100 24.843 1.00 76.69 333 GLU A C 1
ATOM 2533 O O . GLU A 1 333 ? -27.468 7.864 26.039 1.00 76.69 333 GLU A O 1
ATOM 2538 N N . LEU A 1 334 ? -27.726 9.230 24.289 1.00 63.12 334 LEU A N 1
ATOM 2539 C CA . LEU A 1 334 ? -28.661 10.163 24.902 1.00 63.12 334 LEU A CA 1
ATOM 2540 C C . LEU A 1 334 ? -30.090 9.587 24.845 1.00 63.12 334 LEU A C 1
ATOM 2542 O O . LEU A 1 334 ? -30.515 9.086 23.803 1.00 63.12 334 LEU A O 1
ATOM 2546 N N . PRO A 1 335 ? -30.864 9.656 25.942 1.00 54.28 335 PRO A N 1
ATOM 2547 C CA . PRO A 1 335 ? -32.233 9.150 25.960 1.00 54.28 335 PRO A CA 1
ATOM 2548 C C . PRO A 1 335 ? -33.172 9.954 25.037 1.00 54.28 335 PRO A C 1
ATOM 2550 O O . PRO A 1 335 ? -33.080 11.177 24.943 1.00 54.28 335 PRO A O 1
ATOM 2553 N N . GLY A 1 336 ? -34.133 9.264 24.406 1.00 55.75 336 GLY A N 1
ATOM 2554 C CA . GLY A 1 336 ? -35.259 9.864 23.670 1.00 55.75 336 GLY A CA 1
ATOM 2555 C C . GLY A 1 336 ? -35.091 9.980 22.145 1.00 55.75 336 GLY A C 1
ATOM 2556 O O . GLY A 1 336 ? -34.129 9.492 21.557 1.00 55.75 336 GLY A O 1
ATOM 2557 N N . ARG A 1 337 ? -36.056 10.643 21.482 1.00 55.12 337 ARG A N 1
ATOM 2558 C CA . ARG A 1 337 ? -36.076 10.873 20.015 1.00 55.12 337 ARG A CA 1
ATOM 2559 C C . ARG A 1 337 ? -34.881 11.701 19.510 1.00 55.12 337 ARG A C 1
ATOM 2561 O O . ARG A 1 337 ? -34.520 11.598 18.341 1.00 55.12 337 ARG A O 1
ATOM 2568 N N . PHE A 1 338 ? -34.247 12.468 20.398 1.00 56.97 338 PHE A N 1
ATOM 2569 C CA . PHE A 1 338 ? -33.071 13.290 20.106 1.00 56.97 338 PHE A CA 1
ATOM 2570 C C . PHE A 1 338 ? -31.834 12.465 19.724 1.00 56.97 338 PHE A C 1
ATOM 2572 O O . PHE A 1 338 ? -31.129 12.856 18.800 1.00 56.97 338 PHE A O 1
ATOM 2579 N N . GLY A 1 339 ? -31.596 11.305 20.351 1.00 61.25 339 GLY A N 1
ATOM 2580 C CA . GLY A 1 339 ? -30.455 10.444 20.008 1.00 61.25 339 GLY A CA 1
ATOM 2581 C C . GLY A 1 339 ? -30.532 9.906 18.574 1.00 61.25 339 GLY A C 1
ATOM 2582 O O . GLY A 1 339 ? -29.550 9.926 17.842 1.00 61.25 339 GLY A O 1
ATOM 2583 N N . VAL A 1 340 ? -31.723 9.509 18.115 1.00 62.06 340 VAL A N 1
ATOM 2584 C CA . VAL A 1 340 ? -31.917 9.012 16.740 1.00 62.06 340 VAL A CA 1
ATOM 2585 C C . VAL A 1 340 ? -31.763 10.136 15.709 1.00 62.06 340 VAL A C 1
ATOM 2587 O O . VAL A 1 340 ? -31.104 9.935 14.692 1.00 62.06 340 VAL A O 1
ATOM 2590 N N . ALA A 1 341 ? -32.310 11.328 15.976 1.00 62.50 341 ALA A N 1
ATOM 2591 C CA . ALA A 1 341 ? -32.153 12.488 15.092 1.00 62.50 341 ALA A CA 1
ATOM 2592 C C . ALA A 1 341 ? -30.682 12.935 14.968 1.00 62.50 341 ALA A C 1
ATOM 2594 O O . ALA A 1 341 ? -30.235 13.281 13.875 1.00 62.50 341 ALA A O 1
ATOM 2595 N N . LEU A 1 342 ? -29.913 12.845 16.062 1.00 69.62 342 LEU A N 1
ATOM 2596 C CA . LEU A 1 342 ? -28.479 13.154 16.100 1.00 69.62 342 LEU A CA 1
ATOM 2597 C C . LEU A 1 342 ? -27.613 12.198 15.263 1.00 69.62 342 LEU A C 1
ATOM 2599 O O . LEU A 1 342 ? -26.499 12.571 14.912 1.00 69.62 342 LEU A O 1
ATOM 2603 N N . LEU A 1 343 ? -28.100 10.999 14.913 1.00 76.69 343 LEU A N 1
ATOM 2604 C CA . LEU A 1 343 ? -27.376 10.053 14.053 1.00 76.69 343 LEU A CA 1
ATOM 2605 C C . LEU A 1 343 ? -27.596 10.269 12.561 1.00 76.69 343 LEU A C 1
ATOM 2607 O O . LEU A 1 343 ? -26.716 9.923 11.776 1.00 76.69 343 LEU A O 1
ATOM 2611 N N . VAL A 1 344 ? -28.747 10.808 12.155 1.00 83.31 344 VAL A N 1
ATOM 2612 C CA . VAL A 1 344 ? -29.098 10.896 10.729 1.00 83.31 344 VAL A CA 1
ATOM 2613 C C . VAL A 1 344 ? -28.090 11.761 9.983 1.00 83.31 344 VAL A C 1
ATOM 2615 O O . VAL A 1 344 ? -27.534 11.314 8.985 1.00 83.31 344 VAL A O 1
ATOM 2618 N N . LEU A 1 345 ? -27.805 12.965 10.489 1.00 86.50 345 LEU A N 1
ATOM 2619 C CA . LEU A 1 345 ? -26.884 13.889 9.829 1.00 86.50 345 LEU A CA 1
ATOM 2620 C C . LEU A 1 345 ? -25.449 13.322 9.734 1.00 86.50 345 LEU A C 1
ATOM 2622 O O . LEU A 1 345 ? -24.922 13.306 8.624 1.00 86.50 345 LEU A O 1
ATOM 2626 N N . PRO A 1 346 ? -24.819 12.797 10.807 1.00 89.00 346 PRO A N 1
ATOM 2627 C CA . PRO A 1 346 ? -23.504 12.159 10.713 1.00 89.00 346 PRO A CA 1
ATOM 2628 C C . PRO A 1 346 ? -23.462 10.931 9.802 1.00 89.00 346 PRO A C 1
ATOM 2630 O O . PRO A 1 346 ? -22.489 10.761 9.074 1.00 89.00 346 PRO A O 1
ATOM 2633 N N . VAL A 1 347 ? -24.503 10.091 9.799 1.00 90.62 347 VAL A N 1
ATOM 2634 C CA . VAL A 1 347 ? -24.566 8.920 8.908 1.00 90.62 347 VAL A CA 1
ATOM 2635 C C . VAL A 1 347 ? -24.678 9.355 7.450 1.00 90.62 347 VAL A C 1
ATOM 2637 O O . VAL A 1 347 ? -23.902 8.887 6.623 1.00 90.62 347 VAL A O 1
ATOM 2640 N N . VAL A 1 348 ? -25.584 10.283 7.131 1.00 92.56 348 VAL A N 1
ATOM 2641 C CA . VAL A 1 348 ? -25.737 10.819 5.769 1.00 92.56 348 VAL A CA 1
ATOM 2642 C C . VAL A 1 348 ? -24.457 11.519 5.318 1.00 92.56 348 VAL A C 1
ATOM 2644 O O . VAL A 1 348 ? -23.988 11.261 4.213 1.00 92.56 348 VAL A O 1
ATOM 2647 N N . ALA A 1 349 ? -23.851 12.345 6.175 1.00 92.88 349 ALA A N 1
ATOM 2648 C CA . ALA A 1 349 ? -22.594 13.021 5.876 1.00 92.88 349 ALA A CA 1
ATOM 2649 C C . ALA A 1 349 ? -21.449 12.028 5.651 1.00 92.88 349 ALA A C 1
ATOM 2651 O O . ALA A 1 349 ? -20.675 12.210 4.720 1.00 92.88 349 ALA A O 1
ATOM 2652 N N . SER A 1 350 ? -21.359 10.959 6.447 1.00 93.38 350 SER A N 1
ATOM 2653 C CA . SER A 1 350 ? -20.345 9.918 6.268 1.00 93.38 350 SER A CA 1
ATOM 2654 C C . SER A 1 350 ? -20.551 9.139 4.965 1.00 93.38 350 SER A C 1
ATOM 2656 O O . SER A 1 350 ? -19.597 8.963 4.214 1.00 93.38 350 SER A O 1
ATOM 2658 N N . ILE A 1 351 ? -21.790 8.756 4.633 1.00 95.00 351 ILE A N 1
ATOM 2659 C CA . ILE A 1 351 ? -22.116 8.109 3.351 1.00 95.00 351 ILE A CA 1
ATOM 2660 C C . ILE A 1 351 ? -21.765 9.030 2.180 1.00 95.00 351 ILE A C 1
ATOM 2662 O O . ILE A 1 351 ? -21.108 8.588 1.243 1.00 95.00 351 ILE A O 1
ATOM 2666 N N . ALA A 1 352 ? -22.152 10.307 2.240 1.00 95.19 352 ALA A N 1
ATOM 2667 C CA . ALA A 1 352 ? -21.808 11.293 1.219 1.00 95.19 352 ALA A CA 1
ATOM 2668 C C . ALA A 1 352 ? -20.286 11.479 1.103 1.00 95.19 352 ALA A C 1
ATOM 2670 O O . ALA A 1 352 ? -19.760 11.593 -0.001 1.00 95.19 352 ALA A O 1
ATOM 2671 N N . ASN A 1 353 ? -19.568 11.447 2.229 1.00 92.69 353 ASN A N 1
ATOM 2672 C CA . ASN A 1 353 ? -18.114 11.549 2.264 1.00 92.69 353 ASN A CA 1
ATOM 2673 C C . ASN A 1 353 ? -17.446 10.371 1.539 1.00 92.69 353 ASN A C 1
ATOM 2675 O O . ASN A 1 353 ? -16.566 10.587 0.705 1.00 92.69 353 ASN A O 1
ATOM 2679 N N . GLY A 1 354 ? -17.898 9.144 1.818 1.00 94.50 354 GLY A N 1
ATOM 2680 C CA . GLY A 1 354 ? -17.439 7.929 1.148 1.00 94.50 354 GLY A CA 1
ATOM 2681 C C . GLY A 1 354 ? -17.840 7.872 -0.326 1.00 94.50 354 GLY A C 1
ATOM 2682 O O . GLY A 1 354 ? -17.020 7.513 -1.164 1.00 94.50 354 GLY A O 1
ATOM 2683 N N . ALA A 1 355 ? -19.058 8.295 -0.670 1.00 95.31 355 ALA A N 1
ATOM 2684 C CA . ALA A 1 355 ? -19.523 8.379 -2.054 1.00 95.31 355 ALA A CA 1
ATOM 2685 C C . ALA A 1 355 ? -18.709 9.394 -2.872 1.00 95.31 355 ALA A C 1
ATOM 2687 O O . ALA A 1 355 ? -18.344 9.108 -4.008 1.00 95.31 355 ALA A O 1
ATOM 2688 N N . ALA A 1 356 ? -18.357 10.541 -2.282 1.00 92.94 356 ALA A N 1
ATOM 2689 C CA . ALA A 1 356 ? -17.468 11.515 -2.910 1.00 92.94 356 ALA A CA 1
ATOM 2690 C C . ALA A 1 356 ? -16.080 10.917 -3.190 1.00 92.94 356 ALA A C 1
ATOM 2692 O O . ALA A 1 356 ? -15.511 11.163 -4.250 1.00 92.94 356 ALA A O 1
ATOM 2693 N N . GLN A 1 357 ? -15.556 10.082 -2.284 1.00 92.69 357 GLN A N 1
ATOM 2694 C CA . GLN A 1 357 ? -14.315 9.360 -2.562 1.00 92.69 357 GLN A CA 1
ATOM 2695 C C . GLN A 1 357 ? -14.494 8.310 -3.660 1.00 92.69 357 GLN A C 1
ATOM 2697 O O . GLN A 1 357 ? -13.655 8.220 -4.546 1.00 92.69 357 GLN A O 1
ATOM 2702 N N . ALA A 1 358 ? -15.593 7.554 -3.649 1.00 93.69 358 ALA A N 1
ATOM 2703 C CA . ALA A 1 358 ? -15.884 6.571 -4.689 1.00 93.69 358 ALA A CA 1
ATOM 2704 C C . ALA A 1 358 ? -16.035 7.202 -6.084 1.00 93.69 358 ALA A C 1
ATOM 2706 O O . ALA A 1 358 ? -15.707 6.571 -7.090 1.00 93.69 358 ALA A O 1
ATOM 2707 N N . TRP A 1 359 ? -16.512 8.448 -6.134 1.00 92.62 359 TRP A N 1
ATOM 2708 C CA . TRP A 1 359 ? -16.544 9.272 -7.337 1.00 92.62 359 TRP A CA 1
ATOM 2709 C C . TRP A 1 359 ? -15.142 9.721 -7.768 1.00 92.62 359 TRP A C 1
ATOM 2711 O O . TRP A 1 359 ? -14.784 9.550 -8.927 1.00 92.62 359 TRP A O 1
ATOM 2721 N N . SER A 1 360 ? -14.317 10.223 -6.842 1.00 89.19 360 SER A N 1
ATOM 2722 C CA . SER A 1 360 ? -12.914 10.577 -7.128 1.00 89.19 360 SER A CA 1
ATOM 2723 C C . SER A 1 360 ? -12.100 9.371 -7.623 1.00 89.19 360 SER A C 1
ATOM 2725 O O . SER A 1 360 ? -11.281 9.491 -8.527 1.00 89.19 360 SER A O 1
ATOM 2727 N N . ASP A 1 361 ? -12.394 8.183 -7.099 1.00 90.12 361 ASP A N 1
ATOM 2728 C CA . ASP A 1 361 ? -11.788 6.911 -7.495 1.00 90.12 361 ASP A CA 1
ATOM 2729 C C . ASP A 1 361 ? -12.201 6.431 -8.908 1.00 90.12 361 ASP A C 1
ATOM 2731 O O . ASP A 1 361 ? -11.708 5.393 -9.363 1.00 90.12 361 ASP A O 1
ATOM 2735 N N . GLN A 1 362 ? -13.100 7.147 -9.603 1.00 89.94 362 GLN A N 1
ATOM 2736 C CA . GLN A 1 362 ? -13.419 6.910 -11.019 1.00 89.94 362 GLN A CA 1
ATOM 2737 C C . GLN A 1 362 ? -12.362 7.479 -11.975 1.00 89.94 362 GLN A C 1
ATOM 2739 O O . GLN A 1 362 ? -12.457 7.210 -13.174 1.00 89.94 362 GLN A O 1
ATOM 2744 N N . ASP A 1 363 ? -11.386 8.247 -11.475 1.00 90.31 363 ASP A N 1
ATOM 2745 C CA . ASP A 1 363 ? -10.283 8.761 -12.290 1.00 90.31 363 ASP A CA 1
ATOM 2746 C C . ASP A 1 363 ? -9.591 7.607 -13.055 1.00 90.31 363 ASP A C 1
ATOM 2748 O O . ASP A 1 363 ? -9.344 6.538 -12.472 1.00 90.31 363 ASP A O 1
ATOM 2752 N N . PRO A 1 364 ? -9.285 7.781 -14.356 1.00 89.06 364 PRO A N 1
ATOM 2753 C CA . PRO A 1 364 ? -8.658 6.741 -15.165 1.00 89.06 364 PRO A CA 1
ATOM 2754 C C . PRO A 1 364 ? -7.369 6.168 -14.564 1.00 89.06 364 PRO A C 1
ATOM 2756 O O . PRO A 1 364 ? -7.105 4.979 -14.744 1.00 89.06 364 PRO A O 1
ATOM 2759 N N . VAL A 1 365 ? -6.599 6.934 -13.781 1.00 89.25 365 VAL A N 1
ATOM 2760 C CA . VAL A 1 365 ? -5.364 6.433 -13.152 1.00 89.25 365 VAL A CA 1
ATOM 2761 C C . VAL A 1 365 ? -5.588 5.164 -12.321 1.00 89.25 365 VAL A C 1
ATOM 2763 O O . VAL A 1 365 ? -4.708 4.312 -12.255 1.00 89.25 365 VAL A O 1
ATOM 2766 N N . PHE A 1 366 ? -6.785 4.970 -11.753 1.00 91.62 366 PHE A N 1
ATOM 2767 C CA . PHE A 1 366 ? -7.109 3.786 -10.949 1.00 91.62 366 PHE A CA 1
ATOM 2768 C C . PHE A 1 366 ? -7.393 2.525 -11.755 1.00 91.62 366 PHE A C 1
ATOM 2770 O O . PHE A 1 366 ? -7.366 1.432 -11.189 1.00 91.62 366 PHE A O 1
ATOM 2777 N N . ARG A 1 367 ? -7.719 2.659 -13.042 1.00 90.44 367 ARG A N 1
ATOM 2778 C CA . ARG A 1 367 ? -8.212 1.566 -13.897 1.00 90.44 367 ARG A CA 1
ATOM 2779 C C . ARG A 1 367 ? -7.293 1.233 -15.058 1.00 90.44 367 ARG A C 1
ATOM 2781 O O . ARG A 1 367 ? -7.622 0.341 -15.831 1.00 90.44 367 ARG A O 1
ATOM 2788 N N . HIS A 1 368 ? -6.191 1.956 -15.191 1.00 87.81 368 HIS A N 1
ATOM 2789 C CA . HIS A 1 368 ? -5.212 1.745 -16.239 1.00 87.81 368 HIS A CA 1
ATOM 2790 C C . HIS A 1 368 ? -3.924 1.210 -15.624 1.00 87.81 368 HIS A C 1
ATOM 2792 O O . HIS A 1 368 ? -3.248 1.890 -14.856 1.00 87.81 368 HIS A O 1
ATOM 2798 N N . ASP A 1 369 ? -3.566 -0.012 -16.001 1.00 91.12 369 ASP A N 1
ATOM 2799 C CA . ASP A 1 369 ? -2.391 -0.728 -15.508 1.00 91.12 369 ASP A CA 1
ATOM 2800 C C . ASP A 1 369 ? -1.094 -0.230 -16.155 1.00 91.12 369 ASP A C 1
ATOM 2802 O O . ASP A 1 369 ? -0.384 -0.951 -16.859 1.00 91.12 369 ASP A O 1
ATOM 2806 N N . VAL A 1 370 ? -0.817 1.063 -16.003 1.00 92.81 370 VAL A N 1
ATOM 2807 C CA . VAL A 1 370 ? 0.357 1.728 -16.579 1.00 92.81 370 VAL A CA 1
ATOM 2808 C C . VAL A 1 370 ? 1.643 1.113 -16.022 1.00 92.81 370 VAL A C 1
ATOM 2810 O O . VAL A 1 370 ? 2.578 0.852 -16.777 1.00 92.81 370 VAL A O 1
ATOM 2813 N N . GLN A 1 371 ? 1.664 0.802 -14.721 1.00 94.69 371 GLN A N 1
ATOM 2814 C CA . GLN A 1 371 ? 2.838 0.270 -14.025 1.00 94.69 371 GLN A CA 1
ATOM 2815 C C . GLN A 1 371 ? 3.247 -1.107 -14.576 1.00 94.69 371 GLN A C 1
ATOM 2817 O O . GLN A 1 371 ? 4.401 -1.281 -14.971 1.00 94.69 371 GLN A O 1
ATOM 2822 N N . ARG A 1 372 ? 2.321 -2.075 -14.684 1.00 95.75 372 ARG A N 1
ATOM 2823 C CA . ARG A 1 372 ? 2.639 -3.394 -15.257 1.00 95.75 372 ARG A CA 1
ATOM 2824 C C . ARG A 1 372 ? 2.877 -3.316 -16.760 1.00 95.75 372 ARG A C 1
ATOM 2826 O O . ARG A 1 372 ? 3.792 -3.979 -17.244 1.00 95.75 372 ARG A O 1
ATOM 2833 N N . ARG A 1 373 ? 2.075 -2.541 -17.511 1.00 95.38 373 ARG A N 1
ATOM 2834 C CA . ARG A 1 373 ? 2.218 -2.424 -18.977 1.00 95.38 373 ARG A CA 1
ATOM 2835 C C . ARG A 1 373 ? 3.583 -1.873 -19.368 1.00 95.38 373 ARG A C 1
ATOM 2837 O O . ARG A 1 373 ? 4.188 -2.424 -20.279 1.00 95.38 373 ARG A O 1
ATOM 2844 N N . ALA A 1 374 ? 4.087 -0.856 -18.667 1.00 95.56 374 ALA A N 1
ATOM 2845 C CA . ALA A 1 374 ? 5.411 -0.301 -18.938 1.00 95.56 374 ALA A CA 1
ATOM 2846 C C . ALA A 1 374 ? 6.511 -1.353 -18.748 1.00 95.56 374 ALA A C 1
ATOM 2848 O O . ALA A 1 374 ? 7.377 -1.507 -19.605 1.00 95.56 374 ALA A O 1
ATOM 2849 N N . VAL A 1 375 ? 6.435 -2.145 -17.674 1.00 96.19 375 VAL A N 1
ATOM 2850 C CA . VAL A 1 375 ? 7.404 -3.222 -17.421 1.00 96.19 375 VAL A CA 1
ATOM 2851 C C . VAL A 1 375 ? 7.276 -4.354 -18.438 1.00 96.19 375 VAL A C 1
ATOM 2853 O O . VAL A 1 375 ? 8.288 -4.840 -18.934 1.00 96.19 375 VAL A O 1
ATOM 2856 N N . ALA A 1 376 ? 6.050 -4.763 -18.771 1.00 95.44 376 ALA A N 1
ATOM 2857 C CA . ALA A 1 376 ? 5.799 -5.790 -19.779 1.00 95.44 376 ALA A CA 1
ATOM 2858 C C . ALA A 1 376 ? 6.346 -5.367 -21.148 1.00 95.44 376 ALA A C 1
ATOM 2860 O O . ALA A 1 376 ? 7.016 -6.154 -21.812 1.00 95.44 376 ALA A O 1
ATOM 2861 N N . PHE A 1 377 ? 6.106 -4.114 -21.541 1.00 95.75 377 PHE A N 1
ATOM 2862 C CA . PHE A 1 377 ? 6.609 -3.555 -22.789 1.00 95.75 377 PHE A CA 1
ATOM 2863 C C . PHE A 1 377 ? 8.139 -3.468 -22.789 1.00 95.75 377 PHE A C 1
ATOM 2865 O O . PHE A 1 377 ? 8.777 -3.896 -23.747 1.00 95.75 377 PHE A O 1
ATOM 2872 N N . ALA A 1 378 ? 8.749 -3.005 -21.695 1.00 95.12 378 ALA A N 1
ATOM 2873 C CA . ALA A 1 378 ? 10.203 -2.942 -21.577 1.00 95.12 378 ALA A CA 1
ATOM 2874 C C . ALA A 1 378 ? 10.864 -4.325 -21.611 1.00 95.12 378 ALA A C 1
ATOM 2876 O O . ALA A 1 378 ? 11.892 -4.495 -22.258 1.00 95.12 378 ALA A O 1
ATOM 2877 N N . ALA A 1 379 ? 10.251 -5.330 -20.982 1.00 93.25 379 ALA A N 1
ATOM 2878 C CA . ALA A 1 379 ? 10.714 -6.711 -21.065 1.00 93.25 379 ALA A CA 1
ATOM 2879 C C . ALA A 1 379 ? 10.564 -7.288 -22.485 1.00 93.25 379 ALA A C 1
ATOM 2881 O O . ALA A 1 379 ? 11.463 -7.981 -22.952 1.00 93.25 379 ALA A O 1
ATOM 2882 N N . ALA A 1 380 ? 9.467 -6.977 -23.182 1.00 93.25 380 ALA A N 1
ATOM 2883 C CA . ALA A 1 380 ? 9.236 -7.399 -24.566 1.00 93.25 380 ALA A CA 1
ATOM 2884 C C . ALA A 1 380 ? 10.128 -6.670 -25.589 1.00 93.25 380 ALA A C 1
ATOM 2886 O O . ALA A 1 380 ? 10.311 -7.161 -26.700 1.00 93.25 380 ALA A O 1
ATOM 2887 N N . SER A 1 381 ? 10.681 -5.512 -25.218 1.00 93.75 381 SER A N 1
ATOM 2888 C CA . SER A 1 381 ? 11.580 -4.713 -26.061 1.00 93.75 381 SER A CA 1
ATOM 2889 C C . SER A 1 381 ? 13.018 -5.238 -26.080 1.00 93.75 381 SER A C 1
ATOM 2891 O O . SER A 1 381 ? 13.804 -4.833 -26.938 1.00 93.75 381 SER A O 1
ATOM 2893 N N . LEU A 1 382 ? 13.366 -6.142 -25.157 1.00 94.31 382 LEU A N 1
ATOM 2894 C CA . LEU A 1 382 ? 14.682 -6.770 -25.122 1.00 94.31 382 LEU A CA 1
ATOM 2895 C C . LEU A 1 382 ? 14.905 -7.632 -26.371 1.00 94.31 382 LEU A C 1
ATOM 2897 O O . LEU A 1 382 ? 14.013 -8.358 -26.813 1.00 94.31 382 LEU A O 1
ATOM 2901 N N . ARG A 1 383 ? 16.117 -7.587 -26.927 1.00 89.50 383 ARG A N 1
ATOM 2902 C CA . ARG A 1 383 ? 16.550 -8.465 -28.026 1.00 89.50 383 ARG A CA 1
ATOM 2903 C C . ARG A 1 383 ? 17.814 -9.206 -27.626 1.00 89.50 383 ARG A C 1
ATOM 2905 O O . ARG A 1 383 ? 18.647 -8.656 -26.911 1.00 89.50 383 ARG A O 1
ATOM 2912 N N . HIS A 1 384 ? 17.973 -10.426 -28.137 1.00 85.00 384 HIS A N 1
ATOM 2913 C CA . HIS A 1 384 ? 19.131 -11.273 -27.833 1.00 85.00 384 HIS A CA 1
ATOM 2914 C C . HIS A 1 384 ? 19.330 -11.397 -26.306 1.00 85.00 384 HIS A C 1
ATOM 2916 O O . HIS A 1 384 ? 18.361 -11.661 -25.597 1.00 85.00 384 HIS A O 1
ATOM 2922 N N . ASP A 1 385 ? 20.546 -11.159 -25.807 1.00 83.88 385 ASP A N 1
ATOM 2923 C CA . ASP A 1 385 ? 20.900 -11.200 -24.380 1.00 83.88 385 ASP A CA 1
ATOM 2924 C C . ASP A 1 385 ? 20.817 -9.819 -23.690 1.00 83.88 385 ASP A C 1
ATOM 2926 O O . ASP A 1 385 ? 21.492 -9.566 -22.685 1.00 83.88 385 ASP A O 1
ATOM 2930 N N . GLY A 1 386 ? 20.003 -8.910 -24.238 1.00 89.94 386 GLY A N 1
ATOM 2931 C CA . GLY A 1 386 ? 19.839 -7.543 -23.749 1.00 89.94 386 GLY A CA 1
ATOM 2932 C C . GLY A 1 386 ? 19.346 -7.442 -22.301 1.00 89.94 386 GLY A C 1
ATOM 2933 O O . GLY A 1 386 ? 18.654 -8.313 -21.758 1.00 89.94 386 GLY A O 1
ATOM 2934 N N . ARG A 1 387 ? 19.694 -6.332 -21.652 1.00 94.81 387 ARG A N 1
ATOM 2935 C CA . ARG A 1 387 ? 19.366 -6.017 -20.259 1.00 94.81 387 ARG A CA 1
ATOM 2936 C C . ARG A 1 387 ? 18.312 -4.924 -20.169 1.00 94.81 387 ARG A C 1
ATOM 2938 O O . ARG A 1 387 ? 18.285 -3.982 -20.955 1.00 94.81 387 ARG A O 1
ATOM 2945 N N . LEU A 1 388 ? 17.466 -5.042 -19.146 1.00 96.31 388 LEU A N 1
ATOM 2946 C CA . LEU A 1 388 ? 16.517 -4.000 -18.773 1.00 96.31 388 LEU A CA 1
ATOM 2947 C C . LEU A 1 388 ? 17.135 -3.105 -17.701 1.00 96.31 388 LEU A C 1
ATOM 2949 O O . LEU A 1 388 ? 17.380 -3.557 -16.584 1.00 96.31 388 LEU A O 1
ATOM 2953 N N . TRP A 1 389 ? 17.345 -1.842 -18.039 1.00 96.62 389 TRP A N 1
ATOM 2954 C CA . TRP A 1 389 ? 17.933 -0.832 -17.172 1.00 96.62 389 TRP A CA 1
ATOM 2955 C C . TRP A 1 389 ? 16.881 0.110 -16.587 1.00 96.62 389 TRP A C 1
ATOM 2957 O O . TRP A 1 389 ? 15.857 0.382 -17.212 1.00 96.62 389 TRP A O 1
ATOM 2967 N N . ILE A 1 390 ? 17.173 0.667 -15.412 1.00 96.38 390 ILE A N 1
ATOM 2968 C CA . ILE A 1 390 ? 16.453 1.817 -14.854 1.00 96.38 390 ILE A CA 1
ATOM 2969 C C . ILE A 1 390 ? 17.300 3.078 -15.035 1.00 96.38 390 ILE A C 1
ATOM 2971 O O . ILE A 1 390 ? 18.468 3.096 -14.645 1.00 96.38 390 ILE A O 1
ATOM 2975 N N . LEU A 1 391 ? 16.709 4.146 -15.567 1.00 95.25 391 LEU A N 1
ATOM 2976 C CA . LEU A 1 391 ? 17.301 5.484 -15.586 1.00 95.25 391 LEU A CA 1
ATOM 2977 C C . LEU A 1 391 ? 16.454 6.434 -14.737 1.00 95.25 391 LEU A C 1
ATOM 2979 O O . LEU A 1 391 ? 15.263 6.579 -14.987 1.00 95.25 391 LEU A O 1
ATOM 2983 N N . GLY A 1 392 ? 17.075 7.101 -13.765 1.00 92.50 392 GLY A N 1
ATOM 2984 C CA . GLY A 1 392 ? 16.381 7.949 -12.792 1.00 92.50 392 GLY A CA 1
ATOM 2985 C C . GLY A 1 392 ? 16.006 7.203 -11.507 1.00 92.50 392 GLY A C 1
ATOM 2986 O O . GLY A 1 392 ? 16.338 6.033 -11.313 1.00 92.50 392 GLY A O 1
ATOM 2987 N N . ARG A 1 393 ? 15.353 7.909 -10.587 1.00 90.25 393 ARG A N 1
ATOM 2988 C CA . ARG A 1 393 ? 14.971 7.439 -9.246 1.00 90.25 393 ARG A CA 1
ATOM 2989 C C . ARG A 1 393 ? 13.489 7.098 -9.152 1.00 90.25 393 ARG A C 1
ATOM 2991 O O . ARG A 1 393 ? 13.152 6.078 -8.555 1.00 90.25 393 ARG A O 1
ATOM 2998 N N . ARG A 1 394 ? 12.613 7.947 -9.699 1.00 90.75 394 ARG A N 1
ATOM 2999 C CA . ARG A 1 394 ? 11.151 7.791 -9.587 1.00 90.75 394 ARG A CA 1
ATOM 3000 C C . ARG A 1 394 ? 10.394 8.450 -10.733 1.00 90.75 394 ARG A C 1
ATOM 3002 O O . ARG A 1 394 ? 10.852 9.437 -11.299 1.00 90.75 394 ARG A O 1
ATOM 3009 N N . HIS A 1 395 ? 9.223 7.918 -11.046 1.00 91.06 395 HIS A N 1
ATOM 3010 C CA . HIS A 1 395 ? 8.230 8.546 -11.914 1.00 91.06 395 HIS A CA 1
ATOM 3011 C C . HIS A 1 395 ? 6.930 8.696 -11.143 1.00 91.06 395 HIS A C 1
ATOM 3013 O O . HIS A 1 395 ? 6.549 7.788 -10.403 1.00 91.06 395 HIS A O 1
ATOM 3019 N N . THR A 1 396 ? 6.242 9.817 -11.318 1.00 88.62 396 THR A N 1
ATOM 3020 C CA . THR A 1 396 ? 4.997 10.078 -10.597 1.00 88.62 396 THR A CA 1
ATOM 3021 C C . THR A 1 396 ? 3.792 9.862 -11.500 1.00 88.62 396 THR A C 1
ATOM 3023 O O . THR A 1 396 ? 3.657 10.497 -12.544 1.00 88.62 396 THR A O 1
ATOM 3026 N N . LEU A 1 397 ? 2.901 8.971 -11.071 1.00 88.12 397 LEU A N 1
ATOM 3027 C CA . LEU A 1 397 ? 1.550 8.835 -11.594 1.00 88.12 397 LEU A CA 1
ATOM 3028 C C . LEU A 1 397 ? 0.594 9.524 -10.620 1.00 88.12 397 LEU A C 1
ATOM 3030 O O . LEU A 1 397 ? 0.752 9.399 -9.409 1.00 88.12 397 LEU A O 1
ATOM 3034 N N . SER A 1 398 ? -0.403 10.240 -11.111 1.00 86.38 398 SER A N 1
ATOM 3035 C CA . SER A 1 398 ? -1.344 10.952 -10.260 1.00 86.38 398 SER A CA 1
ATOM 3036 C C . SER A 1 398 ? -2.709 11.078 -10.922 1.00 86.38 398 SER A C 1
ATOM 3038 O O . SER A 1 398 ? -2.826 10.976 -12.144 1.00 86.38 398 SER A O 1
ATOM 3040 N N . ALA A 1 399 ? -3.743 11.257 -10.102 1.00 85.31 399 ALA A N 1
ATOM 3041 C CA . ALA A 1 399 ? -5.071 11.626 -10.592 1.00 85.31 399 ALA A CA 1
ATOM 3042 C C . ALA A 1 399 ? -5.054 13.061 -11.152 1.00 85.31 399 ALA A C 1
ATOM 3044 O O . ALA A 1 399 ? -4.167 13.846 -10.810 1.00 85.31 399 ALA A O 1
ATOM 3045 N N . GLN A 1 400 ? -6.049 13.431 -11.964 1.00 79.69 400 GLN A N 1
ATOM 3046 C CA . GLN A 1 400 ? -6.147 14.796 -12.511 1.00 79.69 400 GLN A CA 1
ATOM 3047 C C . GLN A 1 400 ? -6.293 15.851 -11.412 1.00 79.69 400 GLN A C 1
ATOM 3049 O O . GLN A 1 400 ? -5.783 16.964 -11.526 1.00 79.69 400 GLN A O 1
ATOM 3054 N N . GLU A 1 401 ? -6.985 15.493 -10.333 1.00 77.62 401 GLU A N 1
ATOM 3055 C CA . GLU A 1 401 ? -7.139 16.346 -9.165 1.00 77.62 401 GLU A CA 1
ATOM 3056 C C . GLU A 1 401 ? -6.222 15.858 -8.031 1.00 77.62 401 GLU A C 1
ATOM 3058 O O . GLU A 1 401 ? -6.222 14.661 -7.713 1.00 77.62 401 GLU A O 1
ATOM 3063 N N . PRO A 1 402 ? -5.507 16.763 -7.331 1.00 67.44 402 PRO A N 1
ATOM 3064 C CA . PRO A 1 402 ? -4.640 16.415 -6.196 1.00 67.44 402 PRO A CA 1
ATOM 3065 C C . PRO A 1 402 ? -5.410 15.765 -5.032 1.00 67.44 402 PRO A C 1
ATOM 3067 O O . PRO A 1 402 ? -4.819 15.195 -4.118 1.00 67.44 402 PRO A O 1
ATOM 3070 N N . GLY A 1 403 ? -6.740 15.790 -5.100 1.00 72.38 403 GLY A N 1
ATOM 3071 C CA . GLY A 1 403 ? -7.629 15.179 -4.137 1.00 72.38 403 GLY A CA 1
ATOM 3072 C C . GLY A 1 403 ? -8.020 16.145 -3.028 1.00 72.38 403 GLY A C 1
ATOM 3073 O O . GLY A 1 403 ? -7.526 17.268 -2.941 1.00 72.38 403 GLY A O 1
ATOM 3074 N N . PRO A 1 404 ? -8.965 15.733 -2.180 1.00 71.31 404 PRO A N 1
ATOM 3075 C CA . PRO A 1 404 ? -9.626 16.650 -1.271 1.00 71.31 404 PRO A CA 1
ATOM 3076 C C . PRO A 1 404 ? -8.936 16.771 0.089 1.00 71.31 404 PRO A C 1
ATOM 3078 O O . PRO A 1 404 ? -9.482 17.444 0.956 1.00 71.31 404 PRO A O 1
ATOM 3081 N N . VAL A 1 405 ? -7.824 16.064 0.319 1.00 73.88 405 VAL A N 1
ATOM 3082 C CA . VAL A 1 405 ? -7.136 16.023 1.613 1.00 73.88 405 VAL A CA 1
ATOM 3083 C C . VAL A 1 405 ? -6.047 17.094 1.608 1.00 73.88 405 VAL A C 1
ATOM 3085 O O . VAL A 1 405 ? -5.028 16.917 0.940 1.00 73.88 405 VAL A O 1
ATOM 3088 N N . PRO A 1 406 ? -6.239 18.219 2.318 1.00 69.25 406 PRO A N 1
ATOM 3089 C CA . PRO A 1 406 ? -5.229 19.264 2.361 1.00 69.25 406 PRO A CA 1
ATOM 3090 C C . PRO A 1 406 ? -3.951 18.715 2.997 1.00 69.25 406 PRO A C 1
ATOM 3092 O O . PRO A 1 406 ? -4.033 17.989 3.986 1.00 69.25 406 PRO A O 1
ATOM 3095 N N . GLN A 1 407 ? -2.794 19.096 2.449 1.00 73.38 407 GLN A N 1
ATOM 3096 C CA . GLN A 1 407 ? -1.468 18.788 3.006 1.00 73.38 407 GLN A CA 1
ATOM 3097 C C . GLN A 1 407 ? -1.099 17.289 3.036 1.00 73.38 407 GLN A C 1
ATOM 3099 O O . GLN A 1 407 ? -0.060 16.947 3.577 1.00 73.38 407 GLN A O 1
ATOM 3104 N N . ASP A 1 408 ? -1.897 16.399 2.433 1.00 80.75 408 ASP A N 1
ATOM 3105 C CA . ASP A 1 408 ? -1.532 14.990 2.212 1.00 80.75 408 ASP A CA 1
ATOM 3106 C C . ASP A 1 408 ? -1.040 14.832 0.767 1.00 80.75 408 ASP A C 1
ATOM 3108 O O . ASP A 1 408 ? -1.811 14.598 -0.166 1.00 80.75 408 ASP A O 1
ATOM 3112 N N . GLU A 1 409 ? 0.262 15.034 0.568 1.00 75.81 409 GLU A N 1
ATOM 3113 C CA . GLU A 1 409 ? 0.889 15.079 -0.761 1.00 75.81 409 GLU A CA 1
ATOM 3114 C C . GLU A 1 409 ? 0.859 13.738 -1.502 1.00 75.81 409 GLU A C 1
ATOM 3116 O O . GLU A 1 409 ? 1.003 13.684 -2.728 1.00 75.81 409 GLU A O 1
ATOM 3121 N N . PHE A 1 410 ? 0.601 12.661 -0.763 1.00 81.19 410 PHE A N 1
ATOM 3122 C CA . PHE A 1 410 ? 0.589 11.299 -1.265 1.00 81.19 410 PHE A CA 1
ATOM 3123 C C . PHE A 1 410 ? -0.821 10.779 -1.533 1.00 81.19 410 PHE A C 1
ATOM 3125 O O . PHE A 1 410 ? -0.956 9.725 -2.146 1.00 81.19 410 PHE A O 1
ATOM 3132 N N . TRP A 1 411 ? -1.882 11.509 -1.170 1.00 85.19 411 TRP A N 1
ATOM 3133 C CA . TRP A 1 411 ? -3.257 11.023 -1.311 1.00 85.19 411 TRP A CA 1
ATOM 3134 C C . TRP A 1 411 ? -3.595 10.542 -2.731 1.00 85.19 411 TRP A C 1
ATOM 3136 O O . TRP A 1 411 ? -4.097 9.431 -2.899 1.00 85.19 411 TRP A O 1
ATOM 3146 N N . ASN A 1 412 ? -3.276 11.328 -3.763 1.00 83.69 412 ASN A N 1
ATOM 3147 C CA . ASN A 1 412 ? -3.525 11.006 -5.177 1.00 83.69 412 ASN A CA 1
ATOM 3148 C C . ASN A 1 412 ? -2.239 10.848 -6.001 1.00 83.69 412 ASN A C 1
ATOM 3150 O O . ASN A 1 412 ? -2.277 10.970 -7.226 1.00 83.69 412 ASN A O 1
ATOM 3154 N N . THR A 1 413 ? -1.122 10.553 -5.336 1.00 86.06 413 THR A N 1
ATOM 3155 C CA . THR A 1 413 ? 0.209 10.500 -5.945 1.00 86.06 413 THR A CA 1
ATOM 3156 C C . THR A 1 413 ? 0.813 9.108 -5.760 1.00 86.06 413 THR A C 1
ATOM 3158 O O . THR A 1 413 ? 1.013 8.636 -4.642 1.00 86.06 413 THR A O 1
ATOM 3161 N N . PHE A 1 414 ? 1.136 8.445 -6.867 1.00 89.50 414 PHE A N 1
ATOM 3162 C CA . PHE A 1 414 ? 1.709 7.103 -6.924 1.00 89.50 414 PHE A CA 1
ATOM 3163 C C . PHE A 1 414 ? 3.111 7.178 -7.513 1.00 89.50 414 PHE A C 1
ATOM 3165 O O . PHE A 1 414 ? 3.307 7.665 -8.624 1.00 89.50 414 PHE A O 1
ATOM 3172 N N . HIS A 1 415 ? 4.093 6.649 -6.794 1.00 90.44 415 HIS A N 1
ATOM 3173 C CA . HIS A 1 415 ? 5.468 6.618 -7.274 1.00 90.44 415 HIS A CA 1
ATOM 3174 C C . HIS A 1 415 ? 5.769 5.269 -7.926 1.00 90.44 415 HIS A C 1
ATOM 3176 O O . HIS A 1 415 ? 5.587 4.211 -7.322 1.00 90.44 415 HIS A O 1
ATOM 3182 N N . PHE A 1 416 ? 6.246 5.316 -9.163 1.00 93.25 416 PHE A N 1
ATOM 3183 C CA . PHE A 1 416 ? 6.863 4.194 -9.846 1.00 93.25 416 PHE A CA 1
ATOM 3184 C C . PHE A 1 416 ? 8.380 4.298 -9.667 1.00 93.25 416 PHE A C 1
ATOM 3186 O O . PHE A 1 416 ? 9.025 5.209 -10.184 1.00 93.25 416 PHE A O 1
ATOM 3193 N N . GLU A 1 417 ? 8.944 3.373 -8.898 1.00 93.56 417 GLU A N 1
ATOM 3194 C CA . GLU A 1 417 ? 10.375 3.293 -8.593 1.00 93.56 417 GLU A CA 1
ATOM 3195 C C . GLU A 1 417 ? 10.938 1.945 -9.060 1.00 93.56 417 GLU A C 1
ATOM 3197 O O . GLU A 1 417 ? 10.199 1.040 -9.455 1.00 93.56 417 GLU A O 1
ATOM 3202 N N . ARG A 1 418 ? 12.260 1.779 -8.971 1.00 94.88 418 ARG A N 1
ATOM 3203 C CA . ARG A 1 418 ? 12.958 0.547 -9.364 1.00 94.88 418 ARG A CA 1
ATOM 3204 C C . ARG A 1 418 ? 12.315 -0.724 -8.787 1.00 94.88 418 ARG A C 1
ATOM 3206 O O . ARG A 1 418 ? 12.080 -1.661 -9.544 1.00 94.88 418 ARG A O 1
ATOM 3213 N N . HIS A 1 419 ? 11.993 -0.768 -7.490 1.00 94.38 419 HIS A N 1
ATOM 3214 C CA . HIS A 1 419 ? 11.430 -1.974 -6.856 1.00 94.38 419 HIS A CA 1
ATOM 3215 C C . HIS A 1 419 ? 10.041 -2.354 -7.392 1.00 94.38 419 HIS A C 1
ATOM 3217 O O . HIS A 1 419 ? 9.652 -3.516 -7.304 1.00 94.38 419 HIS A O 1
ATOM 3223 N N . VAL A 1 420 ? 9.305 -1.403 -7.979 1.00 96.25 420 VAL A N 1
ATOM 3224 C CA . VAL A 1 420 ? 8.033 -1.673 -8.669 1.00 96.25 420 VAL A CA 1
ATOM 3225 C C . VAL A 1 420 ? 8.289 -2.505 -9.924 1.00 96.25 420 VAL A C 1
ATOM 3227 O O . VAL A 1 420 ? 7.640 -3.527 -10.145 1.00 96.25 420 VAL A O 1
ATOM 3230 N N . ALA A 1 421 ? 9.283 -2.114 -10.721 1.00 96.44 421 ALA A N 1
ATOM 3231 C CA . ALA A 1 421 ? 9.676 -2.864 -11.906 1.00 96.44 421 ALA A CA 1
ATOM 3232 C C . ALA A 1 421 ? 10.276 -4.233 -11.544 1.00 96.44 421 ALA A C 1
ATOM 3234 O O . ALA A 1 421 ? 9.894 -5.244 -12.131 1.00 96.44 421 ALA A O 1
ATOM 3235 N N . GLU A 1 422 ? 11.135 -4.296 -10.524 1.00 96.62 422 GLU A N 1
ATOM 3236 C CA . GLU A 1 422 ? 11.680 -5.563 -10.015 1.00 96.62 422 GLU A CA 1
ATOM 3237 C C . GLU A 1 422 ? 10.583 -6.528 -9.563 1.00 96.62 422 GLU A C 1
ATOM 3239 O O . GLU A 1 422 ? 10.664 -7.722 -9.850 1.00 96.62 422 GLU A O 1
ATOM 3244 N N . TYR A 1 423 ? 9.528 -6.023 -8.911 1.00 97.19 423 TYR A N 1
ATOM 3245 C CA . TYR A 1 423 ? 8.375 -6.841 -8.560 1.00 97.19 423 TYR A CA 1
ATOM 3246 C C . TYR A 1 423 ? 7.752 -7.473 -9.806 1.00 97.19 423 TYR A C 1
ATOM 3248 O O . TYR A 1 423 ? 7.533 -8.675 -9.822 1.00 97.19 423 TYR A O 1
ATOM 3256 N N . PHE A 1 424 ? 7.512 -6.750 -10.893 1.00 97.06 424 PHE A N 1
ATOM 3257 C CA . PHE A 1 424 ? 6.903 -7.381 -12.068 1.00 97.06 424 PHE A CA 1
ATOM 3258 C C . PHE A 1 424 ? 7.844 -8.339 -12.809 1.00 97.06 424 PHE A C 1
ATOM 3260 O O . PHE A 1 424 ? 7.386 -9.394 -13.253 1.00 97.06 424 PHE A O 1
ATOM 3267 N N . VAL A 1 425 ? 9.139 -8.023 -12.902 1.00 95.06 425 VAL A N 1
ATOM 3268 C CA . VAL A 1 425 ? 10.115 -8.860 -13.626 1.00 95.06 425 VAL A CA 1
ATOM 3269 C C . VAL A 1 425 ? 10.556 -10.084 -12.814 1.00 95.06 425 VAL A C 1
ATOM 3271 O O . VAL A 1 425 ? 10.843 -11.121 -13.402 1.00 95.06 425 VAL A O 1
ATOM 3274 N N . GLY A 1 426 ? 10.586 -9.994 -11.481 1.00 95.25 426 GLY A N 1
ATOM 3275 C CA . GLY A 1 426 ? 11.098 -11.053 -10.598 1.00 95.25 426 GLY A CA 1
ATOM 3276 C C . GLY A 1 426 ? 12.622 -11.037 -10.416 1.00 95.25 426 GLY A C 1
ATOM 3277 O O . GLY A 1 426 ? 13.196 -11.997 -9.922 1.00 95.25 426 GLY A O 1
ATOM 3278 N N . ARG A 1 427 ? 13.306 -9.958 -10.807 1.00 95.00 427 ARG A N 1
ATOM 3279 C CA . ARG A 1 427 ? 14.763 -9.828 -10.642 1.00 95.00 427 ARG A CA 1
ATOM 3280 C C . ARG A 1 427 ? 15.186 -8.386 -10.398 1.00 95.00 427 ARG A C 1
ATOM 3282 O O . ARG A 1 427 ? 14.446 -7.469 -10.758 1.00 95.00 427 ARG A O 1
ATOM 3289 N N . GLN A 1 428 ? 16.388 -8.191 -9.863 1.00 95.38 428 GLN A N 1
ATOM 3290 C CA . GLN A 1 428 ? 16.960 -6.878 -9.644 1.00 95.38 428 GLN A CA 1
ATOM 3291 C C . GLN A 1 428 ? 17.271 -6.245 -10.987 1.00 95.38 428 GLN A C 1
ATOM 3293 O O . GLN A 1 428 ? 17.770 -6.900 -11.906 1.00 95.38 428 GLN A O 1
ATOM 3298 N N . LEU A 1 429 ? 16.975 -4.955 -11.090 1.00 95.12 429 LEU A N 1
ATOM 3299 C CA . LEU A 1 429 ? 17.233 -4.196 -12.301 1.00 95.12 429 LEU A CA 1
ATOM 3300 C C . LEU A 1 429 ? 18.425 -3.269 -12.069 1.00 95.12 429 LEU A C 1
ATOM 3302 O O . LEU A 1 429 ? 18.429 -2.508 -11.093 1.00 95.12 429 LEU A O 1
ATOM 3306 N N . PRO A 1 430 ? 19.452 -3.323 -12.931 1.00 94.75 430 PRO A N 1
ATOM 3307 C CA . PRO A 1 430 ? 20.582 -2.426 -12.814 1.00 94.75 430 PRO A CA 1
ATOM 3308 C C . PRO A 1 430 ? 20.153 -0.981 -13.102 1.00 94.75 430 PRO A C 1
ATOM 3310 O O . PRO A 1 430 ? 19.288 -0.711 -13.938 1.00 94.75 430 PRO A O 1
ATOM 3313 N N . VAL A 1 431 ? 20.768 -0.041 -12.387 1.00 94.44 431 VAL A N 1
ATOM 3314 C CA . VAL A 1 431 ? 20.534 1.398 -12.559 1.00 94.44 431 VAL A CA 1
ATOM 3315 C C . VAL A 1 431 ? 21.640 1.957 -13.440 1.00 94.44 431 VAL A C 1
ATOM 3317 O O . VAL A 1 431 ? 22.815 1.714 -13.165 1.00 94.44 431 VAL A O 1
ATOM 3320 N N . LEU A 1 432 ? 21.277 2.719 -14.469 1.00 93.12 432 LEU A N 1
ATOM 3321 C CA . LEU A 1 432 ? 22.244 3.444 -15.284 1.00 93.12 432 LEU A CA 1
ATOM 3322 C C . LEU A 1 432 ? 22.847 4.591 -14.461 1.00 93.12 432 LEU A C 1
ATOM 3324 O O . LEU A 1 432 ? 22.098 5.460 -14.004 1.00 93.12 432 LEU A O 1
ATOM 3328 N N . PRO A 1 433 ? 24.179 4.644 -14.275 1.00 89.19 433 PRO A N 1
ATOM 3329 C CA . PRO A 1 433 ? 24.864 5.729 -13.573 1.00 89.19 433 PRO A CA 1
ATOM 3330 C C . PRO A 1 433 ? 24.960 6.997 -14.442 1.00 89.19 433 PRO A C 1
ATOM 3332 O O . PRO A 1 433 ? 26.036 7.561 -14.642 1.00 89.19 433 PRO A O 1
ATOM 3335 N N . LEU A 1 434 ? 23.828 7.448 -14.981 1.00 87.44 434 LEU A N 1
ATOM 3336 C CA . LEU A 1 434 ? 23.703 8.622 -15.836 1.00 87.44 434 LEU A CA 1
ATOM 3337 C C . LEU A 1 434 ? 22.762 9.639 -15.182 1.00 87.44 434 LEU A C 1
ATOM 3339 O O . LEU A 1 434 ? 21.769 9.244 -14.566 1.00 87.44 434 LEU A O 1
ATOM 3343 N N . PRO A 1 435 ? 23.037 10.952 -15.300 1.00 85.12 435 PRO A N 1
ATOM 3344 C CA . PRO A 1 435 ? 22.059 11.944 -14.897 1.00 85.12 435 PRO A CA 1
ATOM 3345 C C . PRO A 1 435 ? 20.839 11.826 -15.802 1.00 85.12 435 PRO A C 1
ATOM 3347 O O . PRO A 1 435 ? 20.950 11.631 -17.015 1.00 85.12 435 PRO A O 1
ATOM 3350 N N . ASN A 1 436 ? 19.674 11.970 -15.194 1.00 84.62 436 ASN A N 1
ATOM 3351 C CA . ASN A 1 436 ? 18.434 12.047 -15.931 1.00 84.62 436 ASN A CA 1
ATOM 3352 C C . ASN A 1 436 ? 18.359 13.370 -16.710 1.00 84.62 436 ASN A C 1
ATOM 3354 O O . ASN A 1 436 ? 18.937 14.381 -16.306 1.00 84.62 436 ASN A O 1
ATOM 3358 N N . GLY A 1 437 ? 17.658 13.370 -17.835 1.00 84.19 437 GLY A N 1
ATOM 3359 C CA . GLY A 1 437 ? 17.576 14.528 -18.716 1.00 84.19 437 GLY A CA 1
ATOM 3360 C C . GLY A 1 437 ? 16.836 14.213 -20.011 1.00 84.19 437 GLY A C 1
ATOM 3361 O O . GLY A 1 437 ? 16.375 13.083 -20.188 1.00 84.19 437 GLY A O 1
ATOM 3362 N N . PRO A 1 438 ? 16.694 15.200 -20.913 1.00 84.69 438 PRO A N 1
ATOM 3363 C CA . PRO A 1 438 ? 16.133 14.956 -22.236 1.00 84.69 438 PRO A CA 1
ATOM 3364 C C . PRO A 1 438 ? 16.989 13.937 -22.995 1.00 84.69 438 PRO A C 1
ATOM 3366 O O . PRO A 1 438 ? 18.206 13.872 -22.798 1.00 84.69 438 PRO A O 1
ATOM 3369 N N . LEU A 1 439 ? 16.363 13.178 -23.899 1.00 84.75 439 LEU A N 1
ATOM 3370 C CA . LEU A 1 439 ? 17.031 12.129 -24.674 1.00 84.75 439 LEU A CA 1
ATOM 3371 C C . LEU A 1 439 ? 18.323 12.630 -25.339 1.00 84.75 439 LEU A C 1
ATOM 3373 O O . LEU A 1 439 ? 19.345 11.953 -25.275 1.00 84.75 439 LEU A O 1
ATOM 3377 N N . SER A 1 440 ? 18.323 13.845 -25.892 1.00 81.94 440 SER A N 1
ATOM 3378 C CA . SER A 1 440 ? 19.499 14.459 -26.526 1.00 81.94 440 SER A CA 1
ATOM 3379 C C . SER A 1 440 ? 20.699 14.634 -25.586 1.00 81.94 440 SER A C 1
ATOM 3381 O O . SER A 1 440 ? 21.839 14.510 -26.023 1.00 81.94 440 SER A O 1
ATOM 3383 N N . ALA A 1 441 ? 20.469 14.879 -24.293 1.00 84.62 441 ALA A N 1
ATOM 3384 C CA . ALA A 1 441 ? 21.532 15.022 -23.297 1.00 84.62 441 ALA A CA 1
ATOM 3385 C C . ALA A 1 441 ? 22.055 13.666 -22.793 1.00 84.62 441 ALA A C 1
ATOM 3387 O O . ALA A 1 441 ? 23.217 13.554 -22.400 1.00 84.62 441 ALA A O 1
ATOM 3388 N N . VAL A 1 442 ? 21.200 12.639 -22.794 1.00 86.56 442 VAL A N 1
ATOM 3389 C CA . VAL A 1 442 ? 21.508 11.310 -22.246 1.00 86.56 442 VAL A CA 1
ATOM 3390 C C . VAL A 1 442 ? 22.112 10.378 -23.304 1.00 86.56 442 VAL A C 1
ATOM 3392 O O . VAL A 1 442 ? 23.045 9.636 -22.997 1.00 86.56 442 VAL A O 1
ATOM 3395 N N . THR A 1 443 ? 21.645 10.462 -24.556 1.00 84.75 443 THR A N 1
ATOM 3396 C CA . THR A 1 443 ? 22.073 9.611 -25.687 1.00 84.75 443 THR A CA 1
ATOM 3397 C C . THR A 1 443 ? 23.592 9.525 -25.837 1.00 84.75 443 THR A C 1
ATOM 3399 O O . THR A 1 443 ? 24.095 8.409 -25.976 1.00 84.75 443 THR A O 1
ATOM 3402 N N . PRO A 1 444 ? 24.364 10.626 -25.715 1.00 82.88 444 PRO A N 1
ATOM 3403 C CA . PRO A 1 444 ? 25.811 10.532 -25.846 1.00 82.88 444 PRO A CA 1
ATOM 3404 C C . PRO A 1 444 ? 26.493 9.645 -24.813 1.00 82.88 444 PRO A C 1
ATOM 3406 O O . PRO A 1 444 ? 27.493 9.003 -25.110 1.00 82.88 444 PRO A O 1
ATOM 3409 N N . ARG A 1 445 ? 25.939 9.575 -23.603 1.00 85.44 445 ARG A N 1
ATOM 3410 C CA . ARG A 1 445 ? 26.496 8.758 -22.522 1.00 85.44 445 ARG A CA 1
ATOM 3411 C C . ARG A 1 445 ? 25.973 7.325 -22.552 1.00 85.44 445 ARG A C 1
ATOM 3413 O O . ARG A 1 445 ? 26.661 6.424 -22.082 1.00 85.44 445 ARG A O 1
ATOM 3420 N N . LEU A 1 446 ? 24.791 7.103 -23.136 1.00 87.44 446 LEU A N 1
ATOM 3421 C CA . LEU A 1 446 ? 24.268 5.756 -23.384 1.00 87.44 446 LEU A CA 1
ATOM 3422 C C . LEU A 1 446 ? 25.196 4.964 -24.305 1.00 87.44 446 LEU A C 1
ATOM 3424 O O . LEU A 1 446 ? 25.443 3.793 -24.031 1.00 87.44 446 LEU A O 1
ATOM 3428 N N . ALA A 1 447 ? 25.780 5.604 -25.323 1.00 84.81 447 ALA A N 1
ATOM 3429 C CA . ALA A 1 447 ? 26.686 4.950 -26.272 1.00 84.81 447 ALA A CA 1
ATOM 3430 C C . ALA A 1 447 ? 27.881 4.231 -25.610 1.00 84.81 447 ALA A C 1
ATOM 3432 O O . ALA A 1 447 ? 28.454 3.328 -26.211 1.00 84.81 447 ALA A O 1
ATOM 3433 N N . ALA A 1 448 ? 28.242 4.566 -24.368 1.00 84.38 448 ALA A N 1
ATOM 3434 C CA . ALA A 1 448 ? 29.297 3.879 -23.621 1.00 84.38 448 ALA A CA 1
ATOM 3435 C C . ALA A 1 448 ? 28.788 2.782 -22.659 1.00 84.38 448 ALA A C 1
ATOM 3437 O O . ALA A 1 448 ? 29.593 1.997 -22.169 1.00 84.38 448 ALA A O 1
ATOM 3438 N N . GLN A 1 449 ? 27.485 2.723 -22.356 1.00 88.44 449 GLN A N 1
ATOM 3439 C CA . GLN A 1 449 ? 26.953 1.911 -21.249 1.00 88.44 449 GLN A CA 1
ATOM 3440 C C . GLN A 1 449 ? 25.935 0.840 -21.648 1.00 88.44 449 GLN A C 1
ATOM 3442 O O . GLN A 1 449 ? 25.817 -0.154 -20.934 1.00 88.44 449 GLN A O 1
ATOM 3447 N N . VAL A 1 450 ? 25.200 1.028 -22.748 1.00 92.00 450 VAL A N 1
ATOM 3448 C CA . VAL A 1 450 ? 24.166 0.077 -23.195 1.00 92.00 450 VAL A CA 1
ATOM 3449 C C . VAL A 1 450 ? 24.633 -0.760 -24.382 1.00 92.00 450 VAL A C 1
ATOM 3451 O O . VAL A 1 450 ? 25.452 -0.307 -25.184 1.00 92.00 450 VAL A O 1
ATOM 3454 N N . ALA A 1 451 ? 24.100 -1.971 -24.500 1.00 92.50 451 ALA A N 1
ATOM 3455 C CA . ALA A 1 451 ? 24.347 -2.897 -25.603 1.00 92.50 451 ALA A CA 1
ATOM 3456 C C . ALA A 1 451 ? 23.188 -2.914 -26.621 1.00 92.50 451 ALA A C 1
ATOM 3458 O O . ALA A 1 451 ? 22.102 -2.392 -26.357 1.00 92.50 451 ALA A O 1
ATOM 3459 N N . ASP A 1 452 ? 23.410 -3.517 -27.796 1.00 92.94 452 ASP A N 1
ATOM 3460 C CA . ASP A 1 452 ? 22.317 -3.768 -28.748 1.00 92.94 452 ASP A CA 1
ATOM 3461 C C . ASP A 1 452 ? 21.271 -4.686 -28.116 1.00 92.94 452 ASP A C 1
ATOM 3463 O O . ASP A 1 452 ? 21.611 -5.716 -27.537 1.00 92.94 452 ASP A O 1
ATOM 3467 N N . GLY A 1 453 ? 19.995 -4.324 -28.245 1.00 93.69 453 GLY A N 1
ATOM 3468 C CA . GLY A 1 453 ? 18.898 -5.101 -27.675 1.00 93.69 453 GLY A CA 1
ATOM 3469 C C . GLY A 1 453 ? 18.607 -4.826 -26.201 1.00 93.69 453 GLY A C 1
ATOM 3470 O O . GLY A 1 453 ? 17.686 -5.440 -25.664 1.00 93.69 453 GLY A O 1
ATOM 3471 N N . ASP A 1 454 ? 19.327 -3.904 -25.556 1.00 97.12 454 ASP A N 1
ATOM 3472 C CA . ASP A 1 454 ? 18.951 -3.394 -24.237 1.00 97.12 454 ASP A CA 1
ATOM 3473 C C . ASP A 1 454 ? 17.633 -2.599 -24.292 1.00 97.12 454 ASP A C 1
ATOM 3475 O O . ASP A 1 454 ? 17.232 -2.058 -25.326 1.00 97.12 454 ASP A O 1
ATOM 3479 N N . ALA A 1 455 ? 16.980 -2.474 -23.137 1.00 97.12 455 ALA A N 1
ATOM 3480 C CA . ALA A 1 455 ? 15.862 -1.561 -22.931 1.00 97.12 455 ALA A CA 1
ATOM 3481 C C . ALA A 1 455 ? 16.085 -0.722 -21.668 1.00 97.12 455 ALA A C 1
ATOM 3483 O O . ALA A 1 455 ? 16.689 -1.185 -20.701 1.00 97.12 455 ALA A O 1
ATOM 3484 N N . VAL A 1 456 ? 15.576 0.508 -21.649 1.00 96.62 456 VAL A N 1
ATOM 3485 C CA . VAL A 1 456 ? 15.659 1.411 -20.494 1.00 96.62 456 VAL A CA 1
ATOM 3486 C C . VAL A 1 456 ? 14.258 1.854 -20.094 1.00 96.62 456 VAL A C 1
ATOM 3488 O O . VAL A 1 456 ? 13.535 2.444 -20.890 1.00 96.62 456 VAL A O 1
ATOM 3491 N N . LEU A 1 457 ? 13.882 1.605 -18.842 1.00 96.19 457 LEU A N 1
ATOM 3492 C CA . LEU A 1 457 ? 12.749 2.268 -18.202 1.00 96.19 457 LEU A CA 1
ATOM 3493 C C . LEU A 1 457 ? 13.232 3.606 -17.652 1.00 96.19 457 LEU A C 1
ATOM 3495 O O . LEU A 1 457 ? 14.009 3.648 -16.691 1.00 96.19 457 LEU A O 1
ATOM 3499 N N . ARG A 1 458 ? 12.782 4.698 -18.269 1.00 94.44 458 ARG A N 1
ATOM 3500 C CA . ARG A 1 458 ? 13.154 6.045 -17.852 1.00 94.44 458 ARG A CA 1
ATOM 3501 C C . ARG A 1 458 ? 12.117 6.598 -16.882 1.00 94.44 458 ARG A C 1
ATOM 3503 O O . ARG A 1 458 ? 10.929 6.695 -17.179 1.00 94.44 458 ARG A O 1
ATOM 3510 N N . LEU A 1 459 ? 12.606 6.999 -15.721 1.00 93.06 459 LEU A N 1
ATOM 3511 C CA . LEU A 1 459 ? 11.857 7.638 -14.655 1.00 93.06 459 LEU A CA 1
ATOM 3512 C C . LEU A 1 459 ? 12.137 9.135 -14.718 1.00 93.06 459 LEU A C 1
ATOM 3514 O O . LEU A 1 459 ? 13.297 9.501 -14.820 1.00 93.06 459 LEU A O 1
ATOM 3518 N N . ASN A 1 460 ? 11.131 10.009 -14.697 1.00 87.31 460 ASN A N 1
ATOM 3519 C CA . ASN A 1 460 ? 11.328 11.443 -14.969 1.00 87.31 460 ASN A CA 1
ATOM 3520 C C . ASN A 1 460 ? 11.858 12.280 -13.783 1.00 87.31 460 ASN A C 1
ATOM 3522 O O . ASN A 1 460 ? 12.150 13.459 -13.963 1.00 87.31 460 ASN A O 1
ATOM 3526 N N . ASP A 1 461 ? 11.993 11.689 -12.593 1.00 85.56 461 ASP A N 1
ATOM 3527 C CA . ASP A 1 461 ? 12.426 12.336 -11.346 1.00 85.56 461 ASP A CA 1
ATOM 3528 C C . ASP A 1 461 ? 11.600 13.560 -10.929 1.00 85.56 461 ASP A C 1
ATOM 3530 O O . ASP A 1 461 ? 12.075 14.434 -10.201 1.00 85.56 461 ASP A O 1
ATOM 3534 N N . VAL A 1 462 ? 10.334 13.606 -11.345 1.00 78.12 462 VAL A N 1
ATOM 3535 C CA . VAL A 1 462 ? 9.411 14.675 -10.965 1.00 78.12 462 VAL A CA 1
ATOM 3536 C C . VAL A 1 462 ? 8.564 14.231 -9.777 1.00 78.12 462 VAL A C 1
ATOM 3538 O O . VAL A 1 462 ? 7.902 13.199 -9.844 1.00 78.12 462 VAL A O 1
ATOM 3541 N N . ASN A 1 463 ? 8.547 15.032 -8.707 1.00 71.62 463 ASN A N 1
ATOM 3542 C CA . ASN A 1 463 ? 7.580 14.919 -7.612 1.00 71.62 463 ASN A CA 1
ATOM 3543 C C . ASN A 1 463 ? 6.479 15.963 -7.794 1.00 71.62 463 ASN A C 1
ATOM 3545 O O . ASN A 1 463 ? 6.774 17.143 -8.007 1.00 71.62 463 ASN A O 1
ATOM 3549 N N . TYR A 1 464 ? 5.224 15.545 -7.651 1.00 70.56 464 TYR A N 1
ATOM 3550 C CA . TYR A 1 464 ? 4.098 16.469 -7.583 1.00 70.56 464 TYR A CA 1
ATOM 3551 C C . TYR A 1 464 ? 3.729 16.709 -6.123 1.00 70.56 464 TYR A C 1
ATOM 3553 O O . TYR A 1 464 ? 3.406 15.780 -5.392 1.00 70.56 464 TYR A O 1
ATOM 3561 N N . TYR A 1 465 ? 3.787 17.973 -5.714 1.00 65.06 465 TYR A N 1
ATOM 3562 C CA . TYR A 1 465 ? 3.345 18.430 -4.399 1.00 65.06 465 TYR A CA 1
ATOM 3563 C C . TYR A 1 465 ? 1.908 18.943 -4.530 1.00 65.06 465 TYR A C 1
ATOM 3565 O O . TYR A 1 465 ? 1.588 19.585 -5.533 1.00 65.06 465 TYR A O 1
ATOM 3573 N N . THR A 1 466 ? 1.041 18.734 -3.532 1.00 63.25 466 THR A N 1
ATOM 3574 C CA . THR A 1 466 ? -0.360 19.222 -3.582 1.00 63.25 466 THR A CA 1
ATOM 3575 C C . THR A 1 466 ? -0.447 20.737 -3.792 1.00 63.25 466 THR A C 1
ATOM 3577 O O . THR A 1 466 ? -1.364 21.220 -4.450 1.00 63.25 466 THR A O 1
ATOM 3580 N N . SER A 1 467 ? 0.545 21.491 -3.305 1.00 60.25 467 SER A N 1
ATOM 3581 C CA . SER A 1 467 ? 0.663 22.945 -3.484 1.00 60.25 467 SER A CA 1
ATOM 3582 C C . SER A 1 467 ? 1.251 23.385 -4.835 1.00 60.25 467 SER A C 1
ATOM 3584 O O . SER A 1 467 ? 1.191 24.567 -5.172 1.00 60.25 467 SER A O 1
ATOM 3586 N N . ARG A 1 468 ? 1.841 22.462 -5.609 1.00 65.19 468 ARG A N 1
ATOM 3587 C CA . ARG A 1 468 ? 2.526 22.719 -6.892 1.00 65.19 468 ARG A CA 1
ATOM 3588 C C . ARG A 1 468 ? 2.202 21.638 -7.922 1.00 65.19 468 ARG A C 1
ATOM 3590 O O . ARG A 1 468 ? 3.086 21.149 -8.625 1.00 65.19 468 ARG A O 1
ATOM 3597 N N . PHE A 1 469 ? 0.936 21.240 -7.978 1.00 68.19 469 PHE A N 1
ATOM 3598 C CA . PHE A 1 469 ? 0.479 20.278 -8.968 1.00 68.19 469 PHE A CA 1
ATOM 3599 C C . PHE A 1 469 ? 0.551 20.926 -10.364 1.00 68.19 469 PHE A C 1
ATOM 3601 O O . PHE A 1 469 ? 0.109 22.070 -10.509 1.00 68.19 469 PHE A O 1
ATOM 3608 N N . PRO A 1 470 ? 1.150 20.283 -11.381 1.00 66.00 470 PRO A N 1
ATOM 3609 C CA . PRO A 1 470 ? 1.427 20.964 -12.641 1.00 66.00 470 PRO A CA 1
ATOM 3610 C C . PRO A 1 470 ? 0.145 21.214 -13.432 1.00 66.00 470 PRO A C 1
ATOM 3612 O O . PRO A 1 470 ? -0.778 20.403 -13.413 1.00 66.00 470 PRO A O 1
ATOM 3615 N N . THR A 1 471 ? 0.114 22.298 -14.199 1.00 62.22 471 THR A N 1
ATOM 3616 C CA . THR A 1 471 ? -0.968 22.578 -15.144 1.00 62.22 471 THR A CA 1
ATOM 3617 C C . THR A 1 471 ? -0.821 21.695 -16.390 1.00 62.22 471 THR A C 1
ATOM 3619 O O . THR A 1 471 ? 0.209 21.730 -17.057 1.00 62.22 471 THR A O 1
ATOM 3622 N N . GLY A 1 472 ? -1.836 20.890 -16.714 1.00 64.62 472 GLY A N 1
ATOM 3623 C CA . GLY A 1 472 ? -1.848 20.033 -17.909 1.00 64.62 472 GLY A CA 1
ATOM 3624 C C . GLY A 1 472 ? -2.398 18.625 -17.652 1.00 64.62 472 GLY A C 1
ATOM 3625 O O . GLY A 1 472 ? -2.759 18.317 -16.517 1.00 64.62 472 GLY A O 1
ATOM 3626 N N . PRO A 1 473 ? -2.491 17.779 -18.696 1.00 63.50 473 PRO A N 1
ATOM 3627 C CA . PRO A 1 473 ? -2.966 16.407 -18.554 1.00 63.50 473 PRO A CA 1
ATOM 3628 C C . PRO A 1 473 ? -1.941 15.559 -17.785 1.00 63.50 473 PRO A C 1
ATOM 3630 O O . PRO A 1 473 ? -0.819 15.365 -18.250 1.00 63.50 473 PRO A O 1
ATOM 3633 N N . HIS A 1 474 ? -2.345 15.040 -16.624 1.00 71.06 474 HIS A N 1
ATOM 3634 C CA . HIS A 1 474 ? -1.583 14.063 -15.831 1.00 71.06 474 HIS A CA 1
ATOM 3635 C C . HIS A 1 474 ? -2.259 12.689 -15.850 1.00 71.06 474 HIS A C 1
ATOM 3637 O O . HIS A 1 474 ? -3.451 12.607 -16.126 1.00 71.06 474 HIS A O 1
ATOM 3643 N N . PRO A 1 475 ? -1.542 11.597 -15.560 1.00 74.25 475 PRO A N 1
ATOM 3644 C CA . PRO A 1 475 ? -0.098 11.524 -15.398 1.00 74.25 475 PRO A CA 1
ATOM 3645 C C . PRO A 1 475 ? 0.643 11.594 -16.734 1.00 74.25 475 PRO A C 1
ATOM 3647 O O . PRO A 1 475 ? 0.143 11.142 -17.764 1.00 74.25 475 PRO A O 1
ATOM 3650 N N . ALA A 1 476 ? 1.876 12.103 -16.700 1.00 81.31 476 ALA A N 1
ATOM 3651 C CA . ALA A 1 476 ? 2.795 11.936 -17.819 1.00 81.31 476 ALA A CA 1
ATOM 3652 C C . ALA A 1 476 ? 3.022 10.432 -18.090 1.00 81.31 476 ALA A C 1
ATOM 3654 O O . ALA A 1 476 ? 3.162 9.657 -17.130 1.00 81.31 476 ALA A O 1
ATOM 3655 N N . PRO A 1 477 ? 3.075 10.003 -19.363 1.00 88.94 477 PRO A N 1
ATOM 3656 C CA . PRO A 1 477 ? 3.347 8.610 -19.697 1.00 88.94 477 PRO A CA 1
ATOM 3657 C C . PRO A 1 477 ? 4.726 8.176 -19.185 1.00 88.94 477 PRO A C 1
ATOM 3659 O O . PRO A 1 477 ? 5.659 8.978 -19.122 1.00 88.94 477 PRO A O 1
ATOM 3662 N N . LEU A 1 478 ? 4.853 6.896 -18.832 1.00 92.19 478 LEU A N 1
ATOM 3663 C CA . LEU A 1 478 ? 6.156 6.274 -18.597 1.00 92.19 478 LEU A CA 1
ATOM 3664 C C . LEU A 1 478 ? 6.882 6.113 -19.931 1.00 92.19 478 LEU A C 1
ATOM 3666 O O . LEU A 1 478 ? 6.266 5.742 -20.928 1.00 92.19 478 LEU A O 1
ATOM 3670 N N . GLU A 1 479 ? 8.189 6.346 -19.946 1.00 94.31 479 GLU A N 1
ATOM 3671 C CA . GLU A 1 479 ? 8.998 6.180 -21.151 1.00 94.31 479 GLU A CA 1
ATOM 3672 C C . GLU A 1 479 ? 9.760 4.854 -21.115 1.00 94.31 479 GLU A C 1
ATOM 3674 O O . GLU A 1 479 ? 10.469 4.543 -20.151 1.00 94.31 479 GLU A O 1
ATOM 3679 N N . VAL A 1 480 ? 9.634 4.091 -22.199 1.00 96.19 480 VAL A N 1
ATOM 3680 C CA . VAL A 1 480 ? 10.438 2.897 -22.450 1.00 96.19 480 VAL A CA 1
ATOM 3681 C C . VAL A 1 480 ? 11.301 3.144 -23.671 1.00 96.19 480 VAL A C 1
ATOM 3683 O O . VAL A 1 480 ? 10.799 3.437 -24.752 1.00 96.19 480 VAL A O 1
ATOM 3686 N N . TRP A 1 481 ? 12.609 3.032 -23.501 1.00 95.88 481 TRP A N 1
ATOM 3687 C CA . TRP A 1 481 ? 13.578 3.241 -24.564 1.00 95.88 481 TRP A CA 1
ATOM 3688 C C . TRP A 1 481 ? 14.109 1.892 -25.037 1.00 95.88 481 TRP A C 1
ATOM 3690 O O . TRP A 1 481 ? 14.700 1.157 -24.248 1.00 95.88 481 TRP A O 1
ATOM 3700 N N . SER A 1 482 ? 13.924 1.573 -26.313 1.00 96.12 482 SER A N 1
ATOM 3701 C CA . SER A 1 482 ? 14.514 0.386 -26.940 1.00 96.12 482 SER A CA 1
ATOM 3702 C C . SER A 1 482 ? 15.833 0.759 -27.601 1.00 96.12 482 SER A C 1
ATOM 3704 O O . SER A 1 482 ? 15.894 1.724 -28.365 1.00 96.12 482 SER A O 1
ATOM 3706 N N . ILE A 1 483 ? 16.891 0.002 -27.313 1.00 95.56 483 ILE A N 1
ATOM 3707 C CA . ILE A 1 483 ? 18.240 0.316 -27.775 1.00 95.56 483 ILE A CA 1
ATOM 3708 C C . ILE A 1 483 ? 18.592 -0.520 -29.000 1.00 95.56 483 ILE A C 1
ATOM 3710 O O . ILE A 1 483 ? 18.570 -1.754 -28.979 1.00 95.56 483 ILE A O 1
ATOM 3714 N N . ARG A 1 484 ? 18.981 0.175 -30.070 1.00 93.69 484 ARG A N 1
ATOM 3715 C CA . ARG A 1 484 ? 19.688 -0.406 -31.208 1.00 93.69 484 ARG A CA 1
ATOM 3716 C C . ARG A 1 484 ? 21.095 0.148 -31.265 1.00 93.69 484 ARG A C 1
ATOM 3718 O O . ARG A 1 484 ? 21.274 1.361 -31.342 1.00 93.69 484 ARG A O 1
ATOM 3725 N N . ARG A 1 485 ? 22.080 -0.739 -31.248 1.00 92.50 485 ARG A N 1
ATOM 3726 C CA . ARG A 1 485 ? 23.496 -0.383 -31.267 1.00 92.50 485 ARG A CA 1
ATOM 3727 C C . ARG A 1 485 ? 24.221 -1.219 -32.311 1.00 92.50 485 ARG A C 1
ATOM 3729 O O . ARG A 1 485 ? 24.040 -2.428 -32.363 1.00 92.50 485 ARG A O 1
ATOM 3736 N N . LEU A 1 486 ? 25.034 -0.573 -33.134 1.00 92.62 486 LEU A N 1
ATOM 3737 C CA . LEU A 1 486 ? 25.942 -1.241 -34.060 1.00 92.62 486 LEU A CA 1
ATOM 3738 C C . LEU A 1 486 ? 27.348 -0.718 -33.798 1.00 92.62 486 LEU A C 1
ATOM 3740 O O . LEU A 1 486 ? 27.575 0.491 -33.839 1.00 92.62 486 LEU A O 1
ATOM 3744 N N . ASP A 1 487 ? 28.269 -1.631 -33.519 1.00 92.31 487 ASP A N 1
ATOM 3745 C CA . ASP A 1 487 ? 29.672 -1.324 -33.271 1.00 92.31 487 ASP A CA 1
ATOM 3746 C C . ASP A 1 487 ? 30.495 -1.766 -34.480 1.00 92.31 487 ASP A C 1
ATOM 3748 O O . ASP A 1 487 ? 30.585 -2.955 -34.781 1.00 92.31 487 ASP A O 1
ATOM 3752 N N . PHE A 1 488 ? 31.076 -0.796 -35.181 1.00 92.94 488 PHE A N 1
ATOM 3753 C CA . PHE A 1 488 ? 31.947 -1.012 -36.327 1.00 92.94 488 PHE A CA 1
ATOM 3754 C C . PHE A 1 488 ? 33.395 -0.791 -35.908 1.00 92.94 488 PHE A C 1
ATOM 3756 O O . PHE A 1 488 ? 33.737 0.268 -35.373 1.00 92.94 488 PHE A O 1
ATOM 3763 N N . HIS A 1 489 ? 34.261 -1.761 -36.186 1.00 91.19 489 HIS A N 1
ATOM 3764 C CA . HIS A 1 489 ? 35.674 -1.710 -35.817 1.00 91.19 489 HIS A CA 1
ATOM 3765 C C . HIS A 1 489 ? 36.568 -1.768 -37.052 1.00 91.19 489 HIS A C 1
ATOM 3767 O O . HIS A 1 489 ? 36.253 -2.471 -38.011 1.00 91.19 489 HIS A O 1
ATOM 3773 N N . ALA A 1 490 ? 37.679 -1.029 -37.030 1.00 87.19 490 ALA A N 1
ATOM 3774 C CA . ALA A 1 490 ? 38.625 -0.989 -38.140 1.00 87.19 490 ALA A CA 1
ATOM 3775 C C . ALA A 1 490 ? 39.196 -2.379 -38.466 1.00 87.19 490 ALA A C 1
ATOM 3777 O O . ALA A 1 490 ? 39.601 -3.132 -37.575 1.00 87.19 490 ALA A O 1
ATOM 3778 N N . THR A 1 491 ? 39.276 -2.694 -39.758 1.00 85.81 491 THR A N 1
ATOM 3779 C CA . THR A 1 491 ? 39.854 -3.953 -40.238 1.00 85.81 491 THR A CA 1
ATOM 3780 C C . THR A 1 491 ? 41.385 -3.860 -40.254 1.00 85.81 491 THR A C 1
ATOM 3782 O O . THR A 1 491 ? 41.931 -2.877 -40.768 1.00 85.81 491 THR A O 1
ATOM 3785 N N . PRO A 1 492 ? 42.127 -4.864 -39.742 1.00 82.25 492 PRO A N 1
ATOM 3786 C CA . PRO A 1 492 ? 43.585 -4.878 -39.836 1.00 82.25 492 PRO A CA 1
ATOM 3787 C C . PRO A 1 492 ? 44.057 -4.757 -41.293 1.00 82.25 492 PRO A C 1
ATOM 3789 O O . PRO A 1 492 ? 43.726 -5.595 -42.126 1.00 82.25 492 PRO A O 1
ATOM 3792 N N . GLY A 1 493 ? 44.834 -3.715 -41.600 1.00 81.75 493 GLY A N 1
ATOM 3793 C CA . GLY A 1 493 ? 45.353 -3.452 -42.950 1.00 81.75 493 GLY A CA 1
ATOM 3794 C C . GLY A 1 493 ? 44.446 -2.614 -43.865 1.00 81.75 493 GLY A C 1
ATOM 3795 O O . GLY A 1 493 ? 44.916 -2.200 -44.920 1.00 81.75 493 GLY A O 1
ATOM 3796 N N . SER A 1 494 ? 43.214 -2.307 -43.445 1.00 85.56 494 SER A N 1
ATOM 3797 C CA . SER A 1 494 ? 42.261 -1.444 -44.166 1.00 85.56 494 SER A CA 1
ATOM 3798 C C . SER A 1 494 ? 41.500 -0.551 -43.173 1.00 85.56 494 SER A C 1
ATOM 3800 O O . SER A 1 494 ? 40.340 -0.830 -42.859 1.00 85.56 494 SER A O 1
ATOM 3802 N N . PRO A 1 495 ? 42.142 0.494 -42.613 1.00 81.12 495 PRO A N 1
ATOM 3803 C CA . PRO A 1 495 ? 41.534 1.370 -41.603 1.00 81.12 495 PRO A CA 1
ATOM 3804 C C . PRO A 1 495 ? 40.298 2.137 -42.104 1.00 81.12 495 PRO A C 1
ATOM 3806 O O . PRO A 1 495 ? 39.495 2.593 -41.297 1.00 81.12 495 PRO A O 1
ATOM 3809 N N . GLU A 1 496 ? 40.133 2.269 -43.419 1.00 86.12 496 GLU A N 1
ATOM 3810 C CA . GLU A 1 496 ? 38.963 2.834 -44.094 1.00 86.12 496 GLU A CA 1
ATOM 3811 C C . GLU A 1 496 ? 37.753 1.901 -44.138 1.00 86.12 496 GLU A C 1
ATOM 3813 O O . GLU A 1 496 ? 36.652 2.354 -44.432 1.00 86.12 496 GLU A O 1
ATOM 3818 N N . LEU A 1 497 ? 37.928 0.610 -43.856 1.00 90.62 497 LEU A N 1
ATOM 3819 C CA . LEU A 1 497 ? 36.848 -0.366 -43.847 1.00 90.62 497 LEU A CA 1
ATOM 3820 C C . LEU A 1 497 ? 36.605 -0.846 -42.421 1.00 90.62 497 LEU A C 1
ATOM 3822 O O . LEU A 1 497 ? 37.406 -1.596 -41.853 1.00 90.62 497 LEU A O 1
ATOM 3826 N N . LEU A 1 498 ? 35.476 -0.441 -41.850 1.00 91.62 498 LEU A N 1
ATOM 3827 C CA . LEU A 1 498 ? 35.057 -0.904 -40.539 1.00 91.62 498 LEU A CA 1
ATOM 3828 C C . LEU A 1 498 ? 33.976 -1.968 -40.696 1.00 91.62 498 LEU A C 1
ATOM 3830 O O . LEU A 1 498 ? 33.111 -1.850 -41.562 1.00 91.62 498 LEU A O 1
ATOM 3834 N N . VAL A 1 499 ? 34.014 -2.997 -39.857 1.00 91.06 499 VAL A N 1
ATOM 3835 C CA . VAL A 1 499 ? 33.087 -4.133 -39.932 1.00 91.06 499 VAL A CA 1
ATOM 3836 C C . VAL A 1 499 ? 32.456 -4.367 -38.563 1.00 91.06 499 VAL A C 1
ATOM 3838 O O . VAL A 1 499 ? 33.129 -4.225 -37.540 1.00 91.06 499 VAL A O 1
ATOM 3841 N N . ASP A 1 500 ? 31.160 -4.678 -38.542 1.00 91.25 500 ASP A N 1
ATOM 3842 C CA . ASP A 1 500 ? 30.453 -5.082 -37.325 1.00 91.25 500 ASP A CA 1
ATOM 3843 C C . ASP A 1 500 ? 30.481 -6.609 -37.118 1.00 91.25 500 ASP A C 1
ATOM 3845 O O . ASP A 1 500 ? 30.862 -7.393 -37.991 1.00 91.25 500 ASP A O 1
ATOM 3849 N N . ASN A 1 501 ? 30.022 -7.065 -35.953 1.00 84.31 501 ASN A N 1
ATOM 3850 C CA . ASN A 1 501 ? 29.970 -8.497 -35.635 1.00 84.31 501 ASN A CA 1
ATOM 3851 C C . ASN A 1 501 ? 28.980 -9.298 -36.509 1.00 84.31 501 ASN A C 1
ATOM 3853 O O . ASN A 1 501 ? 29.021 -10.528 -36.512 1.00 84.31 501 ASN A O 1
ATOM 3857 N N . ALA A 1 502 ? 28.086 -8.625 -37.237 1.00 83.69 502 ALA A N 1
ATOM 3858 C CA . ALA A 1 502 ? 27.098 -9.216 -38.138 1.00 83.69 502 ALA A CA 1
ATOM 3859 C C . ALA A 1 502 ? 27.531 -9.157 -39.620 1.00 83.69 502 ALA A C 1
ATOM 3861 O O . ALA A 1 502 ? 26.725 -9.451 -40.513 1.00 83.69 502 ALA A O 1
ATOM 3862 N N . GLY A 1 503 ? 28.780 -8.759 -39.891 1.00 84.44 503 GLY A N 1
ATOM 3863 C CA . GLY A 1 503 ? 29.360 -8.664 -41.227 1.00 84.44 503 GLY A CA 1
ATOM 3864 C C . GLY A 1 503 ? 28.883 -7.469 -42.056 1.00 84.44 503 GLY A C 1
ATOM 3865 O O . GLY A 1 503 ? 29.069 -7.484 -43.267 1.00 84.44 503 GLY A O 1
ATOM 3866 N N . ALA A 1 504 ? 28.242 -6.461 -41.452 1.00 89.31 504 ALA A N 1
ATOM 3867 C CA . ALA A 1 504 ? 27.995 -5.178 -42.114 1.00 89.31 504 ALA A CA 1
ATOM 3868 C C . ALA A 1 504 ? 29.323 -4.451 -42.243 1.00 89.31 504 ALA A C 1
ATOM 3870 O O . ALA A 1 504 ? 30.099 -4.434 -41.287 1.00 89.31 504 ALA A O 1
ATOM 3871 N N . SER A 1 505 ? 29.545 -3.794 -43.373 1.00 92.25 505 SER A N 1
ATOM 3872 C CA . SER A 1 505 ? 30.712 -2.947 -43.555 1.00 92.25 505 SER A CA 1
ATOM 3873 C C . SER A 1 505 ? 30.333 -1.481 -43.737 1.00 92.25 505 SER A C 1
ATOM 3875 O O . SER A 1 505 ? 29.351 -1.119 -44.388 1.00 92.25 505 SER A O 1
ATOM 3877 N N . LEU A 1 506 ? 31.133 -0.624 -43.117 1.00 93.19 506 LEU A N 1
ATOM 3878 C CA . LEU A 1 506 ? 31.035 0.820 -43.181 1.00 93.19 506 LEU A CA 1
ATOM 3879 C C . LEU A 1 506 ? 32.371 1.342 -43.691 1.00 93.19 506 LEU A C 1
ATOM 3881 O O . LEU A 1 506 ? 33.385 1.263 -42.993 1.00 93.19 506 LEU A O 1
ATOM 3885 N N . ARG A 1 507 ? 32.379 1.865 -44.918 1.00 93.50 507 ARG A N 1
ATOM 3886 C CA . ARG A 1 507 ? 33.539 2.588 -45.427 1.00 93.50 507 ARG A CA 1
ATOM 3887 C C . ARG A 1 507 ? 33.562 3.976 -44.806 1.00 93.50 507 ARG A C 1
ATOM 3889 O O . ARG A 1 507 ? 32.546 4.670 -44.802 1.00 93.50 507 ARG A O 1
ATOM 3896 N N . VAL A 1 508 ? 34.716 4.364 -44.294 1.00 91.06 508 VAL A N 1
ATOM 3897 C CA . VAL A 1 508 ? 34.950 5.647 -43.647 1.00 91.06 508 VAL A CA 1
ATOM 3898 C C . VAL A 1 508 ? 36.018 6.394 -44.433 1.00 91.06 508 VAL A C 1
ATOM 3900 O O . VAL A 1 508 ? 37.070 5.841 -44.742 1.00 91.06 508 VAL A O 1
ATOM 3903 N N . GLU A 1 509 ? 35.745 7.649 -44.767 1.00 90.88 509 GLU A N 1
ATOM 3904 C CA . GLU A 1 509 ? 36.652 8.528 -45.505 1.00 90.88 509 GLU A CA 1
ATOM 3905 C C . GLU A 1 509 ? 36.741 9.882 -44.790 1.00 90.88 509 GLU A C 1
ATOM 3907 O O . GLU A 1 509 ? 35.780 10.327 -44.160 1.00 90.88 509 GLU A O 1
ATOM 3912 N N . LEU A 1 510 ? 37.893 10.552 -44.865 1.00 87.12 510 LEU A N 1
ATOM 3913 C CA . LEU A 1 510 ? 38.002 11.937 -44.400 1.00 87.12 510 LEU A CA 1
ATOM 3914 C C . LEU A 1 510 ? 37.354 12.854 -45.440 1.00 87.12 510 LEU A C 1
ATOM 3916 O O . LEU A 1 510 ? 37.616 12.721 -46.637 1.00 87.12 510 LEU A O 1
ATOM 3920 N N . GLY A 1 511 ? 36.497 13.766 -44.983 1.00 82.50 511 GLY A N 1
ATOM 3921 C CA . GLY A 1 511 ? 35.832 14.733 -45.847 1.00 82.50 511 GLY A CA 1
ATOM 3922 C C . GLY A 1 511 ? 36.806 15.747 -46.450 1.00 82.50 511 GLY A C 1
ATOM 3923 O O . GLY A 1 511 ? 37.978 15.836 -46.081 1.00 82.50 511 GLY A O 1
ATOM 3924 N N . GLN A 1 512 ? 36.304 16.559 -47.383 1.00 81.69 512 GLN A N 1
ATOM 3925 C CA . GLN A 1 512 ? 37.082 17.680 -47.930 1.00 81.69 512 GLN A CA 1
ATOM 3926 C C . GLN A 1 512 ? 37.355 18.752 -46.866 1.00 81.69 512 GLN A C 1
ATOM 3928 O O . GLN A 1 512 ? 38.362 19.457 -46.938 1.00 81.69 512 GLN A O 1
ATOM 3933 N N . ASN A 1 513 ? 36.473 18.858 -45.868 1.00 82.06 513 ASN A N 1
ATOM 3934 C CA . ASN A 1 513 ? 36.723 19.609 -44.651 1.00 82.06 513 ASN A CA 1
ATOM 3935 C C . ASN A 1 513 ? 37.467 18.707 -43.639 1.00 82.06 513 ASN A C 1
ATOM 3937 O O . ASN A 1 513 ? 36.966 17.628 -43.320 1.00 82.06 513 ASN A O 1
ATOM 3941 N N . PRO A 1 514 ? 38.625 19.121 -43.089 1.00 73.31 514 PRO A N 1
ATOM 3942 C CA . PRO A 1 514 ? 39.369 18.337 -42.095 1.00 73.31 514 PRO A CA 1
ATOM 3943 C C . PRO A 1 514 ? 38.598 18.052 -40.790 1.00 73.31 514 PRO A C 1
ATOM 3945 O O . PRO A 1 514 ? 39.040 17.224 -39.993 1.00 73.31 514 PRO A O 1
ATOM 3948 N N . GLU A 1 515 ? 37.457 18.710 -40.568 1.00 82.75 515 GLU A N 1
ATOM 3949 C CA . GLU A 1 515 ? 36.524 18.444 -39.465 1.00 82.75 515 GLU A CA 1
ATOM 3950 C C . GLU A 1 515 ? 35.332 17.561 -39.870 1.00 82.75 515 GLU A C 1
ATOM 3952 O O . GLU A 1 515 ? 34.312 17.550 -39.187 1.00 82.75 515 GLU A O 1
ATOM 3957 N N . GLU A 1 516 ? 35.412 16.830 -40.980 1.00 88.44 516 GLU A N 1
ATOM 3958 C CA . GLU A 1 516 ? 34.315 16.017 -41.505 1.00 88.44 516 GLU A CA 1
ATOM 3959 C C . GLU A 1 516 ? 34.765 14.576 -41.756 1.00 88.44 516 GLU A C 1
ATOM 3961 O O . GLU A 1 516 ? 35.870 14.313 -42.235 1.00 88.44 516 GLU A O 1
ATOM 3966 N N . VAL A 1 517 ? 33.887 13.631 -41.433 1.00 89.31 517 VAL A N 1
ATOM 3967 C CA . VAL A 1 517 ? 34.062 12.209 -41.734 1.00 89.31 517 VAL A CA 1
ATOM 3968 C C . VAL A 1 517 ? 32.863 11.747 -42.551 1.00 89.31 517 VAL A C 1
ATOM 3970 O O . VAL A 1 517 ? 31.718 12.022 -42.194 1.00 89.31 517 VAL A O 1
ATOM 3973 N N . VAL A 1 518 ? 33.128 11.042 -43.645 1.00 92.19 518 VAL A N 1
ATOM 3974 C CA . VAL A 1 518 ? 32.122 10.509 -44.562 1.00 92.19 518 VAL A CA 1
ATOM 3975 C C . VAL A 1 518 ? 31.968 9.014 -44.318 1.00 92.19 518 VAL A C 1
ATOM 3977 O O . VAL A 1 518 ? 32.946 8.269 -44.307 1.00 92.19 518 VAL A O 1
ATOM 3980 N N . LEU A 1 519 ? 30.730 8.574 -44.121 1.00 94.06 519 LEU A N 1
ATOM 3981 C CA . LEU A 1 519 ? 30.359 7.192 -43.837 1.00 94.06 519 LEU A CA 1
ATOM 3982 C C . LEU A 1 519 ? 29.557 6.640 -45.016 1.00 94.06 519 LEU A C 1
ATOM 3984 O O . LEU A 1 519 ? 28.524 7.202 -45.371 1.00 94.06 519 LEU A O 1
ATOM 3988 N N . THR A 1 520 ? 30.003 5.534 -45.607 1.00 95.38 520 THR A N 1
ATOM 3989 C CA . THR A 1 520 ? 29.300 4.852 -46.703 1.00 95.38 520 THR A CA 1
ATOM 3990 C C . THR A 1 520 ? 29.043 3.396 -46.318 1.00 95.38 520 THR A C 1
ATOM 3992 O O . THR A 1 520 ? 29.985 2.599 -46.292 1.00 95.38 520 THR A O 1
ATOM 3995 N N . PRO A 1 521 ? 27.796 3.021 -45.995 1.00 94.75 521 PRO A N 1
ATOM 3996 C CA . PRO A 1 521 ? 27.470 1.656 -45.607 1.00 94.75 521 PRO A CA 1
ATOM 3997 C C . PRO A 1 521 ? 27.269 0.768 -46.845 1.00 94.75 521 PRO A C 1
ATOM 3999 O O . PRO A 1 521 ? 26.757 1.217 -47.872 1.00 94.75 521 PRO A O 1
ATOM 4002 N N . ASP A 1 522 ? 27.611 -0.512 -46.747 1.00 93.38 522 ASP A N 1
ATOM 4003 C CA . ASP A 1 522 ? 27.354 -1.501 -47.807 1.00 93.38 522 ASP A CA 1
ATOM 4004 C C . ASP A 1 522 ? 25.870 -1.894 -47.947 1.00 93.38 522 ASP A C 1
ATOM 4006 O O . ASP A 1 522 ? 25.427 -2.378 -48.992 1.00 93.38 522 ASP A O 1
ATOM 4010 N N . ARG A 1 523 ? 25.075 -1.660 -46.900 1.00 92.75 523 ARG A N 1
ATOM 4011 C CA . ARG A 1 523 ? 23.627 -1.897 -46.846 1.00 92.75 523 ARG A CA 1
ATOM 4012 C C . ARG A 1 523 ? 22.899 -0.774 -46.120 1.00 92.75 523 ARG A C 1
ATOM 4014 O O . ARG A 1 523 ? 23.493 -0.012 -45.369 1.00 92.75 523 ARG A O 1
ATOM 4021 N N . SER A 1 524 ? 21.589 -0.669 -46.320 1.00 92.69 524 SER A N 1
ATOM 4022 C CA . SER A 1 524 ? 20.783 0.329 -45.615 1.00 92.69 524 SER A CA 1
ATOM 4023 C C . SER A 1 524 ? 20.671 -0.040 -44.137 1.00 92.69 524 SER A C 1
ATOM 4025 O O . SER A 1 524 ? 20.182 -1.120 -43.806 1.00 92.69 524 SER A O 1
ATOM 4027 N N . LEU A 1 525 ? 21.113 0.864 -43.262 1.00 90.56 525 LEU A N 1
ATOM 4028 C CA . LEU A 1 525 ? 21.056 0.706 -41.807 1.00 90.56 525 LEU A CA 1
ATOM 4029 C C . LEU A 1 525 ? 19.908 1.538 -41.211 1.00 90.56 525 LEU A C 1
ATOM 4031 O O . LEU A 1 525 ? 19.265 1.098 -40.259 1.00 90.56 525 LEU A O 1
ATOM 4035 N N . GLY A 1 526 ? 19.589 2.690 -41.812 1.00 92.38 526 GLY A N 1
ATOM 4036 C CA . GLY A 1 526 ? 18.545 3.609 -41.347 1.00 92.38 526 GLY A CA 1
ATOM 4037 C C . GLY A 1 526 ? 19.102 4.767 -40.517 1.00 92.38 526 GLY A C 1
ATOM 4038 O O . GLY A 1 526 ? 20.250 5.167 -40.707 1.00 92.38 526 GLY A O 1
ATOM 4039 N N . ASP A 1 527 ? 18.281 5.312 -39.619 1.00 93.62 527 ASP A N 1
ATOM 4040 C CA . ASP A 1 527 ? 18.598 6.538 -38.877 1.00 93.62 527 ASP A CA 1
ATOM 4041 C C . ASP A 1 527 ? 19.306 6.246 -37.548 1.00 93.62 527 ASP A C 1
ATOM 4043 O O . ASP A 1 527 ? 18.787 5.503 -36.710 1.00 93.62 527 ASP A O 1
ATOM 4047 N N . PHE A 1 528 ? 20.475 6.857 -37.337 1.00 94.31 528 PHE A N 1
ATOM 4048 C CA . PHE A 1 528 ? 21.296 6.658 -36.140 1.00 94.31 528 PHE A CA 1
ATOM 4049 C C . PHE A 1 528 ? 21.958 7.947 -35.646 1.00 94.31 528 PHE A C 1
ATOM 4051 O O . PHE A 1 528 ? 22.370 8.809 -36.422 1.00 94.31 528 PHE A O 1
ATOM 4058 N N . ALA A 1 529 ? 22.122 8.049 -34.326 1.00 93.12 529 ALA A N 1
ATOM 4059 C CA . ALA A 1 529 ? 23.134 8.902 -33.716 1.00 93.12 529 ALA A CA 1
ATOM 4060 C C . ALA A 1 529 ? 24.504 8.236 -33.887 1.00 93.12 529 ALA A C 1
ATOM 4062 O O . ALA A 1 529 ? 24.683 7.075 -33.519 1.00 93.12 529 ALA A O 1
ATOM 4063 N N . THR A 1 530 ? 25.467 8.966 -34.435 1.00 93.19 530 THR A N 1
ATOM 4064 C CA . THR A 1 530 ? 26.809 8.455 -34.711 1.00 93.19 530 THR A CA 1
ATOM 4065 C C . THR A 1 530 ? 27.802 8.947 -33.679 1.00 93.19 530 THR A C 1
ATOM 4067 O O . THR A 1 530 ? 27.842 10.135 -33.345 1.00 93.19 530 THR A O 1
ATOM 4070 N N . PHE A 1 531 ? 28.643 8.028 -33.221 1.00 92.44 531 PHE A N 1
ATOM 4071 C CA . PHE A 1 531 ? 29.739 8.295 -32.311 1.00 92.44 531 PHE A CA 1
ATOM 4072 C C . PHE A 1 531 ? 31.045 7.783 -32.897 1.00 92.44 531 PHE A C 1
ATOM 4074 O O . PHE A 1 531 ? 31.119 6.659 -33.390 1.00 92.44 531 PHE A O 1
ATOM 4081 N N . LEU A 1 532 ? 32.079 8.611 -32.821 1.00 90.06 532 LEU A N 1
ATOM 4082 C CA . LEU A 1 532 ? 33.417 8.288 -33.298 1.00 90.06 532 LEU A CA 1
ATOM 4083 C C . LEU A 1 532 ? 34.323 8.058 -32.092 1.00 90.06 532 LEU A C 1
ATOM 4085 O O . LEU A 1 532 ? 34.387 8.904 -31.196 1.00 90.06 532 LEU A O 1
ATOM 4089 N N . ALA A 1 533 ? 35.034 6.934 -32.074 1.00 86.25 533 ALA A N 1
ATOM 4090 C CA . ALA A 1 533 ? 36.013 6.626 -31.038 1.00 86.25 533 ALA A CA 1
ATOM 4091 C C . ALA A 1 533 ? 37.412 6.463 -31.647 1.00 86.25 533 ALA A C 1
ATOM 4093 O O . ALA A 1 533 ? 37.606 5.822 -32.686 1.00 86.25 533 ALA A O 1
ATOM 4094 N N . SER A 1 534 ? 38.400 7.080 -30.998 1.00 80.00 534 SER A N 1
ATOM 4095 C CA . SER A 1 534 ? 39.808 6.982 -31.384 1.00 80.00 534 SER A CA 1
ATOM 4096 C C . SER A 1 534 ? 40.445 5.715 -30.807 1.00 80.00 534 SER A C 1
ATOM 4098 O O . SER A 1 534 ? 39.945 5.130 -29.847 1.00 80.00 534 SER A O 1
ATOM 4100 N N . ALA A 1 535 ? 41.585 5.298 -31.363 1.00 71.06 535 ALA A N 1
ATOM 4101 C CA . ALA A 1 535 ? 42.318 4.110 -30.905 1.00 71.06 535 ALA A CA 1
ATOM 4102 C C . ALA A 1 535 ? 42.825 4.218 -29.451 1.00 71.06 535 ALA A C 1
ATOM 4104 O O . ALA A 1 535 ? 43.246 3.228 -28.859 1.00 71.06 535 ALA A O 1
ATOM 4105 N N . ASN A 1 536 ? 42.780 5.415 -28.864 1.00 67.25 536 ASN A N 1
ATOM 4106 C CA . ASN A 1 536 ? 43.423 5.747 -27.596 1.00 67.25 536 ASN A CA 1
ATOM 4107 C C . ASN A 1 536 ? 42.576 5.348 -26.372 1.00 67.25 536 ASN A C 1
ATOM 4109 O O . ASN A 1 536 ? 42.929 5.704 -25.250 1.00 67.25 536 ASN A O 1
ATOM 4113 N N . GLY A 1 537 ? 41.441 4.669 -26.577 1.00 61.25 537 GLY A N 1
ATOM 4114 C CA . GLY A 1 537 ? 40.523 4.272 -25.505 1.00 61.25 537 GLY A CA 1
ATOM 4115 C C . GLY A 1 537 ? 39.740 5.433 -24.881 1.00 61.25 537 GLY A C 1
ATOM 4116 O O . GLY A 1 537 ? 39.235 5.293 -23.772 1.00 61.25 537 GLY A O 1
ATOM 4117 N N . ALA A 1 538 ? 39.661 6.582 -25.562 1.00 68.44 538 ALA A N 1
ATOM 4118 C CA . ALA A 1 538 ? 38.830 7.707 -25.136 1.00 68.44 538 ALA A CA 1
ATOM 4119 C C . ALA A 1 538 ? 37.337 7.418 -25.376 1.00 68.44 538 ALA A C 1
ATOM 4121 O O . ALA A 1 538 ? 36.991 6.688 -26.308 1.00 68.44 538 ALA A O 1
ATOM 4122 N N . ASP A 1 539 ? 36.465 8.027 -24.565 1.00 71.75 539 ASP A N 1
ATOM 4123 C CA . ASP A 1 539 ? 35.013 7.875 -24.705 1.00 71.75 539 ASP A CA 1
ATOM 4124 C C . ASP A 1 539 ? 34.533 8.280 -26.116 1.00 71.75 539 ASP A C 1
ATOM 4126 O O . ASP A 1 539 ? 35.027 9.268 -26.676 1.00 71.75 539 ASP A O 1
ATOM 4130 N N . PRO A 1 540 ? 33.550 7.561 -26.694 1.00 83.88 540 PRO A N 1
ATOM 4131 C CA . PRO A 1 540 ? 33.010 7.885 -28.010 1.00 83.88 540 PRO A CA 1
ATOM 4132 C C . PRO A 1 540 ? 32.445 9.310 -28.053 1.00 83.88 540 PRO A C 1
ATOM 4134 O O . PRO A 1 540 ? 31.599 9.689 -27.240 1.00 83.88 540 PRO A O 1
ATOM 4137 N N . ARG A 1 541 ? 32.875 10.109 -29.033 1.00 87.19 541 ARG A N 1
ATOM 4138 C CA . ARG A 1 541 ? 32.395 11.483 -29.223 1.00 87.19 541 ARG A CA 1
ATOM 4139 C C . ARG A 1 541 ? 31.212 11.500 -30.182 1.00 87.19 541 ARG A C 1
ATOM 4141 O O . ARG A 1 541 ? 31.293 10.937 -31.268 1.00 87.19 541 ARG A O 1
ATOM 4148 N N . PHE A 1 542 ? 30.142 12.201 -29.810 1.00 89.69 542 PHE A N 1
ATOM 4149 C CA . PHE A 1 542 ? 29.003 12.430 -30.699 1.00 89.69 542 PHE A CA 1
ATOM 4150 C C . PHE A 1 542 ? 29.424 13.220 -31.946 1.00 89.69 542 PHE A C 1
ATOM 4152 O O . PHE A 1 542 ? 30.025 14.289 -31.823 1.00 89.69 542 PHE A O 1
ATOM 4159 N N . ALA A 1 543 ? 29.090 12.692 -33.122 1.00 89.25 543 ALA A N 1
ATOM 4160 C CA . ALA A 1 543 ? 29.457 13.241 -34.426 1.00 89.25 543 ALA A CA 1
ATOM 4161 C C . ALA A 1 543 ? 28.252 13.754 -35.234 1.00 89.25 543 ALA A C 1
ATOM 4163 O O . ALA A 1 543 ? 28.420 14.546 -36.158 1.00 89.25 543 ALA A O 1
ATOM 4164 N N . GLY A 1 544 ? 27.030 13.354 -34.874 1.00 90.00 544 GLY A N 1
ATOM 4165 C CA . GLY A 1 544 ? 25.800 13.829 -35.510 1.00 90.00 544 GLY A CA 1
ATOM 4166 C C . GLY A 1 544 ? 24.751 12.735 -35.679 1.00 90.00 544 GLY A C 1
ATOM 4167 O O . GLY A 1 544 ? 24.980 11.575 -35.341 1.00 90.00 544 GLY A O 1
ATOM 4168 N N . HIS A 1 545 ? 23.587 13.115 -36.203 1.00 91.44 545 HIS A N 1
ATOM 4169 C CA . HIS A 1 545 ? 22.555 12.176 -36.642 1.00 91.44 545 HIS A CA 1
ATOM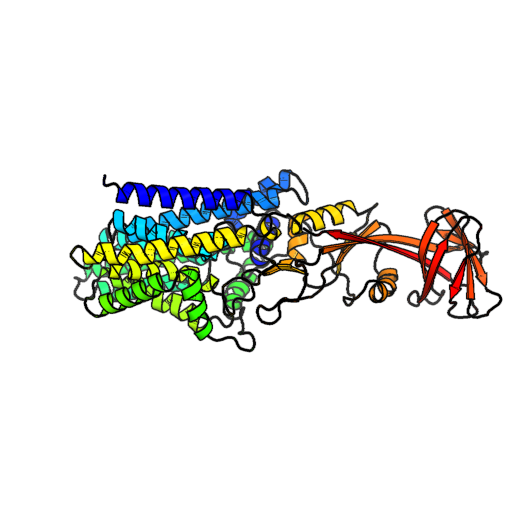 4170 C C . HIS A 1 545 ? 22.655 11.977 -38.154 1.00 91.44 545 HIS A C 1
ATOM 4172 O O . HIS A 1 545 ? 22.785 12.956 -38.885 1.00 91.44 545 HIS A O 1
ATOM 4178 N N . VAL A 1 546 ? 22.572 10.729 -38.612 1.00 93.19 546 VAL A N 1
ATOM 4179 C CA . VAL A 1 546 ? 22.662 10.370 -40.034 1.00 93.19 546 VAL A CA 1
ATOM 4180 C C . VAL A 1 546 ? 21.612 9.348 -40.419 1.00 93.19 546 VAL A C 1
ATOM 4182 O O . VAL A 1 546 ? 21.266 8.474 -39.625 1.00 93.19 546 VAL A O 1
ATOM 4185 N N . GLN A 1 547 ? 21.174 9.441 -41.670 1.00 94.19 547 GLN A N 1
ATOM 4186 C CA . GLN A 1 547 ? 20.413 8.408 -42.352 1.00 94.19 547 GLN A CA 1
ATOM 4187 C C . GLN A 1 547 ? 21.360 7.620 -43.260 1.00 94.19 547 GLN A C 1
ATOM 4189 O O . GLN A 1 547 ? 21.873 8.142 -44.248 1.00 94.19 547 GLN A O 1
ATOM 4194 N N . LEU A 1 548 ? 21.608 6.360 -42.919 1.00 92.44 548 LEU A N 1
ATOM 4195 C CA . LEU A 1 548 ? 22.566 5.499 -43.608 1.00 92.44 548 LEU A CA 1
ATOM 4196 C C . LEU A 1 548 ? 21.837 4.583 -44.596 1.00 92.44 548 LEU A C 1
ATOM 4198 O O . LEU A 1 548 ? 21.236 3.575 -44.212 1.00 92.44 548 LEU A O 1
ATOM 4202 N N . THR A 1 549 ? 21.900 4.949 -45.877 1.00 94.19 549 THR A N 1
ATOM 4203 C CA . THR A 1 549 ? 21.329 4.195 -47.006 1.00 94.19 549 THR A CA 1
ATOM 4204 C C . THR A 1 549 ? 22.444 3.480 -47.763 1.00 94.19 549 THR A C 1
ATOM 4206 O O . THR A 1 549 ? 23.531 4.036 -47.910 1.00 94.19 549 THR A O 1
ATOM 4209 N N . ALA A 1 550 ? 22.184 2.261 -48.248 1.00 94.19 550 ALA A N 1
ATOM 4210 C CA . ALA A 1 550 ? 23.172 1.457 -48.968 1.00 94.19 550 ALA A CA 1
ATOM 4211 C C . ALA A 1 550 ? 23.900 2.276 -50.048 1.00 94.19 550 ALA A C 1
ATOM 4213 O O . ALA A 1 550 ? 23.255 2.920 -50.880 1.00 94.19 550 ALA A O 1
ATOM 4214 N N . TRP A 1 551 ? 25.233 2.239 -50.026 1.00 92.88 551 TRP A N 1
ATOM 4215 C CA . TRP A 1 551 ? 26.121 2.875 -51.007 1.00 92.88 551 TRP A CA 1
ATOM 4216 C C . TRP A 1 551 ? 25.970 4.397 -51.141 1.00 92.88 551 TRP A C 1
ATOM 4218 O O . TRP A 1 551 ? 26.479 4.982 -52.095 1.00 92.88 551 TRP A O 1
ATOM 4228 N N . THR A 1 552 ? 25.284 5.046 -50.198 1.00 94.69 552 THR A N 1
ATOM 4229 C CA . THR A 1 552 ? 25.079 6.496 -50.187 1.00 94.69 552 THR A CA 1
ATOM 4230 C C . THR A 1 552 ? 25.954 7.118 -49.097 1.00 94.69 552 THR A C 1
ATOM 4232 O O . THR A 1 552 ? 25.768 6.778 -47.927 1.00 94.69 552 THR A O 1
ATOM 4235 N N . PRO A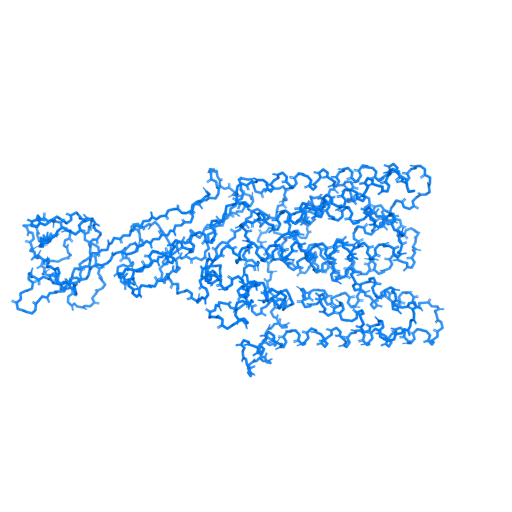 1 553 ? 26.899 8.012 -49.443 1.00 92.00 553 PRO A N 1
ATOM 4236 C CA . PRO A 1 553 ? 27.736 8.687 -48.456 1.00 92.00 553 PRO A CA 1
ATOM 4237 C C . PRO A 1 553 ? 26.919 9.602 -47.535 1.00 92.00 553 PRO A C 1
ATOM 4239 O O . PRO A 1 553 ? 26.058 10.350 -48.003 1.00 92.00 553 PRO A O 1
ATOM 4242 N N . ALA A 1 554 ? 27.219 9.579 -46.238 1.00 92.62 554 ALA A N 1
ATOM 4243 C CA . ALA A 1 554 ? 26.649 10.471 -45.232 1.00 92.62 554 ALA A CA 1
ATOM 4244 C C . ALA A 1 554 ? 27.761 11.142 -44.416 1.00 92.62 554 ALA A C 1
ATOM 4246 O O . ALA A 1 554 ? 28.650 10.472 -43.893 1.00 92.62 554 ALA A O 1
ATOM 4247 N N . SER A 1 555 ? 27.693 12.463 -44.289 1.00 91.12 555 SER A N 1
ATOM 4248 C CA . SER A 1 555 ? 28.698 13.258 -43.584 1.00 91.12 555 SER A CA 1
ATOM 4249 C C . SER A 1 555 ? 28.357 13.476 -42.113 1.00 91.12 555 SER A C 1
ATOM 4251 O O . SER A 1 555 ? 27.218 13.798 -41.771 1.00 91.12 555 SER A O 1
ATOM 4253 N N . VAL A 1 556 ? 29.364 13.372 -41.245 1.00 91.25 556 VAL A N 1
ATOM 4254 C CA . VAL A 1 556 ? 29.283 13.695 -39.812 1.00 91.25 556 VAL A CA 1
ATOM 4255 C C . VAL A 1 556 ? 30.446 14.577 -39.371 1.00 91.25 556 VAL A C 1
ATOM 4257 O O . VAL A 1 556 ? 31.492 14.620 -40.018 1.00 91.25 556 VAL A O 1
ATOM 4260 N N . ALA A 1 557 ? 30.284 15.257 -38.235 1.00 87.62 557 ALA A N 1
ATOM 4261 C CA . ALA A 1 557 ? 31.351 16.049 -37.642 1.00 87.62 557 ALA A CA 1
ATOM 4262 C C . ALA A 1 557 ? 32.498 15.146 -37.150 1.00 87.62 557 ALA A C 1
ATOM 4264 O O . ALA A 1 557 ? 32.316 14.266 -36.307 1.00 87.62 557 ALA A O 1
ATOM 4265 N N . GLY A 1 558 ? 33.697 15.397 -37.658 1.00 75.81 558 GLY A N 1
ATOM 4266 C CA . GLY A 1 558 ? 34.958 14.824 -37.214 1.00 75.81 558 GLY A CA 1
ATOM 4267 C C . GLY A 1 558 ? 35.538 15.570 -36.010 1.00 75.81 558 GLY A C 1
ATOM 4268 O O . GLY A 1 558 ? 35.316 16.762 -35.808 1.00 75.81 558 GLY A O 1
ATOM 4269 N N . GLY A 1 559 ? 36.280 14.851 -35.164 1.00 64.00 559 GLY A N 1
ATOM 4270 C CA . GLY A 1 559 ? 36.939 15.425 -33.983 1.00 64.00 559 GLY A CA 1
ATOM 4271 C C . GLY A 1 559 ? 38.431 15.729 -34.157 1.00 64.00 559 GLY A C 1
ATOM 4272 O O . GLY A 1 559 ? 38.979 16.475 -33.349 1.00 64.00 559 GLY A O 1
ATOM 4273 N N . ALA A 1 560 ? 39.071 15.143 -35.173 1.00 60.00 560 ALA A N 1
ATOM 4274 C CA . ALA A 1 560 ? 40.466 15.332 -35.568 1.00 60.00 560 ALA A CA 1
ATOM 4275 C C . ALA A 1 560 ? 40.644 14.820 -37.011 1.00 60.00 560 ALA A C 1
ATOM 4277 O O . ALA A 1 560 ? 39.898 13.933 -37.423 1.00 60.00 560 ALA A O 1
ATOM 4278 N N . ALA A 1 561 ? 41.652 15.308 -37.743 1.00 64.44 561 ALA A N 1
ATOM 4279 C CA . ALA A 1 561 ? 42.019 14.849 -39.092 1.00 64.44 561 ALA A CA 1
ATOM 4280 C C . ALA A 1 561 ? 42.667 13.442 -39.092 1.00 64.44 561 ALA A C 1
ATOM 4282 O O . ALA A 1 561 ? 43.727 13.220 -39.672 1.00 64.44 561 ALA A O 1
ATOM 4283 N N . ALA A 1 562 ? 42.071 12.501 -38.364 1.00 74.69 562 ALA A N 1
ATOM 4284 C CA . ALA A 1 562 ? 42.521 11.129 -38.221 1.00 74.69 562 ALA A CA 1
ATOM 4285 C C . ALA A 1 562 ? 41.324 10.187 -38.349 1.00 74.69 562 ALA A C 1
ATOM 4287 O O . ALA A 1 562 ? 40.228 10.481 -37.869 1.00 74.69 562 ALA A O 1
ATOM 4288 N N . MET A 1 563 ? 41.560 9.039 -38.978 1.00 81.88 563 MET A N 1
ATOM 4289 C CA . MET A 1 563 ? 40.545 8.006 -39.143 1.00 81.88 563 MET A CA 1
ATOM 4290 C C . MET A 1 563 ? 40.083 7.477 -37.777 1.00 81.88 563 MET A C 1
ATOM 4292 O O . MET A 1 563 ? 40.928 7.194 -36.918 1.00 81.88 563 MET A O 1
ATOM 4296 N N . PRO A 1 564 ? 38.766 7.337 -37.546 1.00 85.88 564 PRO A N 1
ATOM 4297 C CA . PRO A 1 564 ? 38.266 6.746 -36.315 1.00 85.88 564 PRO A CA 1
ATOM 4298 C C . PRO A 1 564 ? 38.659 5.266 -36.252 1.00 85.88 564 PRO A C 1
ATOM 4300 O O . PRO A 1 564 ? 38.616 4.553 -37.251 1.00 85.88 564 PRO A O 1
ATOM 4303 N N . ALA A 1 565 ? 39.018 4.789 -35.062 1.00 86.19 565 ALA A N 1
ATOM 4304 C CA . ALA A 1 565 ? 39.316 3.371 -34.854 1.00 86.19 565 ALA A CA 1
ATOM 4305 C C . ALA A 1 565 ? 38.037 2.527 -34.759 1.00 86.19 565 ALA A C 1
ATOM 4307 O O . ALA A 1 565 ? 38.047 1.327 -35.037 1.00 86.19 565 ALA A O 1
ATOM 4308 N N . SER A 1 566 ? 36.936 3.158 -34.346 1.00 89.62 566 SER A N 1
ATOM 4309 C CA . SER A 1 566 ? 35.607 2.560 -34.364 1.00 89.62 566 SER A CA 1
ATOM 4310 C C . SER A 1 566 ? 34.516 3.612 -34.534 1.00 89.62 566 SER A C 1
ATOM 4312 O O . SER A 1 566 ? 34.687 4.783 -34.174 1.00 89.62 566 SER A O 1
ATOM 4314 N N . VAL A 1 567 ? 33.393 3.166 -35.088 1.00 92.12 567 VAL A N 1
ATOM 4315 C CA . VAL A 1 567 ? 32.165 3.942 -35.249 1.00 92.12 567 VAL A CA 1
ATOM 4316 C C . VAL A 1 567 ? 31.055 3.202 -34.519 1.00 92.12 567 VAL A C 1
ATOM 4318 O O . VAL A 1 567 ? 30.816 2.025 -34.776 1.00 92.12 567 VAL A O 1
ATOM 4321 N N . ILE A 1 568 ? 30.372 3.897 -33.614 1.00 93.19 568 ILE A N 1
ATOM 4322 C CA . ILE A 1 568 ? 29.212 3.365 -32.900 1.00 93.19 568 ILE A CA 1
ATOM 4323 C C . ILE A 1 568 ? 27.981 4.080 -33.434 1.00 93.19 568 ILE A C 1
ATOM 4325 O O . ILE A 1 568 ? 27.885 5.308 -33.378 1.00 93.19 568 ILE A O 1
ATOM 4329 N N . LEU A 1 569 ? 27.029 3.306 -33.934 1.00 94.25 569 LEU A N 1
ATOM 4330 C CA . LEU A 1 569 ? 25.723 3.797 -34.339 1.00 94.25 569 LEU A CA 1
ATOM 4331 C C . LEU A 1 569 ? 24.718 3.432 -33.254 1.00 94.25 569 LEU A C 1
ATOM 4333 O O . LEU A 1 569 ? 24.522 2.255 -32.961 1.00 94.25 569 LEU A O 1
ATOM 4337 N N . LEU A 1 570 ? 24.077 4.434 -32.658 1.00 94.69 570 LEU A N 1
ATOM 4338 C CA . LEU A 1 570 ? 23.082 4.256 -31.606 1.00 94.69 570 LEU A CA 1
ATOM 4339 C C . LEU A 1 570 ? 21.739 4.836 -32.046 1.00 94.69 570 LEU A C 1
ATOM 4341 O O . LEU A 1 570 ? 21.644 6.000 -32.434 1.00 94.69 570 LEU A O 1
ATOM 4345 N N . ARG A 1 571 ? 20.682 4.037 -31.956 1.00 94.12 571 ARG A N 1
ATOM 4346 C CA . ARG A 1 571 ? 19.303 4.485 -32.127 1.00 94.12 571 ARG A CA 1
ATOM 4347 C C . ARG A 1 571 ? 18.521 4.129 -30.874 1.00 94.12 571 ARG A C 1
ATOM 4349 O O . ARG A 1 571 ? 18.637 3.021 -30.351 1.00 94.12 571 ARG A O 1
ATOM 4356 N N . VAL A 1 572 ? 17.754 5.098 -30.392 1.00 94.44 572 VAL A N 1
ATOM 4357 C CA . VAL A 1 572 ? 16.908 4.958 -29.211 1.00 94.44 572 VAL A CA 1
ATOM 4358 C C . VAL A 1 572 ? 15.470 5.178 -29.648 1.00 94.44 572 VAL A C 1
ATOM 4360 O O . VAL A 1 572 ? 15.084 6.305 -29.954 1.00 94.44 572 VAL A O 1
ATOM 4363 N N . ASP A 1 573 ? 14.699 4.098 -29.695 1.00 94.31 573 ASP A N 1
ATOM 4364 C CA . ASP A 1 573 ? 13.280 4.148 -30.036 1.00 94.31 573 ASP A CA 1
ATOM 4365 C C . ASP A 1 573 ? 12.490 4.370 -28.732 1.00 94.31 573 ASP A C 1
ATOM 4367 O O . ASP A 1 573 ? 12.570 3.551 -27.813 1.00 94.31 573 ASP A O 1
ATOM 4371 N N . VAL A 1 574 ? 11.785 5.501 -28.611 1.00 94.50 574 VAL A N 1
ATOM 4372 C CA . VAL A 1 574 ? 11.067 5.892 -27.383 1.00 94.50 574 VAL A CA 1
ATOM 4373 C C . VAL A 1 574 ? 9.579 5.591 -27.509 1.00 94.50 574 VAL A C 1
ATOM 4375 O O . VAL A 1 574 ? 8.881 6.218 -28.304 1.00 94.50 574 VAL A O 1
ATOM 4378 N N . GLU A 1 575 ? 9.087 4.700 -26.654 1.00 95.31 575 GLU A N 1
ATOM 4379 C CA . GLU A 1 575 ? 7.664 4.421 -26.488 1.00 95.31 575 GLU A CA 1
ATOM 4380 C C . GLU A 1 575 ? 7.128 5.121 -25.233 1.00 95.31 575 GLU A C 1
ATOM 4382 O O . GLU A 1 575 ? 7.759 5.103 -24.172 1.00 95.31 575 GLU A O 1
ATOM 4387 N N . HIS A 1 576 ? 5.931 5.694 -25.339 1.00 93.50 576 HIS A N 1
ATOM 4388 C CA . HIS A 1 576 ? 5.231 6.331 -24.228 1.00 93.50 576 HIS A CA 1
ATOM 4389 C C . HIS A 1 576 ? 4.073 5.445 -23.762 1.00 93.50 576 HIS A C 1
ATOM 4391 O O . HIS A 1 576 ? 3.072 5.283 -24.458 1.00 93.50 576 HIS A O 1
ATOM 4397 N N . VAL A 1 577 ? 4.181 4.901 -22.553 1.00 91.19 577 VAL A N 1
ATOM 4398 C CA . VAL A 1 577 ? 3.148 4.077 -21.921 1.00 91.19 577 VAL A CA 1
ATOM 4399 C C . VAL A 1 577 ? 2.327 4.954 -20.977 1.00 91.19 577 VAL A C 1
ATOM 4401 O O . VAL A 1 577 ? 2.693 5.174 -19.821 1.00 91.19 577 VAL A O 1
ATOM 4404 N N . GLY A 1 578 ? 1.234 5.506 -21.504 1.00 85.56 578 GLY A N 1
ATOM 4405 C CA . GLY A 1 578 ? 0.282 6.360 -20.783 1.00 85.56 578 GLY A CA 1
ATOM 4406 C C . GLY A 1 578 ? -1.016 5.651 -20.397 1.00 85.56 578 GLY A C 1
ATOM 4407 O O . GLY A 1 578 ? -1.122 4.427 -20.522 1.00 85.56 578 GLY A O 1
ATOM 4408 N N . LEU A 1 579 ? -1.993 6.434 -19.917 1.00 76.69 579 LEU A N 1
ATOM 4409 C CA . LEU A 1 579 ? -3.372 5.980 -19.693 1.00 76.69 579 LEU A CA 1
ATOM 4410 C C . LEU A 1 579 ? -3.947 5.389 -20.981 1.00 76.69 579 LEU A C 1
ATOM 4412 O O . LEU A 1 579 ? -4.052 6.129 -21.979 1.00 76.69 579 LEU A O 1
#

Sequence (579 aa):
MQAFDRAVVALVATCAVYTLWRGATLQVEYYDGYRYLANASRLLGEDVSFDQIRPPLLTLLLVPVVALGRLGGPANAALVFGPHLFSAVLSLCTAAAVFVLFAAPCGRRVALVGTLLFMTSRYFVRYGAHVMTDVVTAGASALSVALWMRARTALRFGRYALFGAALGAAMAMKFSSALLLPALLAAELVATVGESPTPRWRRFAGLAVAAGTAAGFFLAAEGLVLWRVHGSGAWRELGVVLRGAKGAVDAWPGESWRDYVPMLQTMVSLPVVVLAVAGMARALWRPERRDVPFWSWLLLIGGSIVLFVGHTEARYLLPALPPFFYFALRAVELPGRFGVALLVLPVVASIANGAAQAWSDQDPVFRHDVQRRAVAFAAASLRHDGRLWILGRRHTLSAQEPGPVPQDEFWNTFHFERHVAEYFVGRQLPVLPLPNGPLSAVTPRLAAQVADGDAVLRLNDVNYYTSRFPTGPHPAPLEVWSIRRLDFHATPGSPELLVDNAGASLRVELGQNPEEVVLTPDRSLGDFATFLASANGADPRFAGHVQLTAWTPASVAGGAAAMPASVILLRVDVEHVGL

pLDDT: mean 89.77, std 9.26, range [44.78, 98.56]

Foldseek 3Di:
DDPLLVVLVVLLVVLLVLLLVLLQFFQAAFPVLLQLLLLLLVLVVFAFDHDLLAQQQLSVVCNVQLVVQCVVPFLRPSSRSSQLNVLLVLLVLLLVLLLLLCCVVQNNSLSSLLSLLLSLFLCCLQCSRYNALLSNLLSLLSNLNSLLVVCLVVLDLVSLLVSLLSLLSSCSSPVLSVLLLVLVVQLLVVLCVPPDPPSSVSSVVSSVSSVVSSVVSSCVSSLSSQCSNPPVCSVVSVVVNVVCSQDVAAADPPDALCLLPLLVCLRRNPLLQVLLVLLVVVCVVPPDSSLRSLVSQCCRQVVCLSPPHRYDANSSCSSNVSSSSVSSSSSLPDDDPVSVVSSPVSSVRSNVSSVVSVVLCVFCLRRANLLSVLLVVQVVLFDDPAAEEEEDAWAKFFGPACDDRPPNFPSGIHIRGQSSSCSSNSHHHHYDPFHDDPCVVGVLVCLVPGDARYKYWYHRNDRAGNVCHDPDDDDFFTKMKRKHKWKWFADVPGNQWTATPVGKIWGWDQDPPLQKIKIATQAFPAKFFKWFAAPPPDRTHTFGIDGHHHRDIDMTTHPGSDRGRMMMTMDIDMDTRDD